Protein AF-G7Y863-F1 (afdb_monomer)

Structure (mmCIF, N/CA/C/O backbone):
data_AF-G7Y863-F1
#
_entry.id   AF-G7Y863-F1
#
loop_
_atom_site.group_PDB
_atom_site.id
_atom_site.type_symbol
_atom_site.label_atom_id
_atom_site.label_alt_id
_atom_site.label_comp_id
_atom_site.label_asym_id
_atom_site.label_entity_id
_atom_site.label_seq_id
_atom_site.pdbx_PDB_ins_code
_atom_site.Cartn_x
_atom_site.Cartn_y
_atom_site.Cartn_z
_atom_site.occupancy
_atom_site.B_iso_or_equiv
_atom_site.auth_seq_id
_atom_site.auth_comp_id
_atom_site.auth_asym_id
_atom_site.auth_atom_id
_atom_site.pdbx_PDB_model_num
ATOM 1 N N . MET A 1 1 ? 31.765 15.746 7.570 1.00 30.58 1 MET A N 1
ATOM 2 C CA . MET A 1 1 ? 32.982 16.592 7.480 1.00 30.58 1 MET A CA 1
ATOM 3 C C . MET A 1 1 ? 33.260 16.890 6.015 1.00 30.58 1 MET A C 1
ATOM 5 O O . MET A 1 1 ? 33.291 15.947 5.243 1.00 30.58 1 MET A O 1
ATOM 9 N N . VAL A 1 2 ? 33.463 18.153 5.624 1.00 25.23 2 VAL A N 1
ATOM 10 C CA . VAL A 1 2 ? 33.886 18.502 4.251 1.00 25.23 2 VAL A CA 1
ATOM 11 C C . VAL A 1 2 ? 35.408 18.629 4.226 1.00 25.23 2 VAL A C 1
ATOM 13 O O . VAL A 1 2 ? 35.957 19.505 4.894 1.00 25.23 2 VAL A O 1
ATOM 16 N N . VAL A 1 3 ? 36.093 17.778 3.460 1.00 27.11 3 VAL A N 1
ATOM 17 C CA . VAL A 1 3 ? 37.545 17.877 3.254 1.00 27.11 3 VAL A CA 1
ATOM 18 C C . VAL A 1 3 ? 37.808 18.657 1.969 1.00 27.11 3 VAL A C 1
ATOM 20 O O . VAL A 1 3 ? 37.433 18.232 0.881 1.00 27.11 3 VAL A O 1
ATOM 23 N N . ARG A 1 4 ? 38.455 19.820 2.091 1.00 28.12 4 ARG A N 1
ATOM 24 C CA . ARG A 1 4 ? 38.928 20.596 0.936 1.00 28.12 4 ARG A CA 1
ATOM 25 C C . ARG A 1 4 ? 40.146 19.909 0.319 1.00 28.12 4 ARG A C 1
ATOM 27 O O . ARG A 1 4 ? 41.161 19.777 1.001 1.00 28.12 4 ARG A O 1
ATOM 34 N N . GLN A 1 5 ? 40.096 19.593 -0.974 1.00 31.28 5 GLN A N 1
ATOM 35 C CA . GLN A 1 5 ? 41.318 19.353 -1.742 1.00 31.28 5 GLN A CA 1
ATOM 36 C C . GLN A 1 5 ? 42.187 20.620 -1.726 1.00 31.28 5 GLN A C 1
ATOM 38 O O . GLN A 1 5 ? 41.728 21.714 -2.058 1.00 31.28 5 GLN A O 1
ATOM 43 N N . ARG A 1 6 ? 43.457 20.469 -1.343 1.00 28.22 6 ARG A N 1
ATOM 44 C CA . ARG A 1 6 ? 44.521 21.412 -1.697 1.00 28.22 6 ARG A CA 1
ATOM 45 C C . ARG A 1 6 ? 45.302 20.798 -2.845 1.00 28.22 6 ARG A C 1
ATOM 47 O O . ARG A 1 6 ? 45.945 19.772 -2.659 1.00 28.22 6 ARG A O 1
ATOM 54 N N . SER A 1 7 ? 45.258 21.442 -4.002 1.00 32.91 7 SER A N 1
ATOM 55 C CA . SER A 1 7 ? 46.165 21.155 -5.104 1.00 32.91 7 SER A CA 1
ATOM 56 C C . SER A 1 7 ? 47.599 21.497 -4.687 1.00 32.91 7 SER A C 1
ATOM 58 O O . SER A 1 7 ? 47.900 22.634 -4.324 1.00 32.91 7 SER A O 1
ATOM 60 N N . ILE A 1 8 ? 48.479 20.498 -4.730 1.00 31.84 8 ILE A N 1
ATOM 61 C CA . ILE A 1 8 ? 49.930 20.679 -4.673 1.00 31.84 8 ILE A CA 1
ATOM 62 C C . ILE A 1 8 ? 50.421 20.480 -6.103 1.00 31.84 8 ILE A C 1
ATOM 64 O O . ILE A 1 8 ? 50.226 19.413 -6.676 1.00 31.84 8 ILE A O 1
ATOM 68 N N . GLY A 1 9 ? 51.003 21.522 -6.694 1.00 39.78 9 GLY A N 1
ATOM 69 C CA . GLY A 1 9 ? 51.645 21.409 -7.999 1.00 39.78 9 GLY A CA 1
ATOM 70 C C . GLY A 1 9 ? 52.989 20.697 -7.868 1.00 39.78 9 GLY A C 1
ATOM 71 O O . GLY A 1 9 ? 53.770 21.029 -6.977 1.00 39.78 9 GLY A O 1
ATOM 72 N N . VAL A 1 10 ? 53.257 19.754 -8.769 1.00 32.62 10 VAL A N 1
ATOM 73 C CA . VAL A 1 10 ? 54.581 19.162 -8.991 1.00 32.62 10 VAL A CA 1
ATOM 74 C C . VAL A 1 10 ? 54.848 19.188 -10.496 1.00 32.62 10 VAL A C 1
ATOM 76 O O . VAL A 1 10 ? 53.942 18.968 -11.300 1.00 32.62 10 VAL A O 1
ATOM 79 N N . GLU A 1 11 ? 56.073 19.551 -10.866 1.00 35.28 11 GLU A N 1
ATOM 80 C CA . GLU A 1 11 ? 56.500 19.748 -12.253 1.00 35.28 11 GLU A CA 1
ATOM 81 C C . GLU A 1 11 ? 56.660 18.425 -13.021 1.00 35.28 11 GLU A C 1
ATOM 83 O O . GLU A 1 11 ? 56.678 17.338 -12.447 1.00 35.28 11 GLU A O 1
ATOM 88 N N . HIS A 1 12 ? 56.766 18.521 -14.349 1.00 43.31 12 HIS A N 1
ATOM 89 C CA . HIS A 1 12 ? 56.847 17.368 -15.244 1.00 43.31 12 HIS A CA 1
ATOM 90 C C . HIS A 1 12 ? 58.081 16.484 -14.994 1.00 43.31 12 HIS A C 1
ATOM 92 O O . HIS A 1 12 ? 59.217 16.913 -15.191 1.00 43.31 12 HIS A O 1
ATOM 98 N N . GLY A 1 13 ? 57.836 15.207 -14.695 1.00 32.22 13 GLY A N 1
ATOM 99 C CA . GLY A 1 13 ? 58.814 14.123 -14.774 1.00 32.22 13 GLY A CA 1
ATOM 100 C C . GLY A 1 13 ? 58.187 12.919 -15.473 1.00 32.22 13 GLY A C 1
ATOM 101 O O . GLY A 1 13 ? 57.156 12.417 -15.042 1.00 32.22 13 GLY A O 1
ATOM 102 N N . SER A 1 14 ? 58.773 12.475 -16.580 1.00 45.91 14 SER A N 1
ATOM 103 C CA . SER A 1 14 ? 58.254 11.370 -17.390 1.00 45.91 14 SER A CA 1
ATOM 104 C C . SER A 1 14 ? 58.336 10.017 -16.674 1.00 45.91 14 SER A C 1
ATOM 106 O O . SER A 1 14 ? 59.446 9.638 -16.322 1.00 45.91 14 SER A O 1
ATOM 108 N N . HIS A 1 15 ? 57.240 9.250 -16.600 1.00 37.88 15 HIS A N 1
ATOM 109 C CA . HIS A 1 15 ? 57.231 7.776 -16.717 1.00 37.88 15 HIS A CA 1
ATOM 110 C C . HIS A 1 15 ? 55.809 7.245 -17.004 1.00 37.88 15 HIS A C 1
ATOM 112 O O . HIS A 1 15 ? 54.888 7.461 -16.227 1.00 37.88 15 HIS A O 1
ATOM 118 N N . ALA A 1 16 ? 55.632 6.523 -18.116 1.00 46.50 16 ALA A N 1
ATOM 119 C CA . ALA A 1 16 ? 54.344 5.963 -18.547 1.00 46.50 16 ALA A CA 1
ATOM 120 C C . ALA A 1 16 ? 54.033 4.622 -17.846 1.00 46.50 16 ALA A C 1
ATOM 122 O O . ALA A 1 16 ? 54.062 3.570 -18.482 1.00 46.50 16 ALA A O 1
ATOM 123 N N . VAL A 1 17 ? 53.833 4.661 -16.521 1.00 44.44 17 VAL A N 1
ATOM 124 C CA . VAL A 1 17 ? 53.544 3.475 -15.679 1.00 44.44 17 VAL A CA 1
ATOM 125 C C . VAL A 1 17 ? 52.443 3.732 -14.619 1.00 44.44 17 VAL A C 1
ATOM 127 O O . VAL A 1 17 ? 51.983 2.787 -13.989 1.00 44.44 17 VAL A O 1
ATOM 130 N N . ASP A 1 18 ? 51.974 4.974 -14.428 1.00 42.50 18 ASP A N 1
ATOM 131 C CA . ASP A 1 18 ? 51.067 5.345 -13.314 1.00 42.50 18 ASP A CA 1
ATOM 132 C C . ASP A 1 18 ? 49.551 5.333 -13.637 1.00 42.50 18 ASP A C 1
ATOM 134 O O . ASP A 1 18 ? 48.720 5.400 -12.724 1.00 42.50 18 ASP A O 1
ATOM 138 N N . ASP A 1 19 ? 49.152 5.218 -14.909 1.00 45.03 19 ASP A N 1
ATOM 139 C CA . ASP A 1 19 ? 47.730 5.302 -15.289 1.00 45.03 19 ASP A CA 1
ATOM 140 C C . ASP A 1 19 ? 46.921 4.060 -14.848 1.00 45.03 19 ASP A C 1
ATOM 142 O O . ASP A 1 19 ? 45.819 4.205 -14.322 1.00 45.03 19 ASP A O 1
ATOM 146 N N . ASP A 1 20 ? 47.478 2.844 -14.935 1.00 48.16 20 ASP A N 1
ATOM 147 C CA . ASP A 1 20 ? 46.791 1.625 -14.457 1.00 48.16 20 ASP A CA 1
ATOM 148 C C . ASP A 1 20 ? 46.668 1.582 -12.921 1.00 48.16 20 ASP A C 1
ATOM 150 O O . ASP A 1 20 ? 45.655 1.140 -12.378 1.00 48.16 20 ASP A O 1
ATOM 154 N N . VAL A 1 21 ? 47.685 2.063 -12.195 1.00 43.50 21 VAL A N 1
ATOM 155 C CA . VAL A 1 21 ? 47.688 2.061 -10.720 1.00 43.50 21 VAL A CA 1
ATOM 156 C C . VAL A 1 21 ? 46.702 3.093 -10.172 1.00 43.50 21 VAL A C 1
ATOM 158 O O . VAL A 1 21 ? 46.019 2.829 -9.182 1.00 43.50 21 VAL A O 1
ATOM 161 N N . SER A 1 22 ? 46.590 4.255 -10.819 1.00 44.28 22 SER A N 1
ATOM 162 C CA . SER A 1 22 ? 45.657 5.306 -10.404 1.00 44.28 22 SER A CA 1
ATOM 163 C C . SER A 1 22 ? 44.189 4.935 -10.648 1.00 44.28 22 SER A C 1
ATOM 165 O O . SER A 1 22 ? 43.363 5.212 -9.777 1.00 44.28 22 SER A O 1
ATOM 167 N N . VAL A 1 23 ? 43.865 4.234 -11.744 1.00 50.53 23 VAL A N 1
ATOM 168 C CA . VAL A 1 23 ? 42.522 3.664 -11.971 1.00 50.53 23 VAL A CA 1
ATOM 169 C C . VAL A 1 23 ? 42.206 2.586 -10.932 1.00 50.53 23 VAL A C 1
ATOM 171 O O . VAL A 1 23 ? 41.185 2.679 -10.252 1.00 50.53 23 VAL A O 1
ATOM 174 N N . TYR A 1 24 ? 43.116 1.631 -10.709 1.00 42.41 24 TYR A N 1
ATOM 175 C CA . TYR A 1 24 ? 42.899 0.546 -9.743 1.00 42.41 24 TYR A CA 1
ATOM 176 C C . TYR A 1 24 ? 42.711 1.063 -8.306 1.00 42.41 24 TYR A C 1
ATOM 178 O O . TYR A 1 24 ? 41.896 0.536 -7.552 1.00 42.41 24 TYR A O 1
ATOM 186 N N . LEU A 1 25 ? 43.430 2.124 -7.915 1.00 39.34 25 LEU A N 1
ATOM 187 C CA . LEU A 1 25 ? 43.249 2.789 -6.620 1.00 39.34 25 LEU A CA 1
ATOM 188 C C . LEU A 1 25 ? 41.931 3.572 -6.527 1.00 39.34 25 LEU A C 1
ATOM 190 O O . LEU A 1 25 ? 41.375 3.667 -5.433 1.00 39.34 25 LEU A O 1
ATOM 194 N N . LEU A 1 26 ? 41.426 4.126 -7.633 1.00 46.72 26 LEU A N 1
ATOM 195 C CA . LEU A 1 26 ? 40.150 4.845 -7.663 1.00 46.72 26 LEU A CA 1
ATOM 196 C C . LEU A 1 26 ? 38.958 3.883 -7.542 1.00 46.72 26 LEU A C 1
ATOM 198 O O . LEU A 1 26 ? 38.016 4.177 -6.802 1.00 46.72 26 LEU A O 1
ATOM 202 N N . ASP A 1 27 ? 39.036 2.716 -8.181 1.00 46.94 27 ASP A N 1
ATOM 203 C CA . ASP A 1 27 ? 38.051 1.641 -8.030 1.00 46.94 27 ASP A CA 1
ATOM 204 C C . ASP A 1 27 ? 38.063 1.089 -6.597 1.00 46.94 27 ASP A C 1
ATOM 206 O O . ASP A 1 27 ? 37.017 1.054 -5.947 1.00 46.94 27 ASP A O 1
ATOM 210 N N . LEU A 1 28 ? 39.245 0.798 -6.033 1.00 43.78 28 LEU A N 1
ATOM 211 C CA . LEU A 1 28 ? 39.374 0.356 -4.635 1.00 43.78 28 LEU A CA 1
ATOM 212 C C . LEU A 1 28 ? 38.845 1.399 -3.638 1.00 43.78 28 LEU A C 1
ATOM 214 O O . LEU A 1 28 ? 38.256 1.048 -2.617 1.00 43.78 28 LEU A O 1
ATOM 218 N N . PHE A 1 29 ? 39.038 2.692 -3.918 1.00 41.50 29 PHE A N 1
ATOM 219 C CA . PHE A 1 29 ? 38.494 3.775 -3.098 1.00 41.50 29 PHE A CA 1
ATOM 220 C C . PHE A 1 29 ? 36.969 3.890 -3.242 1.00 41.50 29 PHE A C 1
ATOM 222 O O . PHE A 1 29 ? 36.283 4.202 -2.270 1.00 41.50 29 PHE A O 1
ATOM 229 N N . THR A 1 30 ? 36.425 3.593 -4.423 1.00 49.59 30 THR A N 1
ATOM 230 C CA . THR A 1 30 ? 34.979 3.579 -4.683 1.00 49.59 30 THR A CA 1
ATOM 231 C C . THR A 1 30 ? 34.304 2.391 -3.993 1.00 49.59 30 THR A C 1
ATOM 233 O O . THR A 1 30 ? 33.290 2.586 -3.323 1.00 49.59 30 THR A O 1
ATOM 236 N N . GLU A 1 31 ? 34.901 1.196 -4.043 1.00 48.22 31 GLU A N 1
ATOM 237 C CA . GLU A 1 31 ? 34.465 0.032 -3.258 1.00 48.22 31 GLU A CA 1
ATOM 238 C C . GLU A 1 31 ? 34.570 0.290 -1.750 1.00 48.22 31 GLU A C 1
ATOM 240 O O . GLU A 1 31 ? 33.638 -0.015 -1.007 1.00 48.22 31 GLU A O 1
ATOM 245 N N . LEU A 1 32 ? 35.656 0.918 -1.282 1.00 39.44 32 LEU A N 1
ATOM 246 C CA . LEU A 1 32 ? 35.816 1.286 0.126 1.00 39.44 32 LEU A CA 1
ATOM 247 C C . LEU A 1 32 ? 34.750 2.300 0.570 1.00 39.44 32 LEU A C 1
ATOM 249 O O . LEU A 1 32 ? 34.202 2.167 1.660 1.00 39.44 32 LEU A O 1
ATOM 253 N N . VAL A 1 33 ? 34.411 3.291 -0.261 1.00 44.62 33 VAL A N 1
ATOM 254 C CA . VAL A 1 33 ? 33.325 4.248 0.020 1.00 44.62 33 VAL A CA 1
ATOM 255 C C . VAL A 1 33 ? 31.950 3.574 -0.036 1.00 44.62 33 VAL A C 1
ATOM 257 O O . VAL A 1 33 ? 31.087 3.920 0.770 1.00 44.62 33 VAL A O 1
ATOM 260 N N . ALA A 1 34 ? 31.734 2.599 -0.921 1.00 47.19 34 ALA A N 1
ATOM 261 C CA . ALA A 1 34 ? 30.505 1.807 -0.953 1.00 47.19 34 ALA A CA 1
ATOM 262 C C . ALA A 1 34 ? 30.355 0.947 0.314 1.00 47.19 34 ALA A C 1
ATOM 264 O O . ALA A 1 34 ? 29.307 0.997 0.956 1.00 47.19 34 ALA A O 1
ATOM 265 N N . LEU A 1 35 ? 31.420 0.256 0.735 1.00 41.50 35 LEU A N 1
ATOM 266 C CA . LEU A 1 35 ? 31.487 -0.493 1.994 1.00 41.50 35 LEU A CA 1
ATOM 267 C C . LEU A 1 35 ? 31.284 0.414 3.212 1.00 41.50 35 LEU A C 1
ATOM 269 O O . LEU A 1 35 ? 30.515 0.068 4.101 1.00 41.50 35 LEU A O 1
ATOM 273 N N . LEU A 1 36 ? 31.903 1.598 3.242 1.00 40.56 36 LEU A N 1
ATOM 274 C CA . LEU A 1 36 ? 31.715 2.571 4.324 1.00 40.56 36 LEU A CA 1
ATOM 275 C C . LEU A 1 36 ? 30.284 3.134 4.361 1.00 40.56 36 LEU A C 1
ATOM 277 O O . LEU A 1 36 ? 29.755 3.331 5.447 1.00 40.56 36 LEU A O 1
ATOM 281 N N . ARG A 1 37 ? 29.616 3.320 3.212 1.00 43.94 37 ARG A N 1
ATOM 282 C CA . ARG A 1 37 ? 28.185 3.687 3.155 1.00 43.94 37 ARG A CA 1
ATOM 283 C C . ARG A 1 37 ? 27.260 2.544 3.587 1.00 43.94 37 ARG A C 1
ATOM 285 O O . ARG A 1 37 ? 26.259 2.794 4.251 1.00 43.94 37 ARG A O 1
ATOM 292 N N . GLN A 1 38 ? 27.595 1.298 3.246 1.00 43.50 38 GLN A N 1
ATOM 293 C CA . GLN A 1 38 ? 26.898 0.111 3.755 1.00 43.50 38 GLN A CA 1
ATOM 294 C C . GLN A 1 38 ? 27.042 0.008 5.279 1.00 43.50 38 GLN A C 1
ATOM 296 O O . GLN A 1 38 ? 26.053 -0.194 5.982 1.00 43.50 38 GLN A O 1
ATOM 301 N N . MET A 1 39 ? 28.258 0.237 5.786 1.00 39.75 39 MET A N 1
ATOM 302 C CA . MET A 1 39 ? 28.538 0.318 7.215 1.00 39.75 39 MET A CA 1
ATOM 303 C C . MET A 1 39 ? 27.799 1.478 7.883 1.00 39.75 39 MET A C 1
ATOM 305 O O . MET A 1 39 ? 27.283 1.264 8.967 1.00 39.75 39 MET A O 1
ATOM 309 N N . ASP A 1 40 ? 27.688 2.664 7.275 1.00 49.69 40 ASP A N 1
ATOM 310 C CA . ASP A 1 40 ? 26.919 3.777 7.854 1.00 49.69 40 ASP A CA 1
ATOM 311 C C . ASP A 1 40 ? 25.431 3.421 8.008 1.00 49.69 40 ASP A C 1
ATOM 313 O O . ASP A 1 40 ? 24.851 3.708 9.053 1.00 49.69 40 ASP A O 1
ATOM 317 N N . ASN A 1 41 ? 24.812 2.735 7.040 1.00 48.09 41 ASN A N 1
ATOM 318 C CA . ASN A 1 41 ? 23.412 2.308 7.161 1.00 48.09 41 ASN A CA 1
ATOM 319 C C . ASN A 1 41 ? 23.219 1.262 8.274 1.00 48.09 41 ASN A C 1
ATOM 321 O O . ASN A 1 41 ? 22.362 1.443 9.142 1.00 48.09 41 ASN A O 1
ATOM 325 N N . GLU A 1 42 ? 24.043 0.207 8.313 1.00 46.47 42 GLU A N 1
ATOM 326 C CA . GLU A 1 42 ? 23.975 -0.775 9.404 1.00 46.47 42 GLU A CA 1
ATOM 327 C C . GLU A 1 42 ? 24.333 -0.153 10.761 1.00 46.47 42 GLU A C 1
ATOM 329 O O . GLU A 1 42 ? 23.693 -0.466 11.761 1.00 46.47 42 GLU A O 1
ATOM 334 N N . PHE A 1 43 ? 25.298 0.769 10.821 1.00 46.53 43 PHE A N 1
ATOM 335 C CA . PHE A 1 43 ? 25.730 1.430 12.054 1.00 46.53 43 PHE A CA 1
ATOM 336 C C . PHE A 1 43 ? 24.722 2.475 12.542 1.00 46.53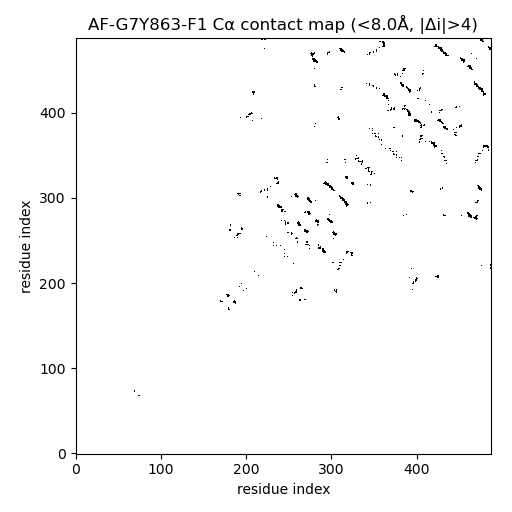 43 PHE A C 1
ATOM 338 O O . PHE A 1 43 ? 24.568 2.624 13.750 1.00 46.53 43 PHE A O 1
ATOM 345 N N . ILE A 1 44 ? 23.979 3.151 11.659 1.00 48.69 44 ILE A N 1
ATOM 346 C CA . ILE A 1 44 ? 22.838 4.001 12.035 1.00 48.69 44 ILE A CA 1
ATOM 347 C C . ILE A 1 44 ? 21.715 3.136 12.614 1.00 48.69 44 ILE A C 1
ATOM 349 O O . ILE A 1 44 ? 21.199 3.461 13.685 1.00 48.69 44 ILE A O 1
ATOM 353 N N . CYS A 1 45 ? 21.385 2.001 11.988 1.00 44.09 45 CYS A N 1
ATOM 354 C CA . CYS A 1 45 ? 20.428 1.045 12.547 1.00 44.09 45 CYS A CA 1
ATOM 355 C C . CYS A 1 45 ? 20.902 0.485 13.899 1.00 44.09 45 CYS A C 1
ATOM 357 O O . CYS A 1 45 ? 20.125 0.461 14.854 1.00 44.09 45 CYS A O 1
ATOM 359 N N . LEU A 1 46 ? 22.178 0.107 14.029 1.00 43.94 46 LEU A N 1
ATOM 360 C CA . LEU A 1 46 ? 22.749 -0.416 15.271 1.00 43.94 46 LEU A CA 1
ATOM 361 C C . LEU A 1 46 ? 22.834 0.660 16.365 1.00 43.94 46 LEU A C 1
ATOM 363 O O . LEU A 1 46 ? 22.583 0.368 17.531 1.00 43.94 46 LEU A O 1
ATOM 367 N N . ALA A 1 47 ? 23.142 1.911 16.013 1.00 42.59 47 ALA A N 1
ATOM 368 C CA . ALA A 1 47 ? 23.168 3.042 16.936 1.00 42.59 47 ALA A CA 1
ATOM 369 C C . ALA A 1 47 ? 21.757 3.434 17.392 1.00 42.59 47 ALA A C 1
ATOM 371 O O . ALA A 1 47 ? 21.566 3.716 18.574 1.00 42.59 47 ALA A O 1
ATOM 372 N N . ALA A 1 48 ? 20.760 3.386 16.502 1.00 45.69 48 ALA A N 1
ATOM 373 C CA . ALA A 1 48 ? 19.354 3.555 16.856 1.00 45.69 48 ALA A CA 1
ATOM 374 C C . ALA A 1 48 ? 18.880 2.426 17.787 1.00 45.69 48 ALA A C 1
ATOM 376 O O . ALA A 1 48 ? 18.315 2.700 18.842 1.00 45.69 48 ALA A O 1
ATOM 377 N N . GLN A 1 49 ? 19.192 1.164 17.472 1.00 45.00 49 GLN A N 1
ATOM 378 C CA . GLN A 1 49 ? 18.899 0.013 18.336 1.00 45.00 49 GLN A CA 1
ATOM 379 C C . GLN A 1 49 ? 19.599 0.119 19.700 1.00 45.00 49 GLN A C 1
ATOM 381 O O . GLN A 1 49 ? 18.976 -0.141 20.732 1.00 45.00 49 GLN A O 1
ATOM 386 N N . LEU A 1 50 ? 20.865 0.547 19.740 1.00 43.31 50 LEU A N 1
ATOM 387 C CA . LEU A 1 50 ? 21.628 0.745 20.974 1.00 43.31 50 LEU A CA 1
ATOM 388 C C . LEU A 1 50 ? 21.073 1.913 21.804 1.00 43.31 50 LEU A C 1
ATOM 390 O O . LEU A 1 50 ? 20.985 1.799 23.026 1.00 43.31 50 LEU A O 1
ATOM 394 N N . HIS A 1 51 ? 20.653 3.006 21.161 1.00 50.34 51 HIS A N 1
ATOM 395 C CA . HIS A 1 51 ? 20.017 4.148 21.818 1.00 50.34 51 HIS A CA 1
ATOM 396 C C . HIS A 1 51 ? 18.648 3.769 22.402 1.00 50.34 51 HIS A C 1
ATOM 398 O O . HIS A 1 51 ? 18.405 3.997 23.586 1.00 50.34 51 HIS A O 1
ATOM 404 N N . THR A 1 52 ? 17.802 3.083 21.629 1.00 50.84 52 THR A N 1
ATOM 405 C CA . THR A 1 52 ? 16.523 2.528 22.098 1.00 50.84 52 THR A CA 1
ATOM 406 C C . THR A 1 52 ? 16.729 1.556 23.260 1.00 50.84 52 THR A C 1
ATOM 408 O O . THR A 1 52 ? 16.072 1.683 24.293 1.00 50.84 52 THR A O 1
ATOM 411 N N . THR A 1 53 ? 17.705 0.646 23.164 1.00 45.41 53 THR A N 1
ATOM 412 C CA . THR A 1 53 ? 18.066 -0.277 24.256 1.00 45.41 53 THR A CA 1
ATOM 413 C C . THR A 1 53 ? 18.526 0.484 25.505 1.00 45.41 53 THR A C 1
ATOM 415 O O . THR A 1 53 ? 18.152 0.140 26.626 1.00 45.41 53 THR A O 1
ATOM 418 N N . TYR A 1 54 ? 19.310 1.551 25.341 1.00 49.81 54 TYR A N 1
ATOM 419 C CA . TYR A 1 54 ? 19.793 2.389 26.438 1.00 49.81 54 TYR A CA 1
ATOM 420 C C . TYR A 1 54 ? 18.657 3.151 27.148 1.00 49.81 54 TYR A C 1
ATOM 422 O O . TYR A 1 54 ? 18.610 3.165 28.384 1.00 49.81 54 TYR A O 1
ATOM 430 N N . GLU A 1 55 ? 17.700 3.720 26.408 1.00 61.56 55 GLU A N 1
ATOM 431 C CA . GLU A 1 55 ? 16.516 4.360 26.998 1.00 61.56 55 GLU A CA 1
ATOM 432 C C . GLU A 1 55 ? 15.567 3.333 27.652 1.00 61.56 55 GLU A C 1
ATOM 434 O O . GLU A 1 55 ? 15.081 3.566 28.762 1.00 61.56 55 GLU A O 1
ATOM 439 N N . GLN A 1 56 ? 15.390 2.141 27.070 1.00 51.47 56 GLN A N 1
ATOM 440 C CA . GLN A 1 56 ? 14.663 1.035 27.714 1.00 51.47 56 GLN A CA 1
ATOM 441 C C . GLN A 1 56 ? 15.320 0.615 29.042 1.00 51.47 56 GLN A C 1
ATOM 443 O O . GLN A 1 56 ? 14.637 0.471 30.062 1.00 51.47 56 GLN A O 1
ATOM 448 N N . VAL A 1 57 ? 16.652 0.490 29.084 1.00 53.22 57 VAL A N 1
ATOM 449 C CA . VAL A 1 57 ? 17.409 0.188 30.313 1.00 53.22 57 VAL A CA 1
ATOM 450 C C . VAL A 1 57 ? 17.272 1.308 31.351 1.00 53.22 57 VAL A C 1
ATOM 452 O O . VAL A 1 57 ? 17.115 1.013 32.540 1.00 53.22 57 VAL A O 1
ATOM 455 N N . LYS A 1 58 ? 17.255 2.586 30.947 1.00 56.25 58 LYS A N 1
ATOM 456 C CA . LYS A 1 58 ? 16.946 3.713 31.849 1.00 56.25 58 LYS A CA 1
ATOM 457 C C . LYS A 1 58 ? 15.542 3.602 32.448 1.00 56.25 58 LYS A C 1
ATOM 459 O O . LYS A 1 58 ? 15.400 3.759 33.662 1.00 56.25 58 LYS A O 1
ATOM 464 N N . VAL A 1 59 ? 14.520 3.309 31.640 1.00 61.28 59 VAL A N 1
ATOM 465 C CA . VAL A 1 59 ? 13.128 3.156 32.105 1.00 61.28 59 VAL A CA 1
ATOM 466 C C . VAL A 1 59 ? 12.999 1.972 33.068 1.00 61.28 59 VAL A C 1
ATOM 468 O O . VAL A 1 59 ? 12.415 2.116 34.147 1.00 61.28 59 VAL A O 1
ATOM 471 N N . LEU A 1 60 ? 13.609 0.827 32.748 1.00 52.44 60 LEU A N 1
ATOM 472 C CA . LEU A 1 60 ? 13.646 -0.344 33.628 1.00 52.44 60 LEU A CA 1
ATOM 473 C C . LEU A 1 60 ? 14.383 -0.049 34.942 1.00 52.44 60 LEU A C 1
ATOM 475 O O . LEU A 1 60 ? 13.869 -0.378 36.013 1.00 52.44 60 LEU A O 1
ATOM 479 N N . LYS A 1 61 ? 15.527 0.646 34.895 1.00 52.94 61 LYS A N 1
ATOM 480 C CA . LYS A 1 61 ? 16.261 1.096 36.089 1.00 52.94 61 LYS A CA 1
ATOM 481 C C . LYS A 1 61 ? 15.422 2.051 36.940 1.00 52.94 61 LYS A C 1
ATOM 483 O O . LYS A 1 61 ? 15.370 1.885 38.156 1.00 52.94 61 LYS A O 1
ATOM 488 N N . ALA A 1 62 ? 14.718 3.006 36.331 1.00 56.22 62 ALA A N 1
ATOM 489 C CA . ALA A 1 62 ? 13.821 3.915 37.042 1.00 56.22 62 ALA A CA 1
ATOM 490 C C . ALA A 1 62 ? 12.650 3.166 37.707 1.00 56.22 62 ALA A C 1
ATOM 492 O O . ALA A 1 62 ? 12.310 3.454 38.855 1.00 56.22 62 ALA A O 1
ATOM 493 N N . ARG A 1 63 ? 12.067 2.167 37.030 1.00 59.00 63 ARG A N 1
ATOM 494 C CA . ARG A 1 63 ? 10.997 1.312 37.575 1.00 59.00 63 ARG A CA 1
ATOM 495 C C . ARG A 1 63 ? 11.497 0.438 38.730 1.00 59.00 63 ARG A C 1
ATOM 497 O O . ARG A 1 63 ? 10.843 0.375 39.766 1.00 59.00 63 ARG A O 1
ATOM 504 N N . TYR A 1 64 ? 12.681 -0.158 38.597 1.00 53.31 64 TYR A N 1
ATOM 505 C CA . TYR A 1 64 ? 13.340 -0.934 39.652 1.00 53.31 64 TYR A CA 1
ATOM 506 C C . TYR A 1 64 ? 13.655 -0.078 40.889 1.00 53.31 64 TYR A C 1
ATOM 508 O O . TYR A 1 64 ? 13.325 -0.464 42.010 1.00 53.31 64 TYR A O 1
ATOM 516 N N . VAL A 1 65 ? 14.204 1.128 40.695 1.00 57.44 65 VAL A N 1
ATOM 517 C CA . VAL A 1 65 ? 14.485 2.075 41.788 1.00 57.44 65 VAL A CA 1
ATOM 518 C C . VAL A 1 65 ? 13.199 2.552 42.471 1.00 57.44 65 VAL A C 1
ATOM 520 O O . VAL A 1 65 ? 13.179 2.625 43.697 1.00 57.44 65 VAL A O 1
ATOM 523 N N . ARG A 1 66 ? 12.106 2.814 41.733 1.00 60.66 66 ARG A N 1
ATOM 524 C CA . ARG A 1 66 ? 10.793 3.101 42.347 1.00 60.66 66 ARG A CA 1
ATOM 525 C C . ARG A 1 66 ? 10.292 1.929 43.187 1.00 60.66 66 ARG A C 1
ATOM 527 O O . ARG A 1 66 ? 9.869 2.154 44.313 1.00 60.66 66 ARG A O 1
ATOM 534 N N . ASN A 1 67 ? 10.371 0.700 42.675 1.00 59.88 67 ASN A N 1
ATOM 535 C CA . ASN A 1 67 ? 9.900 -0.484 43.396 1.00 59.88 67 ASN A CA 1
ATOM 536 C C . ASN A 1 67 ? 10.703 -0.726 44.687 1.00 59.88 67 ASN A C 1
ATOM 538 O O . ASN A 1 67 ? 10.109 -0.991 45.727 1.00 59.88 67 ASN A O 1
ATOM 542 N N . ILE A 1 68 ? 12.031 -0.558 44.660 1.00 58.34 68 ILE A N 1
ATOM 543 C CA . ILE A 1 68 ? 12.859 -0.640 45.875 1.00 58.34 68 ILE A CA 1
ATOM 544 C C . ILE A 1 68 ? 12.556 0.507 46.848 1.00 58.34 68 ILE A C 1
ATOM 546 O O . ILE A 1 68 ? 12.434 0.258 48.043 1.00 58.34 68 ILE A O 1
ATOM 550 N N . ARG A 1 69 ? 12.376 1.748 46.372 1.00 56.41 69 ARG A N 1
ATOM 551 C CA . ARG A 1 69 ? 12.054 2.887 47.254 1.00 56.41 69 ARG A CA 1
ATOM 552 C C . ARG A 1 69 ? 10.652 2.803 47.861 1.00 56.41 69 ARG A C 1
ATOM 554 O O . ARG A 1 69 ? 10.476 3.200 49.008 1.00 56.41 69 ARG A O 1
ATOM 561 N N . ALA A 1 70 ? 9.685 2.222 47.150 1.00 56.03 70 ALA A N 1
ATOM 562 C CA . ALA A 1 70 ? 8.362 1.905 47.689 1.00 56.03 70 ALA A CA 1
ATOM 563 C C . ALA A 1 70 ? 8.427 0.852 48.811 1.00 56.03 70 ALA A C 1
ATOM 565 O O . ALA A 1 70 ? 7.663 0.932 49.768 1.00 56.03 70 ALA A O 1
ATOM 566 N N . LEU A 1 71 ? 9.377 -0.089 48.733 1.00 57.84 71 LEU A N 1
ATOM 567 C CA . LEU A 1 71 ? 9.669 -1.054 49.800 1.00 57.84 71 LEU A CA 1
ATOM 568 C C . LEU A 1 71 ? 10.495 -0.455 50.958 1.00 57.84 71 LEU A C 1
ATOM 570 O O . LEU A 1 71 ? 10.518 -1.041 52.037 1.00 57.84 71 LEU A O 1
ATOM 574 N N . SER A 1 72 ? 11.164 0.690 50.761 1.00 57.94 72 SER A N 1
ATOM 575 C CA . SER A 1 72 ? 12.054 1.317 51.757 1.00 57.94 72 SER A CA 1
ATOM 576 C C . SER A 1 72 ? 11.560 2.651 52.339 1.00 57.94 72 SER A C 1
ATOM 578 O O . SER A 1 72 ? 12.268 3.246 53.149 1.00 57.94 72 SER A O 1
ATOM 580 N N . GLY A 1 73 ? 10.397 3.157 51.917 1.00 53.78 73 GLY A N 1
ATOM 581 C CA . GLY A 1 73 ? 9.776 4.376 52.457 1.00 53.78 73 GLY A CA 1
ATOM 582 C C . GLY A 1 73 ? 10.463 5.712 52.116 1.00 53.78 73 GLY A C 1
ATOM 583 O O . GLY A 1 73 ? 10.206 6.703 52.794 1.00 53.78 73 GLY A O 1
ATOM 584 N N . ASP A 1 74 ? 11.330 5.772 51.098 1.00 58.34 74 ASP A N 1
ATOM 585 C CA . ASP A 1 74 ? 12.054 7.007 50.728 1.00 58.34 74 ASP A CA 1
ATOM 586 C C . ASP A 1 74 ? 11.216 7.897 49.790 1.00 58.34 74 ASP A C 1
ATOM 588 O O . ASP A 1 74 ? 10.868 7.495 48.678 1.00 58.34 74 ASP A O 1
ATOM 592 N N . THR A 1 75 ? 10.905 9.118 50.233 1.00 55.88 75 THR A N 1
ATOM 593 C CA . THR A 1 75 ? 9.958 10.047 49.586 1.00 55.88 75 THR A CA 1
ATOM 594 C C . THR A 1 75 ? 10.606 11.099 48.676 1.00 55.88 75 THR A C 1
ATOM 596 O O . THR A 1 75 ? 9.917 11.983 48.164 1.00 55.88 75 THR A O 1
ATOM 599 N N . ARG A 1 76 ? 11.926 11.045 48.448 1.00 60.84 76 ARG A N 1
ATOM 600 C CA . ARG A 1 76 ? 12.649 12.054 47.648 1.00 60.84 76 ARG A CA 1
ATOM 601 C C . ARG A 1 76 ? 12.367 11.949 46.142 1.00 60.84 76 ARG A C 1
ATOM 603 O O . ARG A 1 76 ? 12.318 10.854 45.580 1.00 60.84 76 ARG A O 1
ATOM 610 N N . SER A 1 77 ? 12.256 13.108 45.478 1.00 52.06 77 SER A N 1
ATOM 611 C CA . SER A 1 77 ? 11.995 13.212 44.030 1.00 52.06 77 SER A CA 1
ATOM 612 C C . SER A 1 77 ? 13.003 12.396 43.201 1.00 52.06 77 SER A C 1
ATOM 614 O O . SER A 1 77 ? 14.213 12.548 43.396 1.00 52.06 77 SER A O 1
ATOM 616 N N . PRO A 1 78 ? 12.549 11.566 42.240 1.00 50.25 78 PRO A N 1
ATOM 617 C CA . PRO A 1 78 ? 13.433 10.730 41.428 1.00 50.25 78 PRO A CA 1
ATOM 618 C C . PRO A 1 78 ? 14.293 11.515 40.422 1.00 50.25 78 PRO A C 1
ATOM 620 O O . PRO A 1 78 ? 15.178 10.918 39.816 1.00 50.25 78 PRO A O 1
ATOM 623 N N . PHE A 1 79 ? 14.058 12.821 40.246 1.00 49.69 79 PHE A N 1
ATOM 624 C CA . PHE A 1 79 ? 14.776 13.660 39.278 1.00 49.69 79 PHE A CA 1
ATOM 625 C C . PHE A 1 79 ? 15.768 14.655 39.896 1.00 49.69 79 PHE A C 1
ATOM 627 O O . PHE A 1 79 ? 16.538 15.246 39.148 1.00 49.69 79 PHE A O 1
ATOM 634 N N . ALA A 1 80 ? 15.842 14.790 41.226 1.00 52.66 80 ALA A N 1
ATOM 635 C CA . ALA A 1 80 ? 16.668 15.819 41.875 1.00 52.66 80 ALA A CA 1
ATOM 636 C C . ALA A 1 80 ? 18.169 15.762 41.492 1.00 52.66 80 ALA A C 1
ATOM 638 O O . ALA A 1 80 ? 18.815 16.793 41.315 1.00 52.66 80 ALA A O 1
ATOM 639 N N . GLU A 1 81 ? 18.730 14.562 41.301 1.00 48.62 81 GLU A N 1
ATOM 640 C CA . GLU A 1 81 ? 20.122 14.371 40.848 1.00 48.62 81 GLU A CA 1
ATOM 641 C C . GLU A 1 81 ? 20.305 14.666 39.345 1.00 48.62 81 GLU A C 1
ATOM 643 O O . GLU A 1 81 ? 21.365 15.134 38.916 1.00 48.62 81 GLU A O 1
ATOM 648 N N . VAL A 1 82 ? 19.262 14.439 38.539 1.00 47.06 82 VAL A N 1
ATOM 649 C CA . VAL A 1 82 ? 19.248 14.717 37.093 1.00 47.06 82 VAL A CA 1
ATOM 650 C C . VAL A 1 82 ? 19.096 16.218 36.843 1.00 47.06 82 VAL A C 1
ATOM 652 O O . VAL A 1 82 ? 19.802 16.770 36.003 1.00 47.06 82 VAL A O 1
ATOM 655 N N . GLU A 1 83 ? 18.255 16.904 37.618 1.00 48.91 83 GLU A N 1
ATOM 656 C CA . GLU A 1 83 ? 18.121 18.364 37.605 1.00 48.91 83 GLU A CA 1
ATOM 657 C C . GLU A 1 83 ? 19.428 19.041 38.038 1.00 48.91 83 GLU A C 1
ATOM 659 O O . GLU A 1 83 ? 19.905 19.936 37.342 1.00 48.91 83 GLU A O 1
ATOM 664 N N . ALA A 1 84 ? 20.081 18.555 39.101 1.00 48.62 84 ALA A N 1
ATOM 665 C CA . ALA A 1 84 ? 21.397 19.044 39.521 1.00 48.62 84 ALA A CA 1
ATOM 666 C C . ALA A 1 84 ? 22.495 18.827 38.456 1.00 48.62 84 ALA A C 1
ATOM 668 O O . ALA A 1 84 ? 23.366 19.682 38.273 1.00 48.62 84 ALA A O 1
ATOM 669 N N . SER A 1 85 ? 22.447 17.712 37.719 1.00 41.59 85 SER A N 1
ATOM 670 C CA . SER A 1 85 ? 23.380 17.432 36.615 1.00 41.59 85 SER A CA 1
ATOM 671 C C . SER A 1 85 ? 23.099 18.298 35.380 1.00 41.59 85 SER A C 1
ATOM 673 O O . SER A 1 85 ? 24.029 18.824 34.770 1.00 41.59 85 SER A O 1
ATOM 675 N N . SER A 1 86 ? 21.824 18.516 35.048 1.00 41.94 86 SER A N 1
ATOM 676 C CA . SER A 1 86 ? 21.390 19.406 33.961 1.00 41.94 86 SER A CA 1
ATOM 677 C C . SER A 1 86 ? 21.754 20.870 34.241 1.00 41.94 86 SER A C 1
ATOM 679 O O . SER A 1 86 ? 22.190 21.588 33.342 1.00 41.94 86 SER A O 1
ATOM 681 N N . LEU A 1 87 ? 21.681 21.303 35.506 1.00 44.81 87 LEU A N 1
ATOM 682 C CA . LEU A 1 87 ? 22.122 22.636 35.923 1.00 44.81 87 LEU A CA 1
ATOM 683 C C . LEU A 1 87 ? 23.635 22.832 35.710 1.00 44.81 87 LEU A C 1
ATOM 685 O O . LEU A 1 87 ? 24.050 23.876 35.211 1.00 44.81 87 LEU A O 1
ATOM 689 N N . LYS A 1 88 ? 24.452 21.815 36.024 1.00 44.97 88 LYS A N 1
ATOM 690 C CA . LYS A 1 88 ? 25.904 21.824 35.763 1.00 44.97 88 LYS A CA 1
ATOM 691 C C . LYS A 1 88 ? 26.247 21.844 34.271 1.00 44.97 88 LYS A C 1
ATOM 693 O O . LYS A 1 88 ? 27.190 22.528 33.892 1.00 44.97 88 LYS A O 1
ATOM 698 N N . LEU A 1 89 ? 25.484 21.145 33.430 1.00 40.50 89 LEU A N 1
ATOM 699 C CA . LEU A 1 89 ? 25.657 21.188 31.972 1.00 40.50 89 LEU A CA 1
ATOM 700 C C . LEU A 1 89 ? 25.336 22.575 31.397 1.00 40.50 89 LEU A C 1
ATOM 702 O O . LEU A 1 89 ? 26.151 23.128 30.667 1.00 40.50 89 LEU A O 1
ATOM 706 N N . ARG A 1 90 ? 24.235 23.210 31.821 1.00 41.59 90 ARG A N 1
ATOM 707 C CA . ARG A 1 90 ? 23.910 24.592 31.408 1.00 41.59 90 ARG A CA 1
ATOM 708 C C . ARG A 1 90 ? 24.942 25.624 31.882 1.00 41.59 90 ARG A C 1
ATOM 710 O O . ARG A 1 90 ? 25.156 26.630 31.213 1.00 41.59 90 ARG A O 1
ATOM 717 N N . GLN A 1 91 ? 25.597 25.379 33.019 1.00 43.06 91 GLN A N 1
ATOM 718 C CA . GLN A 1 91 ? 26.725 26.196 33.484 1.00 43.06 91 GLN A CA 1
ATOM 719 C C . GLN A 1 91 ? 28.002 25.987 32.651 1.00 43.06 91 GLN A C 1
ATOM 721 O O . GLN A 1 91 ? 28.803 26.912 32.565 1.00 43.06 91 GLN A O 1
ATOM 726 N N . LEU A 1 92 ? 28.188 24.822 32.020 1.00 41.34 92 LEU A N 1
ATOM 727 C CA . LEU A 1 92 ? 29.300 24.561 31.099 1.00 41.34 92 LEU A CA 1
ATOM 728 C C . LEU A 1 92 ? 29.067 25.194 29.716 1.00 41.34 92 LEU A C 1
ATOM 730 O O . LEU A 1 92 ? 29.983 25.828 29.197 1.00 41.34 92 LEU A O 1
ATOM 734 N N . ASP A 1 93 ? 27.847 25.132 29.170 1.00 38.78 93 ASP A N 1
ATOM 735 C CA . ASP A 1 93 ? 27.503 25.826 27.914 1.00 38.78 93 ASP A CA 1
ATOM 736 C C . ASP A 1 93 ? 27.694 27.351 28.036 1.00 38.78 93 ASP A C 1
ATOM 738 O O . ASP A 1 93 ? 28.313 27.982 27.179 1.00 38.78 93 ASP A O 1
ATOM 742 N N . GLY A 1 94 ? 27.276 27.950 29.160 1.00 38.34 94 GLY A N 1
ATOM 743 C CA . GLY A 1 94 ? 27.477 29.383 29.428 1.00 38.34 94 GLY A CA 1
ATOM 744 C C . GLY A 1 94 ? 28.947 29.826 29.558 1.00 38.34 94 GLY A C 1
ATOM 745 O O . GLY A 1 94 ? 29.236 31.024 29.478 1.00 38.34 94 GLY A O 1
ATOM 746 N N . ILE A 1 95 ? 29.879 28.882 29.736 1.00 41.38 95 ILE A N 1
ATOM 747 C CA . ILE A 1 95 ? 31.332 29.122 29.714 1.00 41.38 95 ILE A CA 1
ATOM 748 C C . ILE A 1 95 ? 31.884 29.040 28.279 1.00 41.38 95 ILE A C 1
ATOM 750 O O . ILE A 1 95 ? 32.881 29.693 27.982 1.00 41.38 95 ILE A O 1
ATOM 754 N N . MET A 1 96 ? 31.235 28.305 27.369 1.00 38.06 96 MET A N 1
ATOM 755 C CA . MET A 1 96 ? 31.640 28.228 25.960 1.00 38.06 96 MET A CA 1
ATOM 756 C C . MET A 1 96 ? 31.228 29.459 25.136 1.00 38.06 96 MET A C 1
ATOM 758 O O . MET A 1 96 ? 31.997 29.875 24.270 1.00 38.06 96 MET A O 1
ATOM 762 N N . ASP A 1 97 ? 30.082 30.082 25.431 1.00 37.91 97 ASP A N 1
ATOM 763 C CA . ASP A 1 97 ? 29.647 31.318 24.750 1.00 37.91 97 ASP A CA 1
ATOM 764 C C . ASP A 1 97 ? 30.467 32.561 25.159 1.00 37.91 97 ASP A C 1
ATOM 766 O O . ASP A 1 97 ? 30.654 33.491 24.370 1.00 37.91 97 ASP A O 1
ATOM 770 N N . ASN A 1 98 ? 31.016 32.581 26.379 1.00 36.25 98 ASN A N 1
ATOM 771 C CA . ASN A 1 98 ? 31.890 33.656 26.858 1.00 36.25 98 ASN A CA 1
ATOM 772 C C . ASN A 1 98 ? 33.355 33.351 26.513 1.00 36.25 98 ASN A C 1
ATOM 774 O O . ASN A 1 98 ? 34.145 32.933 27.358 1.00 36.25 98 ASN A O 1
ATOM 778 N N . GLY A 1 99 ? 33.693 33.550 25.236 1.00 35.25 99 GLY A N 1
ATOM 779 C CA . GLY A 1 99 ? 34.949 33.105 24.631 1.00 35.25 99 GLY A CA 1
ATOM 780 C C . GLY A 1 99 ? 36.239 33.466 25.386 1.00 35.25 99 GLY A C 1
ATOM 781 O O . GLY A 1 99 ? 36.406 34.563 25.922 1.00 35.25 99 GLY A O 1
ATOM 782 N N . VAL A 1 100 ? 37.195 32.531 25.342 1.00 35.28 100 VAL A N 1
ATOM 783 C CA . VAL A 1 100 ? 38.542 32.667 25.922 1.00 35.28 100 VAL A CA 1
ATOM 784 C C . VAL A 1 100 ? 39.236 33.940 25.399 1.00 35.28 100 VAL A C 1
ATOM 786 O O . VAL A 1 100 ? 39.286 34.145 24.180 1.00 35.28 100 VAL A O 1
ATOM 789 N N . PRO A 1 101 ? 39.816 34.797 26.265 1.00 32.81 101 PRO A N 1
ATOM 790 C CA . PRO A 1 101 ? 40.436 36.037 25.812 1.00 32.81 101 PRO A CA 1
ATOM 791 C C . PRO A 1 101 ? 41.718 35.779 25.011 1.00 32.81 101 PRO A C 1
ATOM 793 O O . PRO A 1 101 ? 42.693 35.256 25.544 1.00 32.81 101 PRO A O 1
ATOM 796 N N . GLY A 1 102 ? 41.752 36.245 23.758 1.00 40.88 102 GLY A N 1
ATOM 797 C CA . GLY A 1 102 ? 43.009 36.477 23.038 1.00 40.88 102 GLY A CA 1
ATOM 798 C C . GLY A 1 102 ? 43.269 35.635 21.789 1.00 40.88 102 GLY A C 1
ATOM 799 O O . GLY A 1 102 ? 44.279 34.947 21.725 1.00 40.88 102 GLY A O 1
ATOM 800 N N . LEU A 1 103 ? 42.460 35.802 20.737 1.00 28.55 103 LEU A N 1
ATOM 801 C CA . LEU A 1 103 ? 42.897 35.621 19.342 1.00 28.55 103 LEU A CA 1
ATOM 802 C C . LEU A 1 103 ? 42.120 36.578 18.419 1.00 28.55 103 LEU A C 1
ATOM 804 O O . LEU A 1 103 ? 40.936 36.843 18.621 1.00 28.55 103 LEU A O 1
ATOM 808 N N . ARG A 1 104 ? 42.818 37.193 17.453 1.00 30.41 104 ARG A N 1
ATOM 809 C CA . ARG A 1 104 ? 42.311 38.340 16.670 1.00 30.41 104 ARG A CA 1
ATOM 810 C C . ARG A 1 104 ? 41.379 37.905 15.529 1.00 30.41 104 ARG A C 1
ATOM 812 O O . ARG A 1 104 ? 41.676 36.946 14.824 1.00 30.41 104 ARG A O 1
ATOM 819 N N . LYS A 1 105 ? 40.321 38.686 15.270 1.00 31.84 105 LYS A N 1
ATOM 820 C CA . LYS A 1 105 ? 39.492 38.581 14.051 1.00 31.84 105 LYS A CA 1
ATOM 821 C C . LYS A 1 105 ? 40.235 39.119 12.814 1.00 31.84 105 LYS A C 1
ATOM 823 O O . LYS A 1 105 ? 40.786 40.218 12.900 1.00 31.84 105 LYS A O 1
ATOM 828 N N . PRO A 1 106 ? 40.152 38.454 11.649 1.00 28.14 106 PRO A N 1
ATOM 829 C CA . PRO A 1 106 ? 40.262 39.088 10.336 1.00 28.14 106 PRO A CA 1
ATOM 830 C C . PRO A 1 106 ? 38.894 39.610 9.859 1.00 28.14 106 PRO A C 1
ATOM 832 O O . PRO A 1 106 ? 37.842 39.156 10.307 1.00 28.14 106 PRO A O 1
ATOM 835 N N . THR A 1 107 ? 38.917 40.596 8.966 1.00 30.12 107 THR A N 1
ATOM 836 C CA . THR A 1 107 ? 37.767 41.420 8.565 1.00 30.12 107 THR A CA 1
ATOM 837 C C . THR A 1 107 ? 37.087 40.963 7.271 1.00 30.12 107 THR A C 1
ATOM 839 O O . THR A 1 107 ? 37.670 40.275 6.437 1.00 30.12 107 THR A O 1
ATOM 842 N N . SER A 1 108 ? 35.842 41.401 7.082 1.00 32.81 108 SER A N 1
ATOM 843 C CA . SER A 1 108 ? 35.064 41.222 5.856 1.00 32.81 108 SER A CA 1
ATOM 844 C C . SER A 1 108 ? 35.494 42.179 4.735 1.00 32.81 108 SER A C 1
ATOM 846 O O . SER A 1 108 ? 35.490 43.395 4.922 1.00 32.81 108 SER A O 1
ATOM 848 N N . LYS A 1 109 ? 35.756 41.637 3.536 1.00 27.48 109 LYS A N 1
ATOM 849 C CA . LYS A 1 109 ? 35.542 42.299 2.234 1.00 27.48 109 LYS A CA 1
ATOM 850 C C . LYS A 1 109 ? 35.153 41.251 1.183 1.00 27.48 109 LYS A C 1
ATOM 852 O O . LYS A 1 109 ? 35.762 40.188 1.121 1.00 27.48 109 LYS A O 1
ATOM 857 N N . THR A 1 110 ? 34.127 41.555 0.392 1.00 37.25 110 THR A N 1
ATOM 858 C CA . THR A 1 110 ? 33.677 40.776 -0.777 1.00 37.25 110 THR A CA 1
ATOM 859 C C . THR A 1 110 ? 34.579 41.051 -1.993 1.00 37.25 110 THR A C 1
ATOM 861 O O . THR A 1 110 ? 35.382 41.989 -1.952 1.00 37.25 110 THR A O 1
ATOM 864 N N . PRO A 1 111 ? 34.485 40.246 -3.070 1.00 24.91 111 PRO A N 1
ATOM 865 C CA . PRO A 1 111 ? 33.644 40.703 -4.187 1.00 24.91 111 PRO A CA 1
ATOM 866 C C . PRO A 1 111 ? 32.907 39.584 -4.954 1.00 24.91 111 PRO A C 1
ATOM 868 O O . PRO A 1 111 ? 33.466 38.523 -5.197 1.00 24.91 111 PRO A O 1
ATOM 871 N N . TYR A 1 112 ? 31.661 39.861 -5.350 1.00 26.20 112 TYR A N 1
ATOM 872 C CA . TYR A 1 112 ? 31.064 39.728 -6.698 1.00 26.20 112 TYR A CA 1
ATOM 873 C C . TYR A 1 112 ? 29.527 39.759 -6.580 1.00 26.20 112 TYR A C 1
ATOM 875 O O . TYR A 1 112 ? 28.960 39.293 -5.594 1.00 26.20 112 TYR A O 1
ATOM 883 N N . GLY A 1 113 ? 28.881 40.454 -7.522 1.00 27.97 113 GLY A N 1
ATOM 884 C CA . GLY A 1 113 ? 27.495 40.932 -7.419 1.00 27.97 113 GLY A CA 1
ATOM 885 C C . GLY A 1 113 ? 26.423 40.028 -8.057 1.00 27.97 113 GLY A C 1
ATOM 886 O O . GLY A 1 113 ? 26.700 38.873 -8.369 1.00 27.97 113 GLY A O 1
ATOM 887 N N . PRO A 1 114 ? 25.188 40.545 -8.218 1.00 32.81 114 PRO A N 1
ATOM 888 C CA . PRO A 1 114 ? 23.995 39.742 -8.494 1.00 32.81 114 PRO A CA 1
ATOM 889 C C . PRO A 1 114 ? 23.713 39.448 -9.983 1.00 32.81 114 PRO A C 1
ATOM 891 O O . PRO A 1 114 ? 24.295 40.038 -10.888 1.00 32.81 114 PRO A O 1
ATOM 894 N N . SER A 1 115 ? 22.753 38.534 -10.176 1.00 34.44 115 SER A N 1
ATOM 895 C CA . SER A 1 115 ? 22.144 38.045 -11.428 1.00 34.44 115 SER A CA 1
ATOM 896 C C . SER A 1 115 ? 21.778 39.105 -12.482 1.00 34.44 115 SER A C 1
ATOM 898 O O . SER A 1 115 ? 21.331 40.202 -12.139 1.00 34.44 115 SER A O 1
ATOM 900 N N . PRO A 1 116 ? 21.813 38.701 -13.767 1.00 29.69 116 PRO A N 1
ATOM 901 C CA . PRO A 1 116 ? 20.755 39.060 -14.712 1.00 29.69 116 PRO A CA 1
ATOM 902 C C . PRO A 1 116 ? 20.234 37.860 -15.536 1.00 29.69 116 PRO A C 1
ATOM 904 O O . PRO A 1 116 ? 21.023 37.121 -16.116 1.00 29.69 116 PRO A O 1
ATOM 907 N N . PHE A 1 117 ? 18.907 37.702 -15.651 1.00 26.31 117 PHE A N 1
ATOM 908 C CA . PHE A 1 117 ? 18.132 37.833 -16.908 1.00 26.31 117 PHE A CA 1
ATOM 909 C C . PHE A 1 117 ? 16.663 37.387 -16.747 1.00 26.31 117 PHE A C 1
ATOM 911 O O . PHE A 1 117 ? 16.303 36.658 -15.825 1.00 26.31 117 PHE A O 1
ATOM 918 N N . THR A 1 118 ? 15.800 37.883 -17.638 1.00 24.69 118 THR A N 1
ATOM 919 C CA . THR A 1 118 ? 14.333 37.860 -17.527 1.00 24.69 118 THR A CA 1
ATOM 920 C C . THR A 1 118 ? 13.633 37.312 -18.780 1.00 24.69 118 THR A C 1
ATOM 922 O O . THR A 1 118 ? 14.014 37.662 -19.891 1.00 24.69 118 THR A O 1
ATOM 925 N N . SER A 1 119 ? 12.511 36.611 -18.556 1.00 23.55 119 SER A N 1
ATOM 926 C CA . SER A 1 119 ? 11.243 36.646 -19.330 1.00 23.55 119 SER A CA 1
ATOM 927 C C . SER A 1 119 ? 11.111 36.111 -20.785 1.00 23.55 119 SER A C 1
ATOM 929 O O . SER A 1 119 ? 11.734 36.637 -21.698 1.00 23.55 119 SER A O 1
ATOM 931 N N . LEU A 1 120 ? 10.066 35.268 -20.965 1.00 24.03 120 LEU A N 1
ATOM 932 C CA . LEU A 1 120 ? 9.022 35.240 -22.036 1.00 24.03 120 LEU A CA 1
ATOM 933 C C . LEU A 1 120 ? 9.088 34.316 -23.299 1.00 24.03 120 LEU A C 1
ATOM 935 O O . LEU A 1 120 ? 9.937 34.468 -24.164 1.00 24.03 120 LEU A O 1
ATOM 939 N N . SER A 1 121 ? 7.985 33.545 -23.469 1.00 21.50 121 SER A N 1
ATOM 940 C CA . SER A 1 121 ? 7.131 33.388 -24.690 1.00 21.50 121 SER A CA 1
ATOM 941 C C . SER A 1 121 ? 7.244 32.195 -25.693 1.00 21.50 121 SER A C 1
ATOM 943 O O . SER A 1 121 ? 7.920 32.292 -26.707 1.00 21.50 121 SER A O 1
ATOM 945 N N . ILE A 1 122 ? 6.396 31.165 -25.486 1.00 23.20 122 ILE A N 1
ATOM 946 C CA . ILE A 1 122 ? 5.318 30.620 -26.381 1.00 23.20 122 ILE A CA 1
ATOM 947 C C . ILE A 1 122 ? 5.592 30.244 -27.882 1.00 23.20 122 ILE A C 1
ATOM 949 O O . ILE A 1 122 ? 5.631 31.127 -28.729 1.00 23.20 122 ILE A O 1
ATOM 953 N N . SER A 1 123 ? 5.541 28.917 -28.173 1.00 22.59 123 SER A N 1
ATOM 954 C CA . SER A 1 123 ? 4.902 28.160 -29.315 1.00 22.59 123 SER A CA 1
ATOM 955 C C . SER A 1 123 ? 5.222 28.448 -30.815 1.00 22.59 123 SER A C 1
ATOM 957 O O . SER A 1 123 ? 5.734 29.512 -31.134 1.00 22.59 123 SER A O 1
ATOM 959 N N . PRO A 1 124 ? 4.756 27.619 -31.798 1.00 34.59 124 PRO A N 1
ATOM 960 C CA . PRO A 1 124 ? 4.656 26.135 -31.925 1.00 34.59 124 PRO A CA 1
ATOM 961 C C . PRO A 1 124 ? 5.191 25.582 -33.294 1.00 34.59 124 PRO A C 1
ATOM 963 O O . PRO A 1 124 ? 5.472 26.378 -34.180 1.00 34.59 124 PRO A O 1
ATOM 966 N N . MET A 1 125 ? 5.238 24.246 -33.525 1.00 24.77 125 MET A N 1
ATOM 967 C CA . MET A 1 125 ? 4.750 23.532 -34.755 1.00 24.77 125 MET A CA 1
ATOM 968 C C . MET A 1 125 ? 5.192 22.045 -34.891 1.00 24.77 125 MET A C 1
ATOM 970 O O . MET A 1 125 ? 6.253 21.644 -34.428 1.00 24.77 125 MET A O 1
ATOM 974 N N . PHE A 1 126 ? 4.352 21.260 -35.586 1.00 24.16 126 PHE A N 1
ATOM 975 C CA . PHE A 1 126 ? 4.532 19.886 -36.127 1.00 24.16 126 PHE A CA 1
ATOM 976 C C . PHE A 1 126 ? 4.923 19.963 -37.636 1.00 24.16 126 PHE A C 1
ATOM 978 O O . PHE A 1 126 ? 4.672 21.028 -38.209 1.00 24.16 126 PHE A O 1
ATOM 985 N N . PRO A 1 127 ? 5.477 18.921 -38.330 1.00 31.77 127 PRO A N 1
ATOM 986 C CA . PRO A 1 127 ? 4.642 17.819 -38.871 1.00 31.77 127 PRO A CA 1
ATOM 987 C C . PRO A 1 127 ? 5.295 16.427 -39.155 1.00 31.77 127 PRO A C 1
ATOM 989 O O . PRO A 1 127 ? 6.478 16.186 -38.948 1.00 31.77 127 PRO A O 1
ATOM 992 N N . LEU A 1 128 ? 4.425 15.528 -39.646 1.00 23.73 128 LEU A N 1
ATOM 993 C CA . LEU A 1 128 ? 4.522 14.106 -40.045 1.00 23.73 128 LEU A CA 1
ATOM 994 C C . LEU A 1 128 ? 5.680 13.653 -40.968 1.00 23.73 128 LEU A C 1
ATOM 996 O O . LEU A 1 128 ? 5.997 14.346 -41.930 1.00 23.73 128 LEU A O 1
ATOM 1000 N N . ALA A 1 129 ? 6.086 12.377 -40.812 1.00 25.14 129 ALA A N 1
ATOM 1001 C CA . ALA A 1 129 ? 6.069 11.274 -41.817 1.00 25.14 129 ALA A CA 1
ATOM 1002 C C . ALA A 1 129 ? 6.785 10.017 -41.237 1.00 25.14 129 ALA A C 1
ATOM 1004 O O . ALA A 1 129 ? 7.640 10.189 -40.379 1.00 25.14 129 ALA A O 1
ATOM 1005 N N . ALA A 1 130 ? 6.654 8.747 -41.653 1.00 23.44 130 ALA A N 1
ATOM 1006 C CA . ALA A 1 130 ? 5.655 7.876 -42.301 1.00 23.44 130 ALA A CA 1
ATOM 1007 C C . ALA A 1 130 ? 6.428 6.711 -42.991 1.00 23.44 130 ALA A C 1
ATOM 1009 O O . ALA A 1 130 ? 7.369 6.992 -43.724 1.00 23.44 130 ALA A O 1
ATOM 1010 N N . LEU A 1 131 ? 5.974 5.450 -42.837 1.00 24.19 131 LEU A N 1
ATOM 1011 C CA . LEU A 1 131 ? 6.470 4.203 -43.493 1.00 24.19 131 LEU A CA 1
ATOM 1012 C C . LEU A 1 131 ? 7.900 3.719 -43.100 1.00 24.19 131 LEU A C 1
ATOM 1014 O O . LEU A 1 131 ? 8.792 4.524 -42.886 1.00 24.19 131 LEU A O 1
ATOM 1018 N N . GLY A 1 132 ? 8.202 2.412 -43.011 1.00 23.16 132 GLY A N 1
ATOM 1019 C CA . GLY A 1 132 ? 7.350 1.218 -43.148 1.00 23.16 132 GLY A CA 1
ATOM 1020 C C . GLY A 1 132 ? 8.125 -0.124 -43.101 1.00 23.16 132 GLY A C 1
ATOM 1021 O O . GLY A 1 132 ? 9.307 -0.160 -42.781 1.00 23.16 132 GLY A O 1
ATOM 1022 N N . THR A 1 133 ? 7.432 -1.208 -43.484 1.00 25.31 133 THR A N 1
ATOM 1023 C CA . THR A 1 133 ? 7.922 -2.558 -43.884 1.00 25.31 133 THR A CA 1
ATOM 1024 C C . THR A 1 133 ? 8.597 -3.508 -42.868 1.00 25.31 133 THR A C 1
ATOM 1026 O O . THR A 1 133 ? 9.752 -3.358 -42.491 1.00 25.31 133 THR A O 1
ATOM 1029 N N . GLN A 1 134 ? 7.871 -4.599 -42.581 1.00 26.55 134 GLN A N 1
ATOM 1030 C CA . GLN A 1 134 ? 8.357 -5.954 -42.240 1.00 26.55 134 GLN A CA 1
ATOM 1031 C C . GLN A 1 134 ? 9.220 -6.552 -43.384 1.00 26.55 134 GLN A C 1
ATOM 1033 O O . GLN A 1 134 ? 9.017 -6.151 -44.535 1.00 26.55 134 GLN A O 1
ATOM 1038 N N . PRO A 1 135 ? 10.127 -7.524 -43.121 1.00 30.56 135 PRO A N 1
ATOM 1039 C CA . PRO A 1 135 ? 9.715 -8.938 -43.207 1.00 30.56 135 PRO A CA 1
ATOM 1040 C C . PRO A 1 135 ? 10.379 -9.927 -42.216 1.00 30.56 135 PRO A C 1
ATOM 1042 O O . PRO A 1 135 ? 11.569 -9.864 -41.919 1.00 30.56 135 PRO A O 1
ATOM 1045 N N . ASN A 1 136 ? 9.597 -10.937 -41.822 1.00 26.17 136 ASN A N 1
ATOM 1046 C CA . ASN A 1 136 ? 10.050 -12.246 -41.319 1.00 26.17 136 ASN A CA 1
ATOM 1047 C C . ASN A 1 136 ? 10.766 -13.041 -42.444 1.00 26.17 136 ASN A C 1
ATOM 1049 O O . ASN A 1 136 ? 10.412 -12.835 -43.611 1.00 26.17 136 ASN A O 1
ATOM 1053 N N . PRO A 1 137 ? 11.694 -13.987 -42.154 1.00 33.44 137 PRO A N 1
ATOM 1054 C CA . PRO A 1 137 ? 11.232 -15.386 -42.049 1.00 33.44 137 PRO A CA 1
ATOM 1055 C C . PRO A 1 137 ? 12.040 -16.381 -41.164 1.00 33.44 137 PRO A C 1
ATOM 1057 O O . PRO A 1 137 ? 13.261 -16.341 -41.074 1.00 33.44 137 PRO A O 1
ATOM 1060 N N . SER A 1 138 ? 11.310 -17.400 -40.687 1.00 24.95 138 SER A N 1
ATOM 1061 C CA . SER A 1 138 ? 11.700 -18.828 -40.571 1.00 24.95 138 SER A CA 1
ATOM 1062 C C . SER A 1 138 ? 12.825 -19.311 -39.629 1.00 24.95 138 SER A C 1
ATOM 1064 O O . SER A 1 138 ? 13.985 -19.438 -40.004 1.00 24.95 138 SER A O 1
ATOM 1066 N N . ALA A 1 139 ? 12.389 -19.795 -38.461 1.00 24.73 139 ALA A N 1
ATOM 1067 C CA . ALA A 1 139 ? 12.547 -21.174 -37.955 1.00 24.73 139 ALA A CA 1
ATOM 1068 C C . ALA A 1 139 ? 13.759 -22.054 -38.367 1.00 24.73 139 ALA A C 1
ATOM 1070 O O . ALA A 1 139 ? 13.826 -22.520 -39.502 1.00 24.73 139 ALA A O 1
ATOM 1071 N N . VAL A 1 140 ? 14.533 -22.506 -37.361 1.00 27.47 140 VAL A N 1
ATOM 1072 C CA . VAL A 1 140 ? 15.113 -23.870 -37.268 1.00 27.47 140 VAL A CA 1
ATOM 1073 C C . VAL A 1 140 ? 15.130 -24.327 -35.796 1.00 27.47 140 VAL A C 1
ATOM 1075 O O . VAL A 1 140 ? 15.576 -23.592 -34.922 1.00 27.47 140 VAL A O 1
ATOM 1078 N N . MET A 1 141 ? 14.682 -25.559 -35.534 1.00 27.25 141 MET A 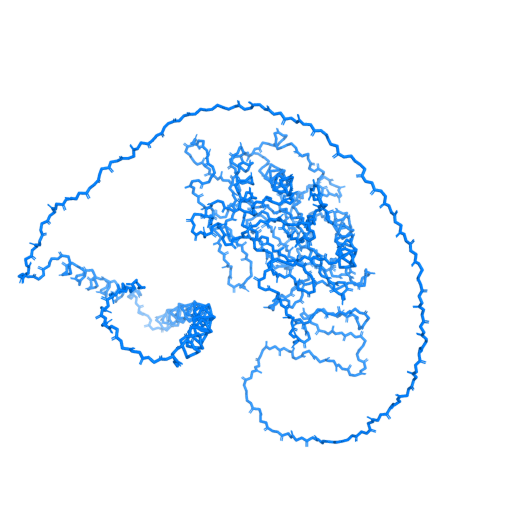N 1
ATOM 1079 C CA . MET A 1 141 ? 14.916 -26.318 -34.291 1.00 27.25 141 MET A CA 1
ATOM 1080 C C . MET A 1 141 ? 16.023 -27.358 -34.519 1.00 27.25 141 MET A C 1
ATOM 1082 O O . MET A 1 141 ? 16.124 -27.893 -35.626 1.00 27.25 141 MET A O 1
ATOM 1086 N N . PRO A 1 142 ? 16.763 -27.749 -33.470 1.00 31.69 142 PRO A N 1
ATOM 1087 C CA . PRO A 1 142 ? 17.007 -29.178 -33.276 1.00 31.69 142 PRO A CA 1
ATOM 1088 C C . PRO A 1 142 ? 16.767 -29.662 -31.837 1.00 31.69 142 PRO A C 1
ATOM 1090 O O . PRO A 1 142 ? 16.709 -28.895 -30.880 1.00 31.69 142 PRO A O 1
ATOM 1093 N N . GLN A 1 143 ? 16.589 -30.977 -31.719 1.00 25.38 143 GLN A N 1
ATOM 1094 C CA . GLN A 1 143 ? 16.128 -31.668 -30.517 1.00 25.38 143 GLN A CA 1
ATOM 1095 C C . GLN A 1 143 ? 17.253 -32.065 -29.547 1.00 25.38 143 GLN A C 1
ATOM 1097 O O . GLN A 1 143 ? 18.389 -32.307 -29.939 1.00 25.38 143 GLN A O 1
ATOM 1102 N N . ALA A 1 144 ? 16.835 -32.207 -28.288 1.00 24.09 144 ALA A N 1
ATOM 1103 C CA . ALA A 1 144 ? 17.325 -33.081 -27.219 1.00 24.09 144 ALA A CA 1
ATOM 1104 C C . ALA A 1 144 ? 18.534 -34.018 -27.458 1.00 24.09 144 ALA A C 1
ATOM 1106 O O . ALA A 1 144 ? 18.520 -34.887 -28.329 1.00 24.09 144 ALA A O 1
ATOM 1107 N N . THR A 1 145 ? 19.429 -34.029 -26.466 1.00 26.39 145 THR A N 1
ATOM 1108 C CA . THR A 1 145 ? 20.123 -35.238 -25.993 1.00 26.39 145 THR A CA 1
ATOM 1109 C C . THR A 1 145 ? 19.986 -35.361 -24.475 1.00 26.39 145 THR A C 1
ATOM 1111 O O . THR A 1 145 ? 20.110 -34.386 -23.737 1.00 26.39 145 THR A O 1
ATOM 1114 N N . SER A 1 146 ? 19.682 -36.571 -24.010 1.00 23.72 146 SER A N 1
ATOM 1115 C CA . SER A 1 146 ? 19.591 -36.942 -22.595 1.00 23.72 146 SER A CA 1
ATOM 1116 C C . SER A 1 146 ? 20.886 -37.596 -22.100 1.00 23.72 146 SER A C 1
ATOM 1118 O O . SER A 1 146 ? 21.727 -37.960 -22.920 1.00 23.72 146 SER A O 1
ATOM 1120 N N . LEU A 1 147 ? 20.961 -37.786 -20.770 1.00 24.80 147 LEU A N 1
ATOM 1121 C CA . LEU A 1 147 ? 21.835 -38.651 -19.941 1.00 24.80 147 LEU A CA 1
ATOM 1122 C C . LEU A 1 147 ? 22.531 -37.810 -18.853 1.00 24.80 147 LEU A C 1
ATOM 1124 O O . LEU A 1 147 ? 23.111 -36.781 -19.161 1.00 24.80 147 LEU A O 1
ATOM 1128 N N . SER A 1 148 ? 22.613 -38.167 -17.572 1.00 23.73 148 SER A N 1
ATOM 1129 C CA . SER A 1 148 ? 21.967 -39.166 -16.703 1.00 23.73 148 SER A CA 1
ATOM 1130 C C . SER A 1 148 ? 22.704 -39.099 -15.353 1.00 23.73 148 SER A C 1
ATOM 1132 O O . SER A 1 148 ? 23.926 -39.011 -15.355 1.00 23.73 148 SER A O 1
ATOM 1134 N N . PHE A 1 149 ? 21.971 -39.179 -14.239 1.00 23.05 149 PHE A N 1
ATOM 1135 C CA . PHE A 1 149 ? 22.398 -39.576 -12.881 1.00 23.05 149 PHE A CA 1
ATOM 1136 C C . PHE A 1 149 ? 23.896 -39.784 -12.567 1.00 23.05 149 PHE A C 1
ATOM 1138 O O . PHE A 1 149 ? 24.491 -40.729 -13.075 1.00 23.05 149 PHE A O 1
ATOM 1145 N N . LEU A 1 150 ? 24.403 -39.084 -11.539 1.00 24.73 150 LEU A N 1
ATOM 1146 C CA . LEU A 1 150 ? 25.361 -39.642 -10.565 1.00 24.73 150 LEU A CA 1
ATOM 1147 C C . LEU A 1 150 ? 25.266 -38.936 -9.189 1.00 24.73 150 LEU A C 1
ATOM 1149 O O . LEU A 1 150 ? 25.576 -37.758 -9.046 1.00 24.73 150 LEU A O 1
ATOM 1153 N N . THR A 1 151 ? 24.879 -39.704 -8.171 1.00 25.69 151 THR A N 1
ATOM 1154 C CA . THR A 1 151 ? 25.106 -39.536 -6.712 1.00 25.69 151 THR A CA 1
ATOM 1155 C C . THR A 1 151 ? 25.569 -40.932 -6.202 1.00 25.69 151 THR A C 1
ATOM 1157 O O . THR A 1 151 ? 25.437 -41.874 -6.994 1.00 25.69 151 THR A O 1
ATOM 1160 N N . PRO A 1 152 ? 26.097 -41.168 -4.966 1.00 36.69 152 PRO A N 1
ATOM 1161 C CA . PRO A 1 152 ? 25.935 -40.385 -3.726 1.00 36.69 152 PRO A CA 1
ATOM 1162 C C . PRO A 1 152 ? 27.160 -40.345 -2.757 1.00 36.69 152 PRO A C 1
ATOM 1164 O O . PRO A 1 152 ? 28.247 -40.807 -3.090 1.00 36.69 152 PRO A O 1
ATOM 1167 N N . SER A 1 153 ? 26.912 -39.891 -1.509 1.00 24.69 153 SER A N 1
ATOM 1168 C CA . SER A 1 153 ? 27.764 -40.001 -0.292 1.00 24.69 153 SER A CA 1
ATOM 1169 C C . SER A 1 153 ? 29.039 -39.131 -0.267 1.00 24.69 153 SER A C 1
ATOM 1171 O O . SER A 1 153 ? 29.673 -38.933 -1.288 1.00 24.69 153 SER A O 1
ATOM 1173 N N . SER A 1 154 ? 29.536 -38.578 0.851 1.00 25.28 154 SER A N 1
ATOM 1174 C CA . SER A 1 154 ? 29.137 -38.519 2.285 1.00 25.28 154 SER A CA 1
ATOM 1175 C C . SER A 1 154 ? 29.875 -37.303 2.936 1.00 25.28 154 SER A C 1
ATOM 1177 O O . SER A 1 154 ? 30.599 -36.619 2.222 1.00 25.28 154 SER A O 1
ATOM 1179 N N . THR A 1 155 ? 29.778 -36.883 4.211 1.00 26.05 155 THR A N 1
ATOM 1180 C CA . THR A 1 155 ? 29.386 -37.516 5.497 1.00 26.05 155 THR A CA 1
ATOM 1181 C C . THR A 1 155 ? 28.917 -36.436 6.509 1.00 26.05 155 THR A C 1
ATOM 1183 O O . THR A 1 155 ? 29.006 -35.244 6.229 1.00 26.05 155 THR A O 1
ATOM 1186 N N . ILE A 1 156 ? 28.460 -36.828 7.707 1.00 26.28 156 ILE A N 1
ATOM 1187 C CA . ILE A 1 156 ? 28.118 -35.937 8.840 1.00 26.28 156 ILE A CA 1
ATOM 1188 C C . ILE A 1 156 ? 29.379 -35.506 9.614 1.00 26.28 156 ILE A C 1
ATOM 1190 O O . ILE A 1 156 ? 30.244 -36.338 9.880 1.00 26.28 156 ILE A O 1
ATOM 1194 N N . SER A 1 157 ? 29.425 -34.257 10.097 1.00 26.52 157 SER A N 1
ATOM 1195 C CA . SER A 1 157 ? 30.220 -33.892 11.281 1.00 26.52 157 SER A CA 1
ATOM 1196 C C . SER A 1 157 ? 29.490 -32.853 12.133 1.00 26.52 157 SER A C 1
ATOM 1198 O O . SER A 1 157 ? 29.102 -31.791 11.649 1.00 26.52 157 SER A O 1
ATOM 1200 N N . SER A 1 158 ? 29.295 -33.173 13.411 1.00 27.86 158 SER A N 1
ATOM 1201 C CA . SER A 1 158 ? 28.524 -32.373 14.365 1.00 27.86 158 SER A CA 1
ATOM 1202 C C . SER A 1 158 ? 29.446 -31.771 15.421 1.00 27.86 158 SER A C 1
ATOM 1204 O O . SER A 1 158 ? 30.068 -32.530 16.160 1.00 27.86 158 SER A O 1
ATOM 1206 N N . SER A 1 159 ? 29.491 -30.439 15.561 1.00 28.78 159 SER A N 1
ATOM 1207 C CA . SER A 1 159 ? 29.498 -29.733 16.866 1.00 28.78 159 SER A CA 1
ATOM 1208 C C . SER A 1 159 ? 29.886 -28.250 16.763 1.00 28.78 159 SER A C 1
ATOM 1210 O O . SER A 1 159 ? 31.033 -27.911 16.486 1.00 28.78 159 SER A O 1
ATOM 1212 N N . LYS A 1 160 ? 28.945 -27.366 17.127 1.00 28.44 160 LYS A N 1
ATOM 1213 C CA . LYS A 1 160 ? 29.072 -26.417 18.257 1.00 28.44 160 LYS A CA 1
ATOM 1214 C C . LYS A 1 160 ? 27.799 -25.573 18.386 1.00 28.44 160 LYS A C 1
ATOM 1216 O O . LYS A 1 160 ? 27.561 -24.659 17.607 1.00 28.44 160 LYS A O 1
ATOM 1221 N N . LEU A 1 161 ? 26.989 -25.881 19.400 1.00 27.08 161 LEU A N 1
ATOM 1222 C CA . LEU A 1 161 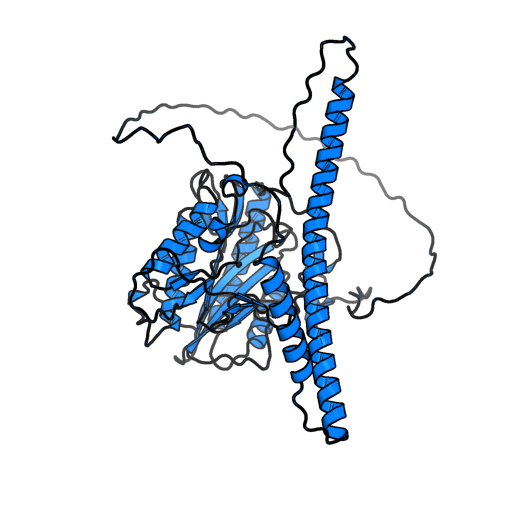? 25.973 -24.957 19.910 1.00 27.08 161 LEU A CA 1
ATOM 1223 C C . LEU A 1 161 ? 26.666 -23.756 20.568 1.00 27.08 161 LEU A C 1
ATOM 1225 O O . LEU A 1 161 ? 27.555 -23.975 21.389 1.00 27.08 161 LEU A O 1
ATOM 1229 N N . CYS A 1 162 ? 26.158 -22.539 20.344 1.00 26.80 162 CYS A N 1
ATOM 1230 C CA . CYS A 1 162 ? 25.709 -21.694 21.459 1.00 26.80 162 CYS A CA 1
ATOM 1231 C C . CYS A 1 162 ? 24.820 -20.510 21.018 1.00 26.80 162 CYS A C 1
ATOM 1233 O O . CYS A 1 162 ? 25.134 -19.818 20.061 1.00 26.80 162 CYS A O 1
ATOM 1235 N N . LEU A 1 163 ? 23.755 -20.270 21.793 1.00 29.56 163 LEU A N 1
ATOM 1236 C CA . LEU A 1 163 ? 22.988 -19.016 21.927 1.00 29.56 163 LEU A CA 1
ATOM 1237 C C . LEU A 1 163 ? 22.435 -18.299 20.666 1.00 29.56 163 LEU A C 1
ATOM 1239 O O . LEU A 1 163 ? 22.794 -17.165 20.375 1.00 29.56 163 LEU A O 1
ATOM 1243 N N . LEU A 1 164 ? 21.377 -18.857 20.070 1.00 28.08 164 LEU A N 1
ATOM 1244 C CA . LEU A 1 164 ? 20.234 -18.062 19.581 1.00 28.08 164 LEU A CA 1
ATOM 1245 C C . LEU A 1 164 ? 18.941 -18.825 19.893 1.00 28.08 164 LEU A C 1
ATOM 1247 O O . LEU A 1 164 ? 18.761 -19.953 19.441 1.00 28.08 164 LEU A O 1
ATOM 1251 N N . HIS A 1 165 ? 18.051 -18.245 20.706 1.00 30.53 165 HIS A N 1
ATOM 1252 C CA . HIS A 1 165 ? 16.820 -18.926 21.121 1.00 30.53 165 HIS A CA 1
ATOM 1253 C C . HIS A 1 165 ? 15.645 -17.959 21.317 1.00 30.53 165 HIS A C 1
ATOM 1255 O O . HIS A 1 165 ? 15.270 -17.662 22.452 1.00 30.53 165 HIS A O 1
ATOM 1261 N N . ARG A 1 166 ? 15.049 -17.494 20.204 1.00 33.09 166 ARG A N 1
ATOM 1262 C CA . ARG A 1 166 ? 13.622 -17.096 20.129 1.00 33.09 166 ARG A CA 1
ATOM 1263 C C . ARG A 1 166 ? 13.061 -16.884 18.710 1.00 33.09 166 ARG A C 1
ATOM 1265 O O . ARG A 1 166 ? 12.133 -16.110 18.530 1.00 33.09 166 ARG A O 1
ATOM 1272 N N . LEU A 1 167 ? 13.528 -17.660 17.734 1.00 35.84 167 LEU A N 1
ATOM 1273 C CA . LEU A 1 167 ? 12.693 -18.033 16.590 1.00 35.84 167 LEU A CA 1
ATOM 1274 C C . LEU A 1 167 ? 12.505 -19.548 16.650 1.00 35.84 167 LEU A C 1
ATOM 1276 O O . LEU A 1 167 ? 13.480 -20.297 16.745 1.00 35.84 167 LEU A O 1
ATOM 1280 N N . THR A 1 168 ? 11.254 -20.010 16.664 1.00 38.72 168 THR A N 1
ATOM 1281 C CA . THR A 1 168 ? 10.958 -21.433 16.484 1.00 38.72 168 THR A CA 1
ATOM 1282 C C . THR A 1 168 ? 11.390 -21.811 15.079 1.00 38.72 168 THR A C 1
ATOM 1284 O O . THR A 1 168 ? 10.823 -21.309 14.114 1.00 38.72 168 THR A O 1
ATOM 1287 N N . SER A 1 169 ? 12.402 -22.670 14.974 1.00 43.56 169 SER A N 1
ATOM 1288 C CA . SER A 1 169 ? 12.953 -23.123 13.697 1.00 43.56 169 SER A CA 1
ATOM 1289 C C . SER A 1 169 ? 11.827 -23.620 12.789 1.00 43.56 169 SER A C 1
ATOM 1291 O O . SER A 1 169 ? 11.038 -24.461 13.229 1.00 43.56 169 SER A O 1
ATOM 1293 N N . CYS A 1 170 ? 11.778 -23.154 11.538 1.00 46.34 170 CYS A N 1
ATOM 1294 C CA . CYS A 1 170 ? 10.894 -23.698 10.507 1.00 46.34 170 CYS A CA 1
ATOM 1295 C C . CYS A 1 170 ? 11.221 -25.186 10.307 1.00 46.34 170 CYS A C 1
ATOM 1297 O O . CYS A 1 170 ? 12.149 -25.553 9.587 1.00 46.34 170 CYS A O 1
ATOM 1299 N N . ARG A 1 171 ? 10.496 -26.066 11.004 1.00 46.00 171 ARG A N 1
ATOM 1300 C CA . ARG A 1 171 ? 10.678 -27.513 10.897 1.00 46.00 171 ARG A CA 1
ATOM 1301 C C . ARG A 1 171 ? 9.841 -28.027 9.738 1.00 46.00 171 ARG A C 1
ATOM 1303 O O . ARG A 1 171 ? 8.677 -28.375 9.927 1.00 46.00 171 ARG A O 1
ATOM 1310 N N . PHE A 1 172 ? 10.468 -28.165 8.574 1.00 44.41 172 PHE A N 1
ATOM 1311 C CA . PHE A 1 172 ? 10.003 -29.112 7.565 1.00 44.41 172 PHE A CA 1
ATOM 1312 C C . PHE A 1 172 ? 10.064 -30.523 8.165 1.00 44.41 172 PHE A C 1
ATOM 1314 O O . PHE A 1 172 ? 11.100 -31.187 8.163 1.00 44.41 172 PHE A O 1
ATOM 1321 N N . HIS A 1 173 ? 8.955 -30.978 8.747 1.00 44.81 173 HIS A N 1
ATOM 1322 C CA . HIS A 1 173 ? 8.808 -32.380 9.114 1.00 44.81 173 HIS A CA 1
ATOM 1323 C C . HIS A 1 173 ? 8.715 -33.177 7.802 1.00 44.81 173 HIS A C 1
ATOM 1325 O O . HIS A 1 173 ? 7.860 -32.845 6.985 1.00 44.81 173 HIS A O 1
ATOM 1331 N N . PRO A 1 174 ? 9.500 -34.250 7.587 1.00 46.44 174 PRO A N 1
ATOM 1332 C CA . PRO A 1 174 ? 9.531 -34.974 6.305 1.00 46.44 174 PRO A CA 1
ATOM 1333 C C . PRO A 1 174 ? 8.220 -35.696 5.921 1.00 46.44 174 PRO A C 1
ATOM 1335 O O . PRO A 1 174 ? 8.151 -36.321 4.870 1.00 46.44 174 PRO A O 1
ATOM 1338 N N . PHE A 1 175 ? 7.178 -35.601 6.756 1.00 51.03 175 PHE A N 1
ATOM 1339 C CA . PHE A 1 175 ? 5.812 -36.064 6.481 1.00 51.03 175 PHE A CA 1
ATOM 1340 C C . PHE A 1 175 ? 4.742 -34.975 6.709 1.00 51.03 175 PHE A C 1
ATOM 1342 O O . PHE A 1 175 ? 3.547 -35.258 6.615 1.00 51.03 175 PHE A O 1
ATOM 1349 N N . ALA A 1 176 ? 5.132 -33.738 7.039 1.00 54.19 176 ALA A N 1
ATOM 1350 C CA . ALA A 1 176 ? 4.182 -32.650 7.234 1.00 54.19 176 ALA A CA 1
ATOM 1351 C C . ALA A 1 176 ? 3.712 -32.116 5.878 1.00 54.19 176 ALA A C 1
ATOM 1353 O O . ALA A 1 176 ? 4.498 -31.604 5.088 1.00 54.19 176 ALA A O 1
ATOM 1354 N N . ARG A 1 177 ? 2.399 -32.188 5.644 1.00 75.44 177 ARG A N 1
ATOM 1355 C CA . ARG A 1 177 ? 1.727 -31.575 4.484 1.00 75.44 177 ARG A CA 1
ATOM 1356 C C . ARG A 1 177 ? 1.624 -30.046 4.587 1.00 75.44 177 ARG A C 1
ATOM 1358 O O . ARG A 1 177 ? 1.008 -29.424 3.727 1.00 75.44 177 ARG A O 1
ATOM 1365 N N . THR A 1 178 ? 2.153 -29.454 5.658 1.00 86.69 178 THR A N 1
ATOM 1366 C CA . THR A 1 178 ? 2.062 -28.024 5.959 1.00 86.69 178 THR A CA 1
ATOM 1367 C C . THR A 1 178 ? 3.362 -27.483 6.562 1.00 86.69 178 THR A C 1
ATOM 1369 O O . THR A 1 178 ? 3.999 -28.130 7.396 1.00 86.69 178 THR A O 1
ATOM 1372 N N . LEU A 1 179 ? 3.725 -26.265 6.162 1.00 90.06 179 LEU A N 1
ATOM 1373 C CA . LEU A 1 179 ? 4.690 -25.400 6.833 1.00 90.06 179 LEU A CA 1
ATOM 1374 C C . LEU A 1 179 ? 3.972 -24.671 7.979 1.00 90.06 179 LEU A C 1
ATOM 1376 O O . LEU A 1 179 ? 2.903 -24.102 7.773 1.00 90.06 179 LEU A O 1
ATOM 1380 N N . LYS A 1 180 ? 4.555 -24.676 9.184 1.00 93.00 180 LYS A N 1
ATOM 1381 C CA . LYS A 1 180 ? 4.020 -23.939 10.340 1.00 93.00 180 LYS A CA 1
ATOM 1382 C C . LYS A 1 180 ? 4.790 -22.639 10.550 1.00 93.00 180 LYS A C 1
ATOM 1384 O O . LYS A 1 180 ? 5.994 -22.695 10.796 1.00 93.00 180 LYS A O 1
ATOM 1389 N N . LEU A 1 181 ? 4.101 -21.499 10.513 1.00 93.50 181 LEU A N 1
ATOM 1390 C CA . LEU A 1 181 ? 4.697 -20.169 10.680 1.00 93.50 181 LEU A CA 1
ATOM 1391 C C . LEU A 1 181 ? 3.724 -19.229 11.403 1.00 93.50 181 LEU A C 1
ATOM 1393 O O . LEU A 1 181 ? 2.554 -19.175 11.049 1.00 93.50 181 LEU A O 1
ATOM 1397 N N . CYS A 1 182 ? 4.184 -18.516 12.435 1.00 92.44 182 CYS A N 1
ATOM 1398 C CA . CYS A 1 182 ? 3.389 -17.542 13.209 1.00 92.44 182 CYS A CA 1
ATOM 1399 C C . CYS A 1 182 ? 1.992 -18.029 13.677 1.00 92.44 182 CYS A C 1
ATOM 1401 O O . CYS A 1 182 ? 1.068 -17.242 13.848 1.00 92.44 182 CYS A O 1
ATOM 1403 N N . GLY A 1 183 ? 1.831 -19.339 13.909 1.00 92.00 183 GLY A N 1
ATOM 1404 C CA . GLY A 1 183 ? 0.553 -19.957 14.300 1.00 92.00 183 GLY A CA 1
ATOM 1405 C C . GLY A 1 183 ? -0.374 -20.337 13.135 1.00 92.00 183 GLY A C 1
ATOM 1406 O O . GLY A 1 183 ? -1.441 -20.896 13.376 1.00 92.00 183 GLY A O 1
ATOM 1407 N N . ARG A 1 184 ? 0.035 -20.087 11.887 1.00 95.56 184 ARG A N 1
ATOM 1408 C CA . ARG A 1 184 ? -0.624 -20.532 10.652 1.00 95.56 184 ARG A CA 1
ATOM 1409 C C . ARG A 1 184 ? -0.053 -21.867 10.161 1.00 95.56 184 ARG A C 1
ATOM 1411 O O . ARG A 1 184 ? 1.144 -22.124 10.299 1.00 95.56 184 ARG A O 1
ATOM 1418 N N . ASP A 1 185 ? -0.913 -22.668 9.531 1.00 95.19 185 ASP A N 1
ATOM 1419 C CA . ASP A 1 185 ? -0.559 -23.896 8.810 1.00 95.19 185 ASP A CA 1
ATOM 1420 C C . ASP A 1 185 ? -0.720 -23.655 7.298 1.00 95.19 185 ASP A C 1
ATOM 1422 O O . ASP A 1 185 ? -1.836 -23.591 6.789 1.00 95.19 185 ASP A O 1
ATOM 1426 N N . ILE A 1 186 ? 0.394 -23.510 6.580 1.00 96.06 186 ILE A N 1
ATOM 1427 C CA . ILE A 1 186 ? 0.447 -23.233 5.134 1.00 96.06 186 ILE A CA 1
ATOM 1428 C C . ILE A 1 186 ? 0.623 -24.564 4.383 1.00 96.06 186 ILE A C 1
ATOM 1430 O O . ILE A 1 186 ? 1.604 -25.257 4.655 1.00 96.06 186 ILE A O 1
ATOM 1434 N N . PRO A 1 187 ? -0.264 -24.975 3.456 1.00 94.94 187 PRO A N 1
ATOM 1435 C CA . PRO A 1 187 ? -0.104 -26.214 2.690 1.00 94.94 187 PRO A CA 1
ATOM 1436 C C . PRO A 1 187 ? 1.190 -26.263 1.874 1.00 94.94 187 PRO A C 1
ATOM 1438 O O . PRO A 1 187 ? 1.565 -25.287 1.236 1.00 94.94 187 PRO A O 1
ATOM 1441 N N . SER A 1 188 ? 1.830 -27.434 1.812 1.00 91.56 188 SER A N 1
ATOM 1442 C CA . SER A 1 188 ? 3.085 -27.649 1.070 1.00 91.56 188 SER A CA 1
ATOM 1443 C C . SER A 1 188 ? 2.959 -27.525 -0.457 1.00 91.56 188 SER A C 1
ATOM 1445 O O . SER A 1 188 ? 3.950 -27.683 -1.161 1.00 91.56 188 SER A O 1
ATOM 1447 N N . SER A 1 189 ? 1.748 -27.315 -0.977 1.00 92.81 189 SER A N 1
ATOM 1448 C CA . SER A 1 189 ? 1.481 -26.991 -2.382 1.00 92.81 189 SER A CA 1
ATOM 1449 C C . SER A 1 189 ? 1.640 -25.502 -2.700 1.00 92.81 189 SER A C 1
ATOM 1451 O O . SER A 1 189 ? 1.644 -25.146 -3.871 1.00 92.81 189 SER A O 1
ATOM 1453 N N . ILE A 1 190 ? 1.727 -24.641 -1.682 1.00 96.75 190 ILE A N 1
ATOM 1454 C CA . ILE A 1 190 ? 1.952 -23.202 -1.835 1.00 96.75 190 ILE A CA 1
ATOM 1455 C C . ILE A 1 190 ? 3.438 -22.942 -1.619 1.00 96.75 190 ILE A C 1
ATOM 1457 O O . ILE A 1 190 ? 3.998 -23.323 -0.590 1.00 96.75 190 ILE A O 1
ATOM 1461 N N . ILE A 1 191 ? 4.072 -22.309 -2.604 1.00 95.44 191 ILE A N 1
ATOM 1462 C CA . ILE A 1 191 ? 5.492 -21.961 -2.565 1.00 95.44 191 ILE A CA 1
ATOM 1463 C C . ILE A 1 191 ? 5.640 -20.700 -1.700 1.00 95.44 191 ILE A C 1
ATOM 1465 O O . ILE A 1 191 ? 5.095 -19.657 -2.070 1.00 95.44 191 ILE A O 1
ATOM 1469 N N . PRO A 1 192 ? 6.327 -20.761 -0.546 1.00 96.31 192 PRO A N 1
ATOM 1470 C CA . PRO A 1 192 ? 6.579 -19.576 0.258 1.00 96.31 192 PRO A CA 1
ATOM 1471 C C . PRO A 1 192 ? 7.706 -18.732 -0.368 1.00 96.31 192 PRO A C 1
ATOM 1473 O O . PRO A 1 192 ? 8.589 -19.281 -1.030 1.00 96.31 192 PRO A O 1
ATOM 1476 N N . PRO A 1 193 ? 7.716 -17.412 -0.137 1.00 96.00 193 PRO A N 1
ATOM 1477 C CA . PRO A 1 193 ? 8.756 -16.526 -0.645 1.00 96.00 193 PRO A CA 1
ATOM 1478 C C . PRO A 1 193 ? 10.112 -16.748 0.058 1.00 96.00 193 PRO A C 1
ATOM 1480 O O . PRO A 1 193 ? 10.152 -17.225 1.201 1.00 96.00 193 PRO A O 1
ATOM 1483 N N . PRO A 1 194 ? 11.242 -16.367 -0.571 1.00 93.44 194 PRO A N 1
ATOM 1484 C CA . PRO A 1 194 ? 12.585 -16.753 -0.119 1.00 93.44 194 PRO A CA 1
ATOM 1485 C C . PRO A 1 194 ? 12.947 -16.339 1.319 1.00 93.44 194 PRO A C 1
ATOM 1487 O O . PRO A 1 194 ? 13.635 -17.086 2.019 1.00 93.44 194 PRO A O 1
ATOM 1490 N N . TYR A 1 195 ? 12.423 -15.213 1.824 1.00 92.38 195 TYR A N 1
ATOM 1491 C CA . TYR A 1 195 ? 12.660 -14.773 3.210 1.00 92.38 195 TYR A CA 1
ATOM 1492 C C . TYR A 1 195 ? 12.091 -15.731 4.272 1.00 92.38 195 TYR A C 1
ATOM 1494 O O . TYR A 1 195 ? 12.613 -15.785 5.383 1.00 92.38 195 TYR A O 1
ATOM 1502 N N . VAL A 1 196 ? 11.084 -16.544 3.938 1.00 93.19 196 VAL A N 1
ATOM 1503 C CA . VAL A 1 196 ? 10.556 -17.602 4.821 1.00 93.19 196 VAL A CA 1
ATOM 1504 C C . VAL A 1 196 ? 11.486 -18.822 4.850 1.00 93.19 196 VAL A C 1
ATOM 1506 O O . VAL A 1 196 ? 11.592 -19.518 5.864 1.00 93.19 196 VAL A O 1
ATOM 1509 N N . LEU A 1 197 ? 12.178 -19.075 3.736 1.00 88.56 197 LEU A N 1
ATOM 1510 C CA . LEU A 1 197 ? 13.121 -20.180 3.560 1.00 88.56 197 LEU A CA 1
ATOM 1511 C C . LEU A 1 197 ? 14.540 -19.840 4.055 1.00 88.56 197 LEU A C 1
ATOM 1513 O O . LEU A 1 197 ? 15.360 -20.741 4.223 1.00 88.56 197 LEU A O 1
ATOM 1517 N N . ASN A 1 198 ? 14.807 -18.571 4.392 1.00 84.38 198 ASN A N 1
ATOM 1518 C CA . ASN A 1 198 ? 16.146 -17.998 4.617 1.00 84.38 198 ASN A CA 1
ATOM 1519 C C . ASN A 1 198 ? 17.035 -18.048 3.359 1.00 84.38 198 ASN A C 1
ATOM 1521 O O . ASN A 1 198 ? 18.264 -18.104 3.443 1.00 84.38 198 ASN A O 1
ATOM 1525 N N . GLU A 1 199 ? 16.403 -18.020 2.189 1.00 87.12 199 GLU A N 1
ATOM 1526 C CA . GLU A 1 199 ? 17.055 -17.899 0.893 1.00 87.12 199 GLU A CA 1
ATOM 1527 C C . GLU A 1 199 ? 17.276 -16.416 0.558 1.00 87.12 199 GLU A C 1
ATOM 1529 O O . GLU A 1 199 ? 16.493 -15.544 0.940 1.00 87.12 199 GLU A O 1
ATOM 1534 N N . LYS A 1 200 ? 18.377 -16.105 -0.136 1.00 79.38 200 LYS A N 1
ATOM 1535 C CA . LYS A 1 200 ? 18.710 -14.725 -0.512 1.00 79.38 200 LYS A CA 1
ATOM 1536 C C . LYS A 1 200 ? 17.999 -14.340 -1.806 1.00 79.38 200 LYS A C 1
ATOM 1538 O O . LYS A 1 200 ? 18.284 -14.936 -2.841 1.00 79.38 200 LYS A O 1
ATOM 1543 N N . VAL A 1 201 ? 17.174 -13.295 -1.760 1.00 81.25 201 VAL A N 1
ATOM 1544 C CA . VAL A 1 201 ? 16.726 -12.580 -2.967 1.00 81.25 201 VAL A CA 1
ATOM 1545 C C . VAL A 1 201 ? 17.779 -11.547 -3.351 1.00 81.25 201 VAL A C 1
ATOM 1547 O O . VAL A 1 201 ? 18.307 -10.847 -2.484 1.00 81.25 201 VAL A O 1
ATOM 1550 N N . THR A 1 202 ? 18.077 -11.431 -4.643 1.00 87.00 202 THR A N 1
ATOM 1551 C CA . THR A 1 202 ? 18.938 -10.364 -5.166 1.00 87.00 202 THR A CA 1
ATOM 1552 C C . THR A 1 202 ? 18.060 -9.199 -5.605 1.00 87.00 202 THR A C 1
ATOM 1554 O O . THR A 1 202 ? 17.653 -9.125 -6.760 1.00 87.00 202 THR A O 1
ATOM 1557 N N . VAL A 1 203 ? 17.764 -8.285 -4.679 1.00 91.31 203 VAL A N 1
ATOM 1558 C CA . VAL A 1 203 ? 17.081 -7.027 -5.015 1.00 91.31 203 VAL A CA 1
ATOM 1559 C C . VAL A 1 203 ? 18.042 -6.157 -5.845 1.00 91.31 203 VAL A C 1
ATOM 1561 O O . VAL A 1 203 ? 19.194 -5.982 -5.435 1.00 91.31 203 VAL A O 1
ATOM 1564 N N . PRO A 1 204 ? 17.635 -5.629 -7.014 1.00 92.00 204 PRO A N 1
ATOM 1565 C CA . PRO A 1 204 ? 18.484 -4.754 -7.814 1.00 92.00 204 PRO A CA 1
ATOM 1566 C C . PRO A 1 204 ? 18.670 -3.395 -7.126 1.00 92.00 204 PRO A C 1
ATOM 1568 O O . PRO A 1 204 ? 17.784 -2.914 -6.431 1.00 92.00 204 PRO A O 1
ATOM 1571 N N . ASN A 1 205 ? 19.798 -2.726 -7.380 1.00 91.94 205 ASN A N 1
ATOM 1572 C CA . ASN A 1 205 ? 20.067 -1.371 -6.864 1.00 91.94 205 ASN A CA 1
ATOM 1573 C C . ASN A 1 205 ? 19.399 -0.250 -7.691 1.00 91.94 205 ASN A C 1
ATOM 1575 O O . ASN A 1 205 ? 19.598 0.929 -7.410 1.00 91.94 205 ASN A O 1
ATOM 1579 N N . VAL A 1 206 ? 18.660 -0.601 -8.747 1.00 94.31 206 VAL A N 1
ATOM 1580 C CA . VAL A 1 206 ? 17.992 0.321 -9.679 1.00 94.31 206 VAL A CA 1
ATOM 1581 C C . VAL A 1 206 ? 16.617 -0.239 -10.064 1.00 94.31 206 VAL A C 1
ATOM 1583 O O . VAL A 1 206 ? 16.443 -1.457 -9.992 1.00 94.31 206 VAL A O 1
ATOM 1586 N N . PRO A 1 207 ? 15.658 0.606 -10.492 1.00 96.75 207 PRO A N 1
ATOM 1587 C CA . PRO A 1 207 ? 14.356 0.154 -10.980 1.00 96.75 207 PRO A CA 1
ATOM 1588 C C . PRO A 1 207 ? 14.476 -0.936 -12.047 1.00 96.75 207 PRO A C 1
ATOM 1590 O O . PRO A 1 207 ? 15.222 -0.785 -13.020 1.00 96.75 207 PRO A O 1
ATOM 1593 N N . LEU A 1 208 ? 13.739 -2.031 -11.862 1.00 96.56 208 LEU A N 1
ATOM 1594 C CA . LEU A 1 208 ? 13.717 -3.141 -12.807 1.00 96.56 208 LEU A CA 1
ATOM 1595 C C . LEU A 1 208 ? 12.876 -2.772 -14.039 1.00 96.56 208 LEU A C 1
ATOM 1597 O O . LEU A 1 208 ? 11.753 -2.288 -13.921 1.00 96.56 208 LEU A O 1
ATOM 1601 N N . VAL A 1 209 ? 13.415 -3.029 -15.232 1.00 98.00 209 VAL A N 1
ATOM 1602 C CA . VAL A 1 209 ? 12.638 -3.051 -16.480 1.00 98.00 209 VAL A CA 1
ATOM 1603 C C . VAL A 1 209 ? 12.190 -4.492 -16.696 1.00 98.00 209 VAL A C 1
ATOM 1605 O O . VAL A 1 209 ? 13.003 -5.356 -17.027 1.00 98.00 209 VAL A O 1
ATOM 1608 N N . HIS A 1 210 ? 10.912 -4.761 -16.460 1.00 98.06 210 HIS A N 1
ATOM 1609 C CA . HIS A 1 210 ? 10.352 -6.104 -16.512 1.00 98.06 210 HIS A CA 1
ATOM 1610 C C . HIS A 1 210 ? 10.213 -6.608 -17.954 1.00 98.06 210 HIS A C 1
ATOM 1612 O O . HIS A 1 210 ? 9.867 -5.865 -18.874 1.00 98.06 210 HIS A O 1
ATOM 1618 N N . SER A 1 211 ? 10.457 -7.906 -18.151 1.00 98.00 211 SER A N 1
ATOM 1619 C CA . SER A 1 211 ? 10.136 -8.592 -19.404 1.00 98.00 211 SER A CA 1
ATOM 1620 C C . SER A 1 211 ? 8.620 -8.754 -19.561 1.00 98.00 211 SER A C 1
ATOM 1622 O O . SER A 1 211 ? 7.884 -8.746 -18.574 1.00 98.00 211 SER A O 1
ATOM 1624 N N . SER A 1 212 ? 8.143 -8.985 -20.787 1.00 97.88 212 SER A N 1
ATOM 1625 C CA . SER A 1 212 ? 6.719 -9.259 -21.036 1.00 97.88 212 SER A CA 1
ATOM 1626 C C . SER A 1 212 ? 6.192 -10.450 -20.223 1.00 97.88 212 SER A C 1
ATOM 1628 O O . SER A 1 212 ? 5.069 -10.405 -19.743 1.00 97.88 212 SER A O 1
ATOM 1630 N N . GLU A 1 213 ? 7.010 -11.485 -20.007 1.00 97.81 213 GLU A N 1
ATOM 1631 C CA . GLU A 1 213 ? 6.650 -12.629 -19.158 1.00 97.81 213 GLU A CA 1
ATOM 1632 C C . GLU A 1 213 ? 6.489 -12.227 -17.683 1.00 9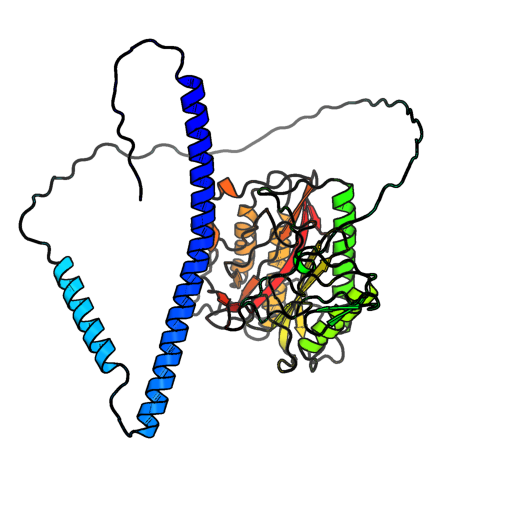7.81 213 GLU A C 1
ATOM 1634 O O . GLU A 1 213 ? 5.501 -12.590 -17.050 1.00 97.81 213 GLU A O 1
ATOM 1639 N N . SER A 1 214 ? 7.420 -11.431 -17.144 1.00 97.56 214 SER A N 1
ATOM 1640 C CA . SER A 1 214 ? 7.327 -10.925 -15.769 1.00 97.56 214 SER A CA 1
ATOM 1641 C C . SER A 1 214 ? 6.116 -10.001 -15.587 1.00 97.56 214 SER A C 1
ATOM 1643 O O . SER A 1 214 ? 5.433 -10.083 -14.569 1.00 97.56 214 SER A O 1
ATOM 1645 N N . ILE A 1 215 ? 5.788 -9.190 -16.599 1.00 98.69 215 ILE A N 1
ATOM 1646 C CA . ILE A 1 215 ? 4.589 -8.342 -16.618 1.00 98.69 215 ILE A CA 1
ATOM 1647 C C . ILE A 1 215 ? 3.302 -9.177 -16.563 1.00 98.69 215 ILE A C 1
ATOM 1649 O O . ILE A 1 215 ? 2.405 -8.840 -15.793 1.00 98.69 215 ILE A O 1
ATOM 1653 N N . GLU A 1 216 ? 3.198 -10.278 -17.313 1.00 98.69 216 GLU A N 1
ATOM 1654 C CA . GLU A 1 216 ? 2.021 -11.160 -17.240 1.00 98.69 216 GLU A CA 1
ATOM 1655 C C . GLU A 1 216 ? 1.894 -11.851 -15.871 1.00 98.69 216 GLU A C 1
ATOM 1657 O O . GLU A 1 216 ? 0.788 -11.978 -15.343 1.00 98.69 216 GLU A O 1
ATOM 1662 N N . GLN A 1 217 ? 3.013 -12.234 -15.244 1.00 98.69 217 GLN A N 1
ATOM 1663 C CA . GLN A 1 217 ? 3.000 -12.769 -13.876 1.00 98.69 217 GLN A CA 1
ATOM 1664 C C . GLN A 1 217 ? 2.527 -11.720 -12.853 1.00 98.69 217 GLN A C 1
ATOM 1666 O O . GLN A 1 217 ? 1.724 -12.040 -11.977 1.00 98.69 217 GLN A O 1
ATOM 1671 N N . LEU A 1 218 ? 2.961 -10.462 -12.989 1.00 98.75 218 LEU A N 1
ATOM 1672 C CA . LEU A 1 218 ? 2.541 -9.352 -12.122 1.00 98.75 218 LEU A CA 1
ATOM 1673 C C . LEU A 1 218 ? 1.071 -8.963 -12.344 1.00 98.75 218 LEU A C 1
ATOM 1675 O O . LEU A 1 218 ? 0.346 -8.740 -11.378 1.00 98.75 218 LEU A O 1
ATOM 1679 N N . ARG A 1 219 ? 0.590 -8.974 -13.596 1.00 98.81 219 ARG A N 1
ATOM 1680 C CA . ARG A 1 219 ? -0.841 -8.841 -13.934 1.00 98.81 219 ARG A CA 1
ATOM 1681 C C . ARG A 1 219 ? -1.678 -9.944 -13.287 1.00 98.81 219 ARG A C 1
ATOM 1683 O O . ARG A 1 219 ? -2.756 -9.671 -12.762 1.00 98.81 219 ARG A O 1
ATOM 1690 N N . HIS A 1 220 ? -1.185 -11.183 -13.282 1.00 98.75 220 HIS A N 1
ATOM 1691 C CA . HIS A 1 220 ? -1.863 -12.290 -12.611 1.00 98.75 220 HIS A CA 1
ATOM 1692 C C . HIS A 1 220 ? -1.899 -12.111 -11.084 1.00 98.75 220 HIS A C 1
ATOM 1694 O O . HIS A 1 220 ? -2.963 -12.276 -10.485 1.00 98.75 220 HIS A O 1
ATOM 1700 N N . ALA A 1 221 ? -0.779 -11.719 -10.466 1.00 98.81 221 ALA A N 1
ATOM 1701 C CA . ALA A 1 221 ? -0.709 -11.441 -9.032 1.00 98.81 221 ALA A CA 1
ATOM 1702 C C . ALA A 1 221 ? -1.664 -10.306 -8.622 1.00 98.81 221 ALA A C 1
ATOM 1704 O O . ALA A 1 221 ? -2.471 -10.479 -7.709 1.00 98.81 221 ALA A O 1
ATOM 1705 N N . GLY A 1 222 ? -1.649 -9.185 -9.348 1.00 98.81 222 GLY A N 1
ATOM 1706 C CA . GLY A 1 222 ? -2.545 -8.059 -9.094 1.00 98.81 222 GLY A CA 1
ATOM 1707 C C . GLY A 1 222 ? -4.027 -8.408 -9.285 1.00 98.81 222 GLY A C 1
ATOM 1708 O O . GLY A 1 222 ? -4.855 -8.058 -8.446 1.00 98.81 222 GLY A O 1
ATOM 1709 N N . SER A 1 223 ? -4.368 -9.228 -10.286 1.00 98.81 223 SER A N 1
ATOM 1710 C CA . SER A 1 223 ? -5.730 -9.757 -10.459 1.00 98.81 223 SER A CA 1
ATOM 1711 C C . SER A 1 223 ? -6.195 -10.645 -9.292 1.00 98.81 223 SER A C 1
ATOM 1713 O O . SER A 1 223 ? -7.392 -10.695 -8.996 1.00 98.81 223 SER A O 1
ATOM 1715 N N . ILE A 1 224 ? -5.281 -11.336 -8.603 1.00 98.88 224 ILE A N 1
ATOM 1716 C CA . ILE A 1 224 ? -5.594 -12.094 -7.382 1.00 98.88 224 ILE A CA 1
ATOM 1717 C C . ILE A 1 224 ? -5.832 -11.142 -6.203 1.00 98.88 224 ILE A C 1
ATOM 1719 O O . ILE A 1 224 ? -6.822 -11.317 -5.493 1.00 98.88 224 ILE A O 1
ATOM 1723 N N . VAL A 1 225 ? -4.991 -10.116 -6.029 1.00 98.88 225 VAL A N 1
ATOM 1724 C CA . VAL A 1 225 ? -5.182 -9.062 -5.011 1.00 98.88 225 VAL A CA 1
ATOM 1725 C C . VAL A 1 225 ? -6.531 -8.355 -5.198 1.00 98.88 225 VAL A C 1
ATOM 1727 O O . VAL A 1 225 ? -7.290 -8.217 -4.241 1.00 98.88 225 VAL A O 1
ATOM 1730 N N . HIS A 1 226 ? -6.896 -8.020 -6.438 1.00 98.50 226 HIS A N 1
ATOM 1731 C CA . HIS A 1 226 ? -8.200 -7.448 -6.782 1.00 98.50 226 HIS A CA 1
ATOM 1732 C C . HIS A 1 226 ? -9.373 -8.311 -6.288 1.00 98.50 226 HIS A C 1
ATOM 1734 O O . HIS A 1 226 ? -10.286 -7.827 -5.618 1.00 98.50 226 HIS A O 1
ATOM 1740 N N . GLN A 1 227 ? -9.334 -9.619 -6.570 1.00 98.69 227 GLN A N 1
ATOM 1741 C CA . GLN A 1 227 ? -10.369 -10.555 -6.120 1.00 98.69 227 GLN A CA 1
ATOM 1742 C C . GLN A 1 227 ? -10.441 -10.655 -4.593 1.00 98.69 227 GLN A C 1
ATOM 1744 O O . GLN A 1 227 ? -11.535 -10.772 -4.049 1.00 98.69 227 GLN A O 1
ATOM 1749 N N . LEU A 1 228 ? -9.297 -10.609 -3.899 1.00 98.69 228 LEU A N 1
ATOM 1750 C CA . LEU A 1 228 ? -9.260 -10.617 -2.435 1.00 98.69 228 LEU A CA 1
ATOM 1751 C C . LEU A 1 228 ? -9.935 -9.372 -1.849 1.00 98.69 228 LEU A C 1
ATOM 1753 O O . LEU A 1 228 ? -10.649 -9.497 -0.857 1.00 98.69 228 LEU A O 1
ATOM 1757 N N . PHE A 1 229 ? -9.789 -8.201 -2.477 1.00 97.94 229 PHE A N 1
ATOM 1758 C CA . PHE A 1 229 ? -10.501 -6.988 -2.063 1.00 97.94 229 PHE A CA 1
ATOM 1759 C C . PHE A 1 229 ? -12.013 -7.046 -2.327 1.00 97.94 229 PHE A C 1
ATOM 1761 O O . PHE A 1 229 ? -12.790 -6.631 -1.465 1.00 97.94 229 PHE A O 1
ATOM 1768 N N . GLU A 1 230 ? -12.452 -7.603 -3.457 1.00 96.00 230 GLU A N 1
ATOM 1769 C CA . GLU A 1 230 ? -13.883 -7.789 -3.748 1.00 96.00 230 GLU A CA 1
ATOM 1770 C C . GLU A 1 230 ? -14.549 -8.810 -2.806 1.00 96.00 230 GLU A C 1
ATOM 1772 O O . GLU A 1 230 ? -15.682 -8.608 -2.361 1.00 96.00 230 GLU A O 1
ATOM 1777 N N . GLU A 1 231 ? -13.836 -9.878 -2.437 1.00 96.81 231 GLU A N 1
ATOM 1778 C CA . GLU A 1 231 ? -14.270 -10.849 -1.425 1.00 96.81 231 GLU A CA 1
ATOM 1779 C C . GLU A 1 231 ? -14.277 -10.228 -0.013 1.00 96.81 231 GLU A C 1
ATOM 1781 O O . GLU A 1 231 ? -15.256 -10.365 0.727 1.00 96.81 231 GLU A O 1
ATOM 1786 N N . LEU A 1 232 ? -13.230 -9.479 0.353 1.00 95.88 232 LEU A N 1
ATOM 1787 C CA . LEU A 1 232 ? -13.116 -8.781 1.639 1.00 95.88 232 LEU A CA 1
ATOM 1788 C C . LEU A 1 232 ? -14.231 -7.749 1.836 1.00 95.88 232 LEU A C 1
ATOM 1790 O O . LEU A 1 232 ? -14.796 -7.653 2.927 1.00 95.88 232 LEU A O 1
ATOM 1794 N N . ARG A 1 233 ? -14.588 -7.003 0.785 1.00 93.06 233 ARG A N 1
ATOM 1795 C CA . ARG A 1 233 ? -15.664 -6.004 0.815 1.00 93.06 233 ARG A CA 1
ATOM 1796 C C . ARG A 1 233 ? -17.006 -6.598 1.252 1.00 93.06 233 ARG A C 1
ATOM 1798 O O . ARG A 1 233 ? -17.768 -5.935 1.951 1.00 93.06 233 ARG A O 1
ATOM 1805 N N . GLN A 1 234 ? -17.292 -7.835 0.845 1.00 91.88 234 GLN A N 1
ATOM 1806 C CA . GLN A 1 234 ? -18.521 -8.549 1.208 1.00 91.88 234 GLN A CA 1
ATOM 1807 C C . GLN A 1 234 ? -18.474 -9.090 2.646 1.00 91.88 234 GLN A C 1
ATOM 1809 O O . GLN A 1 234 ? -19.517 -9.230 3.283 1.00 91.88 234 GLN A O 1
ATOM 1814 N N . PHE A 1 235 ? -17.274 -9.384 3.155 1.00 94.06 235 PHE A N 1
ATOM 1815 C CA . PHE A 1 235 ? -17.040 -9.893 4.507 1.00 94.06 235 PHE A CA 1
ATOM 1816 C C . PHE A 1 235 ? -17.059 -8.795 5.585 1.00 94.06 235 PHE A C 1
ATOM 1818 O O . PHE A 1 235 ? -17.584 -9.022 6.677 1.00 94.06 235 PHE A O 1
ATOM 1825 N N . LEU A 1 236 ? -16.486 -7.622 5.295 1.00 94.00 236 LEU A N 1
ATOM 1826 C CA . LEU A 1 236 ? -16.304 -6.532 6.257 1.00 94.00 236 LEU A CA 1
ATOM 1827 C C . LEU A 1 236 ? -17.629 -5.939 6.762 1.00 94.00 236 LEU A C 1
ATOM 1829 O O . LEU A 1 236 ? -18.466 -5.474 5.990 1.00 94.00 236 LEU A O 1
ATOM 1833 N N . LYS A 1 237 ? -17.766 -5.890 8.091 1.00 93.06 237 LYS A N 1
ATOM 1834 C CA . LYS A 1 237 ? -18.881 -5.271 8.820 1.00 93.06 237 LYS A CA 1
ATOM 1835 C C . LYS A 1 237 ? -18.503 -4.971 10.280 1.00 93.06 237 LYS A C 1
ATOM 1837 O O . LYS A 1 237 ? -17.566 -5.592 10.794 1.00 93.06 237 LYS A O 1
ATOM 1842 N N . PRO A 1 238 ? -19.227 -4.069 10.973 1.00 94.50 238 PRO A N 1
ATOM 1843 C CA . PRO A 1 238 ? -19.062 -3.855 12.410 1.00 94.50 238 PRO A CA 1
ATOM 1844 C C . PRO A 1 238 ? -19.196 -5.144 13.237 1.00 94.50 238 PRO A C 1
ATOM 1846 O O . PRO A 1 238 ? -19.934 -6.064 12.883 1.00 94.50 238 PRO A O 1
ATOM 1849 N N . GLY A 1 239 ? -18.494 -5.198 14.368 1.00 94.88 239 GLY A N 1
ATOM 1850 C CA . GLY A 1 239 ? -18.484 -6.320 15.310 1.00 94.88 239 GLY A CA 1
ATOM 1851 C C . GLY A 1 239 ? -17.397 -7.369 15.054 1.00 94.88 239 GLY A C 1
ATOM 1852 O O . GLY A 1 239 ? -17.035 -8.084 15.987 1.00 94.88 239 GLY A O 1
ATOM 1853 N N . LEU A 1 240 ? -16.830 -7.436 13.844 1.00 96.88 240 LEU A N 1
ATOM 1854 C CA . LEU A 1 240 ? -15.633 -8.240 13.560 1.00 96.88 240 LEU A CA 1
ATOM 1855 C C . LEU A 1 240 ? -14.410 -7.707 14.322 1.00 96.88 240 LEU A C 1
ATOM 1857 O O . LEU A 1 240 ? -14.344 -6.527 14.659 1.00 96.88 240 LEU A O 1
ATOM 1861 N N . THR A 1 241 ? -13.409 -8.549 14.564 1.00 98.69 241 THR A N 1
ATOM 1862 C CA . THR A 1 241 ? -12.074 -8.112 15.007 1.00 98.69 241 THR A CA 1
ATOM 1863 C C . THR A 1 241 ? -11.131 -7.949 13.817 1.00 98.69 241 THR A C 1
ATOM 1865 O O . THR A 1 241 ? -11.347 -8.544 12.759 1.00 98.69 241 THR A O 1
ATOM 1868 N N . THR A 1 242 ? -10.037 -7.196 13.965 1.00 98.75 242 THR A N 1
ATOM 1869 C CA . THR A 1 242 ? -8.994 -7.189 12.921 1.00 98.75 242 THR A CA 1
ATOM 1870 C C . THR A 1 242 ? -8.353 -8.568 12.744 1.00 98.75 242 THR A C 1
ATOM 1872 O O . THR A 1 242 ? -7.979 -8.934 11.630 1.00 98.75 242 THR A O 1
ATOM 1875 N N . GLN A 1 243 ? -8.313 -9.400 13.792 1.00 98.81 243 GLN A N 1
ATOM 1876 C CA . GLN A 1 243 ? -7.922 -10.805 13.659 1.00 98.81 243 GLN A CA 1
ATOM 1877 C C . GLN A 1 243 ? -8.890 -11.626 12.785 1.00 98.81 243 GLN A C 1
ATOM 1879 O O . GLN A 1 243 ? -8.437 -12.550 12.108 1.00 98.81 243 GLN A O 1
ATOM 1884 N N . ASP A 1 244 ? -10.186 -11.310 12.746 1.00 98.75 244 ASP A N 1
ATOM 1885 C CA . ASP A 1 244 ? -11.130 -11.983 11.842 1.00 98.75 244 ASP A CA 1
ATOM 1886 C C . ASP A 1 244 ? -10.853 -11.631 10.375 1.00 98.75 244 ASP A C 1
ATOM 1888 O O . ASP A 1 244 ? -10.920 -12.510 9.517 1.00 98.75 244 ASP A O 1
ATOM 1892 N N . VAL A 1 245 ? -10.439 -10.389 10.098 1.00 98.75 245 VAL A N 1
ATOM 1893 C CA . VAL A 1 245 ? -9.961 -9.959 8.771 1.00 98.75 245 VAL A CA 1
ATOM 1894 C C . VAL A 1 245 ? -8.705 -10.738 8.360 1.00 98.75 245 VAL A C 1
ATOM 1896 O O . VAL A 1 245 ? -8.662 -11.298 7.269 1.00 98.75 245 VAL A O 1
ATOM 1899 N N . ASP A 1 246 ? -7.718 -10.876 9.249 1.00 98.94 246 ASP A N 1
ATOM 1900 C CA . ASP A 1 246 ? -6.516 -11.691 8.997 1.00 98.94 246 ASP A CA 1
ATOM 1901 C C . ASP A 1 246 ? -6.824 -13.187 8.823 1.00 98.94 246 ASP A C 1
ATOM 1903 O O . ASP A 1 246 ? -6.214 -13.859 7.993 1.00 98.94 246 ASP A O 1
ATOM 1907 N N . ASN A 1 247 ? -7.801 -13.725 9.559 1.00 98.81 247 ASN A N 1
ATOM 1908 C CA . ASN A 1 247 ? -8.269 -15.100 9.364 1.00 98.81 247 ASN A CA 1
ATOM 1909 C C . ASN A 1 247 ? -8.915 -15.296 7.988 1.00 98.81 247 ASN A C 1
ATOM 1911 O O . ASN A 1 247 ? -8.654 -16.309 7.336 1.00 98.81 247 ASN A O 1
ATOM 1915 N N . PHE A 1 248 ? -9.731 -14.333 7.558 1.00 98.81 248 PHE A N 1
ATOM 1916 C CA . PHE A 1 248 ? -10.385 -14.335 6.257 1.00 98.81 248 PHE A CA 1
ATOM 1917 C C . PHE A 1 248 ? -9.366 -14.247 5.114 1.00 98.81 248 PHE A C 1
ATOM 1919 O O . PHE A 1 248 ? -9.335 -15.136 4.264 1.00 98.81 248 PHE A O 1
ATOM 1926 N N . ILE A 1 249 ? -8.478 -13.245 5.138 1.00 98.81 249 ILE A N 1
ATOM 1927 C CA . ILE A 1 249 ? -7.453 -13.051 4.101 1.00 98.81 249 ILE A CA 1
ATOM 1928 C C . ILE A 1 249 ? -6.495 -14.239 4.036 1.00 98.81 249 ILE A C 1
ATOM 1930 O O . ILE A 1 249 ? -6.229 -14.734 2.943 1.00 98.81 249 ILE A O 1
ATOM 1934 N N . PHE A 1 250 ? -6.052 -14.782 5.178 1.00 98.88 250 PHE A N 1
ATOM 1935 C CA . PHE A 1 250 ? -5.264 -16.014 5.180 1.00 98.88 250 PHE A CA 1
ATOM 1936 C C . PHE A 1 250 ? -5.996 -17.144 4.444 1.00 98.88 250 PHE A C 1
ATOM 1938 O O . PHE A 1 250 ? -5.447 -17.723 3.509 1.00 98.88 250 PHE A O 1
ATOM 1945 N N . ALA A 1 251 ? -7.242 -17.446 4.824 1.00 98.75 251 ALA A N 1
ATOM 1946 C CA . ALA A 1 251 ? -8.009 -18.532 4.215 1.00 98.75 251 ALA A CA 1
ATOM 1947 C C . ALA A 1 251 ? -8.239 -18.324 2.706 1.00 98.75 251 ALA A C 1
ATOM 1949 O O . ALA A 1 251 ? -8.106 -19.279 1.937 1.00 98.75 251 ALA A O 1
ATOM 1950 N N . ALA A 1 252 ? -8.525 -17.091 2.282 1.00 98.75 252 ALA A N 1
ATOM 1951 C CA . ALA A 1 252 ? -8.729 -16.735 0.882 1.00 98.75 252 ALA A CA 1
ATOM 1952 C C . ALA A 1 252 ? -7.438 -16.877 0.050 1.00 98.75 252 ALA A C 1
ATOM 1954 O O . ALA A 1 252 ? -7.470 -17.482 -1.023 1.00 98.75 252 ALA A O 1
ATOM 1955 N N . CYS A 1 253 ? -6.281 -16.445 0.569 1.00 98.81 253 CYS A N 1
ATOM 1956 C CA . CYS A 1 253 ? -4.977 -16.676 -0.066 1.00 98.81 253 CYS A CA 1
ATOM 1957 C C . CYS A 1 253 ? -4.688 -18.174 -0.256 1.00 98.81 253 CYS A C 1
ATOM 1959 O O . CYS A 1 253 ? -4.353 -18.603 -1.363 1.00 98.81 253 CYS A O 1
ATOM 1961 N N . ILE A 1 254 ? -4.905 -18.997 0.783 1.00 98.38 254 ILE A N 1
ATOM 1962 C CA . ILE A 1 254 ? -4.716 -20.454 0.683 1.00 98.38 254 ILE A CA 1
ATOM 1963 C C . ILE A 1 254 ? -5.661 -21.076 -0.362 1.00 98.38 254 ILE A C 1
ATOM 1965 O O . ILE A 1 254 ? -5.235 -21.938 -1.134 1.00 98.38 254 ILE A O 1
ATOM 1969 N N . ALA A 1 255 ? -6.921 -20.629 -0.423 1.00 98.31 255 ALA A N 1
ATOM 1970 C CA . ALA A 1 255 ? -7.903 -21.093 -1.406 1.00 98.31 255 ALA A CA 1
ATOM 1971 C C . ALA A 1 255 ? -7.551 -20.693 -2.851 1.00 98.31 255 ALA A C 1
ATOM 1973 O O . ALA A 1 255 ? -7.835 -21.451 -3.777 1.00 98.31 255 ALA A O 1
ATOM 1974 N N . LYS A 1 256 ? -6.888 -19.545 -3.044 1.00 98.50 256 LYS A N 1
ATOM 1975 C CA . LYS A 1 256 ? -6.346 -19.085 -4.336 1.00 98.50 256 LYS A CA 1
ATOM 1976 C C . LYS A 1 256 ? -4.938 -19.629 -4.639 1.00 98.50 256 LYS A C 1
ATOM 1978 O O . LYS A 1 256 ? -4.347 -19.246 -5.642 1.00 98.50 256 LYS A O 1
ATOM 1983 N N . HIS A 1 257 ? -4.413 -20.535 -3.807 1.00 98.06 257 HIS A N 1
ATOM 1984 C CA . HIS A 1 257 ? -3.079 -21.143 -3.922 1.00 98.06 257 HIS A CA 1
ATOM 1985 C C . HIS A 1 257 ? -1.896 -20.156 -3.888 1.00 98.06 257 HIS A C 1
ATOM 1987 O O . HIS A 1 257 ? -0.818 -20.470 -4.391 1.00 98.06 257 HIS A O 1
ATOM 1993 N N . VAL A 1 258 ? -2.066 -19.002 -3.239 1.00 98.69 258 VAL A N 1
ATOM 1994 C CA . VAL A 1 258 ? -1.016 -17.985 -3.071 1.00 98.69 258 VAL A CA 1
ATOM 1995 C C . VAL A 1 258 ? -0.600 -17.836 -1.611 1.00 98.69 258 VAL A C 1
ATOM 1997 O O . VAL A 1 258 ? -1.352 -18.142 -0.683 1.00 98.69 258 VAL A O 1
ATOM 2000 N N . TYR A 1 259 ? 0.624 -17.367 -1.400 1.00 98.81 259 TYR A N 1
ATOM 2001 C CA . TYR A 1 259 ? 1.160 -17.097 -0.073 1.00 98.81 259 TYR A CA 1
ATOM 2002 C C . TYR A 1 259 ? 0.837 -15.649 0.351 1.00 98.81 259 TYR A C 1
ATOM 2004 O O . TYR A 1 259 ? 1.053 -14.743 -0.449 1.00 98.81 259 TYR A O 1
ATOM 2012 N N . PRO A 1 260 ? 0.356 -15.383 1.579 1.00 98.75 260 PRO A N 1
ATOM 2013 C CA . PRO A 1 260 ? 0.153 -14.017 2.073 1.00 98.75 260 PRO A CA 1
ATOM 2014 C C . PRO A 1 260 ? 1.494 -13.384 2.483 1.00 98.75 260 PRO A C 1
ATOM 2016 O O . PRO A 1 260 ? 2.059 -13.755 3.513 1.00 98.75 260 PRO A O 1
ATOM 2019 N N . SER A 1 261 ? 2.021 -12.452 1.683 1.00 98.75 261 SER A N 1
ATOM 2020 C CA . SER A 1 261 ? 3.407 -11.963 1.799 1.00 98.75 261 SER A CA 1
ATOM 2021 C C . SER A 1 261 ? 3.776 -11.393 3.173 1.00 98.75 261 SER A C 1
ATOM 2023 O O . SER A 1 261 ? 4.855 -11.738 3.653 1.00 98.75 261 SER A O 1
ATOM 2025 N N . PRO A 1 262 ? 2.930 -10.602 3.870 1.00 98.69 262 PRO A N 1
ATOM 2026 C CA . PRO A 1 262 ? 3.296 -10.079 5.186 1.00 98.69 262 PRO A CA 1
ATOM 2027 C C . PRO A 1 262 ? 3.694 -11.173 6.191 1.00 98.69 262 PRO A C 1
ATOM 2029 O O . PRO A 1 262 ? 4.512 -10.935 7.077 1.00 98.69 262 PRO A O 1
ATOM 2032 N N . LEU A 1 263 ? 3.191 -12.406 6.045 1.00 98.56 263 LEU A N 1
ATOM 2033 C CA . LEU A 1 263 ? 3.418 -13.478 7.009 1.00 98.56 263 LEU A CA 1
ATOM 2034 C C . LEU A 1 263 ? 4.901 -13.873 7.095 1.00 98.56 263 LEU A C 1
ATOM 2036 O O . LEU A 1 263 ? 5.444 -14.552 6.225 1.00 98.56 263 LEU A O 1
ATOM 2040 N N . GLY A 1 264 ? 5.549 -13.483 8.193 1.00 96.44 264 GLY A N 1
ATOM 2041 C CA . GLY A 1 264 ? 6.969 -13.719 8.446 1.00 96.44 264 GLY A CA 1
ATOM 2042 C C . GLY A 1 264 ? 7.920 -12.731 7.763 1.00 96.44 264 GLY A C 1
ATOM 2043 O O . GLY A 1 264 ? 9.122 -12.806 8.027 1.00 96.44 264 GLY A O 1
ATOM 2044 N N . TYR A 1 265 ? 7.431 -11.791 6.947 1.00 96.81 265 TYR A N 1
ATOM 2045 C CA . TYR A 1 265 ? 8.272 -10.780 6.301 1.00 96.81 265 TYR A CA 1
ATOM 2046 C C . TYR A 1 265 ? 8.945 -9.895 7.357 1.00 96.81 265 TYR A C 1
ATOM 2048 O O . TYR A 1 265 ? 8.271 -9.282 8.181 1.00 96.81 265 TYR A O 1
ATOM 2056 N N . CYS A 1 266 ? 10.281 -9.915 7.414 1.00 93.75 266 CYS A N 1
ATOM 2057 C CA . CYS A 1 266 ? 11.089 -9.303 8.484 1.00 93.75 266 CYS A CA 1
ATOM 2058 C C . CYS A 1 266 ? 10.617 -9.623 9.927 1.00 93.75 266 CYS A C 1
ATOM 2060 O O . CYS A 1 266 ? 10.939 -8.900 10.868 1.00 93.75 266 CYS A O 1
ATOM 2062 N N . GLY A 1 267 ? 9.880 -10.725 10.124 1.00 95.00 267 GLY A N 1
ATOM 2063 C CA . GLY A 1 267 ? 9.290 -11.117 11.408 1.00 95.00 267 GLY A CA 1
ATOM 2064 C C . GLY A 1 267 ? 7.865 -10.612 11.687 1.00 95.00 267 GLY A C 1
ATOM 2065 O O . GLY A 1 267 ? 7.389 -10.818 12.804 1.00 95.00 267 GLY A O 1
ATOM 2066 N N . PHE A 1 268 ? 7.167 -9.998 10.723 1.00 98.19 268 PHE A N 1
ATOM 2067 C CA . PHE A 1 268 ? 5.765 -9.592 10.889 1.00 98.19 268 PHE A CA 1
ATOM 2068 C C . PHE A 1 268 ? 4.866 -10.814 11.191 1.00 98.19 268 PHE A C 1
ATOM 2070 O O . PHE A 1 268 ? 5.002 -11.867 10.553 1.00 98.19 268 PHE A O 1
ATOM 2077 N N . PRO A 1 269 ? 3.966 -10.743 12.192 1.00 98.19 269 PRO A N 1
ATOM 2078 C CA . PRO A 1 269 ? 3.342 -11.942 12.753 1.00 98.19 269 PRO A CA 1
ATOM 2079 C C . PRO A 1 269 ? 2.006 -12.352 12.109 1.00 98.19 269 PRO A C 1
ATOM 2081 O O . PRO A 1 269 ? 1.400 -13.318 12.578 1.00 98.19 269 PRO A O 1
ATOM 2084 N N . LYS A 1 270 ? 1.513 -11.624 11.098 1.00 98.81 270 LYS A N 1
ATOM 2085 C CA . LYS A 1 270 ? 0.170 -11.793 10.508 1.00 98.81 270 LYS A CA 1
ATOM 2086 C C . LYS A 1 270 ? 0.224 -11.832 8.983 1.00 98.81 270 LYS A C 1
ATOM 2088 O O . LYS A 1 270 ? 1.272 -11.632 8.392 1.00 98.81 270 LYS A O 1
ATOM 2093 N N . SER A 1 271 ? -0.902 -12.141 8.358 1.00 98.81 271 SER A N 1
ATOM 2094 C CA . SER A 1 271 ? -1.027 -12.412 6.918 1.00 98.81 271 SER A CA 1
ATOM 2095 C C . SER A 1 271 ? -1.490 -11.190 6.112 1.00 98.81 271 SER A C 1
ATOM 2097 O O . SER A 1 271 ? -1.565 -11.264 4.892 1.00 98.81 271 SER A O 1
ATOM 2099 N N . VAL A 1 272 ? -1.836 -10.100 6.798 1.00 98.88 272 VAL A N 1
ATOM 2100 C CA . VAL A 1 272 ? -2.396 -8.857 6.256 1.00 98.88 272 VAL A CA 1
ATOM 2101 C C . VAL A 1 272 ? -2.120 -7.722 7.251 1.00 98.88 272 VAL A C 1
ATOM 2103 O O . VAL A 1 272 ? -2.001 -7.986 8.455 1.00 98.88 272 VAL A O 1
ATOM 2106 N N . CYS A 1 273 ? -2.060 -6.480 6.780 1.00 98.94 273 CYS A N 1
ATOM 2107 C CA . CYS A 1 273 ? -2.028 -5.290 7.632 1.00 98.94 273 CYS A CA 1
ATOM 2108 C C . CYS A 1 273 ? -3.447 -4.722 7.811 1.00 98.94 273 CYS A C 1
ATOM 2110 O O . CYS A 1 273 ? -4.222 -4.637 6.859 1.00 98.94 273 CYS A O 1
ATOM 2112 N N . THR A 1 274 ? -3.800 -4.307 9.031 1.00 98.81 274 THR A N 1
ATOM 2113 C CA . THR A 1 274 ? -5.106 -3.701 9.354 1.00 98.81 274 THR A CA 1
ATOM 2114 C C . THR A 1 274 ? -4.919 -2.431 10.175 1.00 98.81 274 THR A C 1
ATOM 2116 O O . THR A 1 274 ? -4.708 -2.480 11.390 1.00 98.81 274 THR A O 1
ATOM 2119 N N . SER A 1 275 ? -5.025 -1.285 9.514 1.00 98.75 275 SER A N 1
ATOM 2120 C CA . SER A 1 275 ? -4.730 0.028 10.084 1.00 98.75 275 SER A CA 1
ATOM 2121 C C . SER A 1 275 ? -6.035 0.782 10.338 1.00 98.75 275 SER A C 1
ATOM 2123 O O . SER A 1 275 ? -6.675 1.262 9.404 1.00 98.75 275 SER A O 1
ATOM 2125 N N . VAL A 1 276 ? -6.468 0.830 11.601 1.00 98.50 276 VAL A N 1
ATOM 2126 C CA . VAL A 1 276 ? -7.734 1.459 12.015 1.00 98.50 276 VAL A CA 1
ATOM 2127 C C . VAL A 1 276 ? -7.496 2.870 12.548 1.00 98.50 276 VAL A C 1
ATOM 2129 O O . VAL A 1 276 ? -6.599 3.093 13.360 1.00 98.50 276 VAL A O 1
ATOM 2132 N N . ASN A 1 277 ? -8.362 3.793 12.142 1.00 97.88 277 ASN A N 1
ATOM 2133 C CA . ASN A 1 277 ? -8.480 5.171 12.603 1.00 97.88 277 ASN A CA 1
ATOM 2134 C C . ASN A 1 277 ? -7.177 5.981 12.532 1.00 97.88 277 ASN A C 1
ATOM 2136 O O . ASN A 1 277 ? -6.930 6.578 11.496 1.00 97.88 277 ASN A O 1
ATOM 2140 N N . GLU A 1 278 ? -6.380 6.086 13.599 1.00 97.00 278 GLU A N 1
ATOM 2141 C CA . GLU A 1 278 ? -5.122 6.858 13.608 1.00 97.00 278 GLU A CA 1
ATOM 2142 C C . GLU A 1 278 ? -3.858 6.062 13.236 1.00 97.00 278 GLU A C 1
ATOM 2144 O O . GLU A 1 278 ? -2.746 6.614 13.255 1.00 97.00 278 GLU A O 1
ATOM 2149 N N . VAL A 1 279 ? -4.013 4.762 12.968 1.00 98.50 279 VAL A N 1
ATOM 2150 C CA . VAL A 1 279 ? -2.943 3.909 12.443 1.00 98.50 279 VAL A CA 1
ATOM 2151 C C . VAL A 1 279 ? -2.762 4.231 10.960 1.00 98.50 279 VAL A C 1
ATOM 2153 O O . VAL A 1 279 ? -3.697 4.114 10.169 1.00 98.50 279 VAL A O 1
ATOM 2156 N N . ALA A 1 280 ? -1.555 4.654 10.600 1.00 97.56 280 ALA A N 1
ATOM 2157 C CA . ALA A 1 280 ? -1.178 5.078 9.260 1.00 97.56 280 ALA A CA 1
ATOM 2158 C C . ALA A 1 280 ? -0.895 3.877 8.341 1.00 97.56 280 ALA A C 1
ATOM 2160 O O . ALA A 1 280 ? -1.449 3.805 7.251 1.00 97.56 280 ALA A O 1
ATOM 2161 N N . CYS A 1 281 ? -0.079 2.923 8.801 1.00 98.25 281 CYS A N 1
ATOM 2162 C CA . CYS A 1 281 ? 0.199 1.660 8.112 1.00 98.25 281 CYS A CA 1
ATOM 2163 C C . CYS A 1 281 ? 0.670 0.572 9.102 1.00 98.25 281 CYS A C 1
ATOM 2165 O O . CYS A 1 281 ? 0.886 0.842 10.291 1.00 98.25 281 CYS A O 1
ATOM 2167 N N . HIS A 1 282 ? 0.820 -0.662 8.604 1.00 98.50 282 HIS A N 1
ATOM 2168 C CA . HIS A 1 282 ? 1.374 -1.824 9.320 1.00 98.50 282 HIS A CA 1
ATOM 2169 C C . HIS A 1 282 ? 0.691 -2.203 10.652 1.00 98.50 282 HIS A C 1
ATOM 2171 O O . HIS A 1 282 ? 1.299 -2.866 11.495 1.00 98.50 282 HIS A O 1
ATOM 2177 N N . GLY A 1 283 ? -0.569 -1.808 10.874 1.00 98.69 283 GLY A N 1
ATOM 2178 C CA . GLY A 1 283 ? -1.303 -2.199 12.079 1.00 98.69 283 GLY A CA 1
ATOM 2179 C C . GLY A 1 283 ? -1.456 -3.717 12.178 1.00 98.69 283 GLY A C 1
ATOM 2180 O O . GLY A 1 283 ? -2.003 -4.337 11.267 1.00 98.69 283 GLY A O 1
ATOM 2181 N N . ILE A 1 284 ? -0.984 -4.318 13.276 1.00 98.88 284 ILE A N 1
ATOM 2182 C CA . ILE A 1 284 ? -1.016 -5.776 13.474 1.00 98.88 284 ILE A CA 1
ATOM 2183 C C . ILE A 1 284 ? -2.442 -6.251 13.842 1.00 98.88 284 ILE A C 1
ATOM 2185 O O . ILE A 1 284 ? -2.970 -5.844 14.879 1.00 98.88 284 ILE A O 1
ATOM 2189 N N . PRO A 1 285 ? -3.048 -7.185 13.078 1.00 98.81 285 PRO A N 1
ATOM 2190 C CA . PRO A 1 285 ? -4.298 -7.856 13.447 1.00 98.81 285 PRO A CA 1
ATOM 2191 C C . PRO A 1 285 ? -4.331 -8.454 14.870 1.00 98.81 285 PRO A C 1
ATOM 2193 O O . PRO A 1 285 ? -3.447 -9.220 15.266 1.00 98.81 285 PRO A O 1
ATOM 2196 N N . SER A 1 286 ? -5.397 -8.156 15.620 1.00 98.31 286 SER A N 1
ATOM 2197 C CA . SER A 1 286 ? -5.577 -8.462 17.050 1.00 98.31 286 SER A CA 1
ATOM 2198 C C . SER A 1 286 ? -7.018 -8.911 17.348 1.00 98.31 286 SER A C 1
ATOM 2200 O O . SER A 1 286 ? -7.961 -8.484 16.680 1.00 98.31 286 SER A O 1
ATOM 2202 N N . VAL A 1 287 ? -7.202 -9.794 18.342 1.00 98.38 287 VAL A N 1
ATOM 2203 C CA . VAL A 1 287 ? -8.544 -10.227 18.805 1.00 98.38 287 VAL A CA 1
ATOM 2204 C C . VAL A 1 287 ? -9.186 -9.208 19.750 1.00 98.38 287 VAL A C 1
ATOM 2206 O O . VAL A 1 287 ? -10.392 -9.222 19.970 1.00 98.38 287 VAL A O 1
ATOM 2209 N N . GLU A 1 288 ? -8.379 -8.319 20.320 1.00 97.94 288 GLU A N 1
ATOM 2210 C CA . GLU A 1 288 ? -8.787 -7.251 21.225 1.00 97.94 288 GLU A CA 1
ATOM 2211 C C . GLU A 1 288 ? -9.344 -6.030 20.467 1.00 97.94 288 GLU A C 1
ATOM 2213 O O . GLU A 1 288 ? -10.130 -5.257 21.020 1.00 97.94 288 GLU A O 1
ATOM 2218 N N . GLN A 1 289 ? -8.970 -5.861 19.194 1.00 97.81 289 GLN A N 1
ATOM 2219 C CA . GLN A 1 289 ? -9.380 -4.741 18.348 1.00 97.81 289 GLN A CA 1
ATOM 2220 C C . GLN A 1 289 ? -10.644 -5.076 17.539 1.00 97.81 289 GLN A C 1
ATOM 2222 O O . GLN A 1 289 ? -10.583 -5.476 16.376 1.00 97.81 289 GLN A O 1
ATOM 2227 N N . SER A 1 290 ? -11.805 -4.905 18.178 1.00 97.81 290 SER A N 1
ATOM 2228 C CA . SER A 1 290 ? -13.120 -5.003 17.528 1.00 97.81 290 SER A CA 1
ATOM 2229 C C . SER A 1 290 ? -13.469 -3.727 16.753 1.00 97.81 290 SER A C 1
ATOM 2231 O O . SER A 1 290 ? -13.436 -2.626 17.309 1.00 97.81 290 SER A O 1
ATOM 2233 N N . LEU A 1 291 ? -13.818 -3.924 15.482 1.00 96.88 291 LEU A N 1
ATOM 2234 C CA . LEU A 1 291 ? -14.238 -2.938 14.495 1.00 96.88 291 LEU A CA 1
ATOM 2235 C C . LEU A 1 291 ? -15.670 -2.455 14.757 1.00 96.88 291 LEU A C 1
ATOM 2237 O O . LEU A 1 291 ? -16.571 -3.248 15.043 1.00 96.88 291 LEU A O 1
ATOM 2241 N N . ARG A 1 292 ? -15.902 -1.152 14.623 1.00 95.12 292 ARG A N 1
ATOM 2242 C CA . ARG A 1 292 ? -17.159 -0.471 14.965 1.00 95.12 292 ARG A CA 1
ATOM 2243 C C . ARG A 1 292 ? -17.700 0.294 13.766 1.00 95.12 292 ARG A C 1
ATOM 2245 O O . ARG A 1 292 ? -16.956 0.650 12.859 1.00 95.12 292 ARG A O 1
ATOM 2252 N N . ALA A 1 293 ? -18.995 0.593 13.771 1.00 93.31 293 ALA A N 1
ATOM 2253 C CA . ALA A 1 293 ? -19.531 1.560 12.824 1.00 93.31 293 ALA A CA 1
ATOM 2254 C C . ALA A 1 293 ? -18.901 2.944 13.061 1.00 93.31 293 ALA A C 1
ATOM 2256 O O . ALA A 1 293 ? -18.685 3.356 14.203 1.00 93.31 293 ALA A O 1
ATOM 2257 N N . GLY A 1 294 ? -18.581 3.633 11.969 1.00 92.06 294 GLY A N 1
ATOM 2258 C CA . GLY A 1 294 ? -17.803 4.868 11.950 1.00 92.06 294 GLY A CA 1
ATOM 2259 C C . GLY A 1 294 ? -16.283 4.673 11.913 1.00 92.06 294 GLY A C 1
ATOM 2260 O O . GLY A 1 294 ? -15.590 5.643 11.610 1.00 92.06 294 GLY A O 1
ATOM 2261 N N . ASP A 1 295 ? -15.753 3.468 12.169 1.00 95.94 295 ASP A N 1
ATOM 2262 C CA . ASP A 1 295 ? -14.312 3.222 12.032 1.00 95.94 295 ASP A CA 1
ATOM 2263 C C . ASP A 1 295 ? -13.883 3.313 10.562 1.00 95.94 295 ASP A C 1
ATOM 2265 O O . ASP A 1 295 ? -14.544 2.790 9.656 1.00 95.94 295 ASP A O 1
ATOM 2269 N N . LEU A 1 296 ? -12.728 3.944 10.354 1.00 96.25 296 LEU A N 1
ATOM 2270 C CA . LEU A 1 296 ? -12.001 3.971 9.094 1.00 96.25 296 LEU A CA 1
ATOM 2271 C C . LEU A 1 296 ? -10.893 2.916 9.161 1.00 96.25 296 LEU A C 1
ATOM 2273 O O . LEU A 1 296 ? -10.009 2.993 10.011 1.00 96.25 296 LEU A O 1
ATOM 2277 N N . LEU A 1 297 ? -10.957 1.912 8.293 1.00 98.19 297 LEU A N 1
ATOM 2278 C CA . LEU A 1 297 ? -10.042 0.772 8.256 1.00 98.19 297 LEU A CA 1
ATOM 2279 C C . LEU A 1 297 ? -9.318 0.744 6.908 1.00 98.19 297 LEU A C 1
ATOM 2281 O O . LEU A 1 297 ? -9.953 0.497 5.886 1.00 98.19 297 LEU A O 1
ATOM 2285 N N . SER A 1 298 ? -7.999 0.928 6.914 1.00 98.62 298 SER A N 1
ATOM 2286 C CA . SER A 1 298 ? -7.142 0.570 5.776 1.00 98.62 298 SER A CA 1
ATOM 2287 C C . SER A 1 298 ? -6.761 -0.906 5.892 1.00 98.62 298 SER A C 1
ATOM 2289 O O . SER A 1 298 ? -6.278 -1.334 6.946 1.00 98.62 298 SER A O 1
ATOM 2291 N N . VAL A 1 299 ? -6.984 -1.686 4.833 1.00 98.88 299 VAL A N 1
ATOM 2292 C CA . VAL A 1 299 ? -6.502 -3.069 4.715 1.00 98.88 299 VAL A CA 1
ATOM 2293 C C . VAL A 1 299 ? -5.532 -3.143 3.547 1.00 98.88 299 VAL A C 1
ATOM 2295 O O . VAL A 1 299 ? -5.877 -2.757 2.431 1.00 98.88 299 VAL A O 1
ATOM 2298 N N . ASP A 1 300 ? -4.338 -3.638 3.838 1.00 98.94 300 ASP A N 1
ATOM 2299 C CA . ASP A 1 300 ? -3.194 -3.744 2.933 1.00 98.94 300 ASP A CA 1
ATOM 2300 C C . ASP A 1 300 ? -2.894 -5.242 2.733 1.00 98.94 300 ASP A C 1
ATOM 2302 O O . ASP A 1 300 ? -2.726 -5.989 3.707 1.00 98.94 300 ASP A O 1
ATOM 2306 N N . ILE A 1 301 ? -2.978 -5.680 1.469 1.00 98.94 301 ILE A N 1
ATOM 2307 C CA . ILE A 1 301 ? -2.958 -7.076 1.025 1.00 98.94 301 ILE A CA 1
ATOM 2308 C C . ILE A 1 301 ? -1.872 -7.263 -0.037 1.00 98.94 301 ILE A C 1
ATOM 2310 O O . ILE A 1 301 ? -2.129 -7.119 -1.236 1.00 98.94 301 ILE A O 1
ATOM 2314 N N . SER A 1 302 ? -0.720 -7.772 0.391 1.00 98.88 302 SER A N 1
ATOM 2315 C CA . SER A 1 302 ? 0.271 -8.350 -0.517 1.00 98.88 302 SER A CA 1
ATOM 2316 C C . SER A 1 302 ? 0.231 -9.877 -0.553 1.00 98.88 302 SER A C 1
ATOM 2318 O O . SER A 1 302 ? 0.189 -10.566 0.471 1.00 98.88 302 SER A O 1
ATOM 2320 N N . ILE A 1 303 ? 0.357 -10.445 -1.752 1.00 98.88 303 ILE A N 1
ATOM 2321 C CA . ILE A 1 303 ? 0.424 -11.897 -1.994 1.00 98.88 303 ILE A CA 1
ATOM 2322 C C . ILE A 1 303 ? 1.650 -12.269 -2.820 1.00 98.88 303 ILE A C 1
ATOM 2324 O O . ILE A 1 303 ? 2.170 -11.439 -3.553 1.00 98.88 303 ILE A O 1
ATOM 2328 N N . PHE A 1 304 ? 2.103 -13.515 -2.708 1.00 98.81 304 PHE A N 1
ATOM 2329 C CA . PHE A 1 304 ? 3.172 -14.103 -3.508 1.00 98.81 304 PHE A CA 1
ATOM 2330 C C . PHE A 1 304 ? 2.640 -15.333 -4.246 1.00 98.81 304 PHE A C 1
ATOM 2332 O O . PHE A 1 304 ? 2.109 -16.264 -3.634 1.00 98.81 304 PHE A O 1
ATOM 2339 N N . THR A 1 305 ? 2.785 -15.343 -5.569 1.00 98.56 305 THR A N 1
ATOM 2340 C CA . THR A 1 305 ? 2.254 -16.392 -6.460 1.00 98.56 305 THR A CA 1
ATOM 2341 C C . THR A 1 305 ? 3.112 -17.658 -6.510 1.00 98.56 305 THR A C 1
ATOM 2343 O O . THR A 1 305 ? 2.736 -18.634 -7.155 1.00 98.56 305 THR A O 1
ATOM 2346 N N . GLY A 1 306 ? 4.282 -17.641 -5.868 1.00 97.25 306 GLY A N 1
ATOM 2347 C CA . GLY A 1 306 ? 5.355 -18.610 -6.085 1.00 97.25 306 GLY A CA 1
ATOM 2348 C C . GLY A 1 306 ? 6.443 -18.108 -7.039 1.00 97.25 306 GLY A C 1
ATOM 2349 O O . GLY A 1 306 ? 7.519 -18.701 -7.066 1.00 97.25 306 GLY A O 1
ATOM 2350 N N . THR A 1 307 ? 6.199 -17.016 -7.779 1.00 96.88 307 THR A N 1
ATOM 2351 C CA . THR A 1 307 ? 7.212 -16.355 -8.627 1.00 96.88 307 THR A CA 1
ATOM 2352 C C . THR A 1 307 ? 7.325 -14.853 -8.388 1.00 96.88 307 THR A C 1
ATOM 2354 O O . THR A 1 307 ? 8.439 -14.342 -8.366 1.00 96.88 307 THR A O 1
ATOM 2357 N N . VAL A 1 308 ? 6.208 -14.145 -8.188 1.00 98.50 308 VAL A N 1
ATOM 2358 C CA . VAL A 1 308 ? 6.189 -12.690 -7.969 1.00 98.50 308 VAL A CA 1
ATOM 2359 C C . VAL A 1 308 ? 5.202 -12.286 -6.881 1.00 98.50 308 VAL A C 1
ATOM 2361 O O . VAL A 1 308 ? 4.239 -13.001 -6.586 1.00 98.50 308 VAL A O 1
ATOM 2364 N N . HIS A 1 309 ? 5.448 -11.119 -6.300 1.00 98.81 309 HIS A N 1
ATOM 2365 C CA . HIS A 1 309 ? 4.535 -10.427 -5.410 1.00 98.81 309 HIS A CA 1
ATOM 2366 C C . HIS A 1 309 ? 3.511 -9.588 -6.192 1.00 98.81 309 HIS A C 1
ATOM 2368 O O . HIS A 1 309 ? 3.770 -9.146 -7.309 1.00 98.81 309 HIS A O 1
ATOM 2374 N N . GLY A 1 310 ? 2.350 -9.349 -5.592 1.00 98.75 310 GLY A N 1
ATOM 2375 C CA . GLY A 1 310 ? 1.420 -8.287 -5.976 1.00 98.75 310 GLY A CA 1
ATOM 2376 C C . GLY A 1 310 ? 0.923 -7.597 -4.712 1.00 98.75 310 GLY A C 1
ATOM 2377 O O . GLY A 1 310 ? 0.734 -8.292 -3.712 1.00 98.75 310 GLY A O 1
ATOM 2378 N N . ASP A 1 311 ? 0.744 -6.276 -4.761 1.00 98.94 311 ASP A N 1
ATOM 2379 C CA . ASP A 1 311 ? 0.502 -5.444 -3.574 1.00 98.94 311 ASP A CA 1
ATOM 2380 C C . ASP A 1 311 ? -0.528 -4.338 -3.828 1.00 98.94 311 ASP A C 1
ATOM 2382 O O . ASP A 1 311 ? -0.529 -3.721 -4.903 1.00 98.94 311 ASP A O 1
ATOM 2386 N N . ALA A 1 312 ? -1.426 -4.128 -2.864 1.00 98.88 312 ALA A N 1
ATOM 2387 C CA . ALA A 1 312 ? -2.347 -2.996 -2.831 1.00 98.88 312 ALA A CA 1
ATOM 2388 C C . ALA A 1 312 ? -3.036 -2.843 -1.465 1.00 98.88 312 ALA A C 1
ATOM 2390 O O . ALA A 1 312 ? -3.247 -3.798 -0.718 1.00 98.88 312 ALA A O 1
ATOM 2391 N N . CYS A 1 313 ? -3.532 -1.629 -1.227 1.00 98.75 313 CYS A N 1
ATOM 2392 C CA . CYS A 1 313 ? -4.231 -1.194 -0.025 1.00 98.75 313 CYS A CA 1
ATOM 2393 C C . CYS A 1 313 ? -5.537 -0.469 -0.388 1.00 98.75 313 CYS A C 1
ATOM 2395 O O . CYS A 1 313 ? -5.617 0.286 -1.371 1.00 98.75 313 CYS A O 1
ATOM 2397 N N . ARG A 1 314 ? -6.584 -0.692 0.411 1.00 98.25 314 ARG A N 1
ATOM 2398 C CA . ARG A 1 314 ? -7.893 -0.027 0.301 1.00 98.25 314 ARG A CA 1
ATOM 2399 C C . ARG A 1 314 ? -8.352 0.434 1.681 1.00 98.25 314 ARG A C 1
ATOM 2401 O O . ARG A 1 314 ? -8.303 -0.336 2.638 1.00 98.25 314 ARG A O 1
ATOM 2408 N N . SER A 1 315 ? -8.853 1.666 1.768 1.00 97.50 315 SER A N 1
ATOM 2409 C CA . SER A 1 315 ? -9.542 2.159 2.965 1.00 97.50 315 SER A CA 1
ATOM 2410 C C . SER A 1 315 ? -11.057 1.990 2.863 1.00 97.50 315 SER A C 1
ATOM 2412 O O . SER A 1 315 ? -11.653 2.154 1.798 1.00 97.50 315 SER A O 1
ATOM 2414 N N . TYR A 1 316 ? -11.678 1.695 4.001 1.00 96.00 316 TYR A N 1
ATOM 2415 C CA . TYR A 1 316 ? -13.093 1.381 4.144 1.00 96.00 316 TYR A CA 1
ATOM 2416 C C . TYR A 1 316 ? -13.691 2.113 5.344 1.00 96.00 316 TYR A C 1
ATOM 2418 O O . TYR A 1 316 ? -13.089 2.125 6.415 1.00 96.00 316 TYR A O 1
ATOM 2426 N N . VAL A 1 317 ? -14.901 2.660 5.198 1.00 95.00 317 VAL A N 1
ATOM 2427 C CA . VAL A 1 317 ? -15.687 3.173 6.331 1.00 95.00 317 VAL A CA 1
ATOM 2428 C C . VAL A 1 317 ? -16.784 2.175 6.658 1.00 95.00 317 VAL A C 1
ATOM 2430 O O . VAL A 1 317 ? -17.617 1.852 5.810 1.00 95.00 317 VAL A O 1
ATOM 2433 N N . LEU A 1 318 ? -16.777 1.674 7.889 1.00 92.19 318 LEU A N 1
ATOM 2434 C CA . LEU A 1 318 ? -17.766 0.706 8.350 1.00 92.19 318 LEU A CA 1
ATOM 2435 C C . LEU A 1 318 ? -19.052 1.428 8.760 1.00 92.19 318 LEU A C 1
ATOM 2437 O O . LEU A 1 318 ? -19.000 2.417 9.489 1.00 92.19 318 LEU A O 1
ATOM 2441 N N . SER A 1 319 ? -20.212 0.933 8.335 1.00 84.44 319 SER A N 1
ATOM 2442 C CA . SER A 1 319 ? -21.507 1.552 8.635 1.00 84.44 319 SER A CA 1
ATOM 2443 C C . SER A 1 319 ? -22.461 0.595 9.351 1.00 84.44 319 SER A C 1
ATOM 2445 O O . SER A 1 319 ? -22.379 -0.624 9.210 1.00 84.44 319 SER A O 1
ATOM 2447 N N . ASP A 1 320 ? -23.391 1.161 10.125 1.00 72.50 320 ASP A N 1
ATOM 2448 C CA . ASP A 1 320 ? -24.484 0.424 10.783 1.00 72.50 320 ASP A CA 1
ATOM 2449 C C . ASP A 1 320 ? -25.579 -0.039 9.798 1.00 72.50 320 ASP A C 1
ATOM 2451 O O . ASP A 1 320 ? -26.573 -0.639 10.210 1.00 72.50 320 ASP A O 1
ATOM 2455 N N . ALA A 1 321 ? -25.437 0.249 8.498 1.00 61.25 321 ALA A N 1
ATOM 2456 C CA . ALA A 1 321 ? -26.449 0.024 7.466 1.00 61.25 321 ALA A CA 1
ATOM 2457 C C . ALA A 1 321 ? -26.538 -1.450 7.017 1.00 61.25 321 ALA A C 1
ATOM 2459 O O . ALA A 1 321 ? -26.432 -1.764 5.837 1.00 61.25 321 ALA A O 1
ATOM 2460 N N . SER A 1 322 ? -26.739 -2.345 7.988 1.00 49.88 322 SER A N 1
ATOM 2461 C CA . SER A 1 322 ? -27.337 -3.681 7.863 1.00 49.88 322 SER A CA 1
ATOM 2462 C C . SER A 1 322 ? -26.965 -4.543 6.641 1.00 49.88 322 SER A C 1
ATOM 2464 O O . SER A 1 322 ? -27.858 -5.181 6.092 1.00 49.88 322 SER A O 1
ATOM 2466 N N . ASP A 1 323 ? -25.698 -4.549 6.204 1.00 52.25 323 ASP A N 1
ATOM 2467 C CA . ASP A 1 323 ? -24.910 -5.788 5.994 1.00 52.25 323 ASP A CA 1
ATOM 2468 C C . ASP A 1 323 ? -23.513 -5.570 5.363 1.00 52.25 323 ASP A C 1
ATOM 2470 O O . ASP A 1 323 ? -22.678 -6.469 5.479 1.00 52.25 323 ASP A O 1
ATOM 2474 N N . HIS A 1 324 ? -23.202 -4.412 4.754 1.00 55.19 324 HIS A N 1
ATOM 2475 C CA . HIS A 1 324 ? -21.933 -4.213 4.018 1.00 55.19 324 HIS A CA 1
ATOM 2476 C C . HIS A 1 324 ? -21.276 -2.833 4.193 1.00 55.19 324 HIS A C 1
ATOM 2478 O O . HIS A 1 324 ? -21.930 -1.853 4.537 1.00 55.19 324 HIS A O 1
ATOM 2484 N N . VAL A 1 325 ? -19.972 -2.763 3.889 1.00 67.50 325 VAL A N 1
ATOM 2485 C CA . VAL A 1 325 ? -19.179 -1.522 3.804 1.00 67.50 325 VAL A CA 1
ATOM 2486 C C . VAL A 1 325 ? -19.772 -0.539 2.795 1.00 67.50 325 VAL A C 1
ATOM 2488 O O . VAL A 1 325 ? -20.102 -0.919 1.667 1.00 67.50 325 VAL A O 1
ATOM 2491 N N . ASP A 1 326 ? -19.818 0.742 3.165 1.00 64.06 326 ASP A N 1
ATOM 2492 C CA . ASP A 1 326 ? -20.388 1.786 2.316 1.00 64.06 326 ASP A CA 1
ATOM 2493 C C . ASP A 1 326 ? -19.707 1.881 0.942 1.00 64.06 326 ASP A C 1
ATOM 2495 O O . ASP A 1 326 ? -18.481 1.852 0.793 1.00 64.06 326 ASP A O 1
ATOM 2499 N N . VAL A 1 327 ? -20.527 2.071 -0.093 1.00 64.31 327 VAL A N 1
ATOM 2500 C CA . VAL A 1 327 ? -20.047 2.541 -1.394 1.00 64.31 327 VAL A CA 1
ATOM 2501 C C . VAL A 1 327 ? -19.715 4.023 -1.260 1.00 64.31 327 VAL A C 1
ATOM 2503 O O . VAL A 1 327 ? -20.603 4.876 -1.287 1.00 64.31 327 VAL A O 1
ATOM 2506 N N . LEU A 1 328 ? -18.428 4.323 -1.090 1.00 74.88 328 LEU A N 1
ATOM 2507 C CA . LEU A 1 328 ? -17.929 5.693 -1.074 1.00 74.88 328 LEU A CA 1
ATOM 2508 C C . LEU A 1 328 ? -18.210 6.378 -2.413 1.00 74.88 328 LEU A C 1
ATOM 2510 O O . LEU A 1 328 ? -17.991 5.821 -3.489 1.00 74.88 328 LEU A O 1
ATOM 2514 N N . HIS A 1 329 ? -18.688 7.614 -2.336 1.00 76.31 329 HIS A N 1
ATOM 2515 C CA . HIS A 1 329 ? -18.790 8.498 -3.480 1.00 76.31 329 HIS A CA 1
ATOM 2516 C C . HIS A 1 329 ? -17.418 9.141 -3.701 1.00 76.31 329 HIS A C 1
ATOM 2518 O O . HIS A 1 329 ? -16.882 9.785 -2.804 1.00 76.31 329 HIS A O 1
ATOM 2524 N N . SER A 1 330 ? -16.876 9.048 -4.915 1.00 78.56 330 SER A N 1
ATOM 2525 C CA . SER A 1 330 ? -15.538 9.555 -5.274 1.00 78.56 330 SER A CA 1
ATOM 2526 C C . SER A 1 330 ? -15.386 11.089 -5.257 1.00 78.56 330 SER A C 1
ATOM 2528 O O . SER A 1 330 ? -14.370 11.622 -5.698 1.00 78.56 330 SER A O 1
ATOM 2530 N N . ASP A 1 331 ? -16.386 11.817 -4.754 1.00 88.25 331 ASP A N 1
ATOM 2531 C CA . ASP A 1 331 ? -16.412 13.277 -4.644 1.00 88.25 331 ASP A CA 1
ATOM 2532 C C . ASP A 1 331 ? -16.394 13.632 -3.151 1.00 88.25 331 ASP A C 1
ATOM 2534 O O . ASP A 1 331 ? -17.429 13.501 -2.490 1.00 88.25 331 ASP A O 1
ATOM 2538 N N . PRO A 1 332 ? -15.255 14.093 -2.598 1.00 88.38 332 PRO A N 1
ATOM 2539 C CA . PRO A 1 332 ? -15.159 14.424 -1.182 1.00 88.38 332 PRO A CA 1
ATOM 2540 C C . PRO A 1 332 ? -16.154 15.498 -0.733 1.00 88.38 332 PRO A C 1
ATOM 2542 O O . PRO A 1 332 ? -16.482 15.548 0.444 1.00 88.38 332 PRO A O 1
ATOM 2545 N N . SER A 1 333 ? -16.691 16.327 -1.643 1.00 89.06 333 SER A N 1
ATOM 2546 C CA . SER A 1 333 ? -17.683 17.355 -1.291 1.00 89.06 333 SER A CA 1
ATOM 2547 C C . SER A 1 333 ? -19.057 16.796 -0.890 1.00 89.06 333 SER A C 1
ATOM 2549 O O . SER A 1 333 ? -19.918 17.556 -0.448 1.00 89.06 333 SER A O 1
ATOM 2551 N N . LYS A 1 334 ? -19.278 15.478 -1.019 1.00 92.31 334 LYS A N 1
ATOM 2552 C CA . LYS A 1 334 ? -20.458 14.785 -0.469 1.00 92.31 334 LYS A CA 1
ATOM 2553 C C . LYS A 1 334 ? -20.375 14.538 1.034 1.00 92.31 334 LYS A C 1
ATOM 2555 O O . LYS A 1 334 ? -21.403 14.244 1.638 1.00 92.31 334 LYS A O 1
ATOM 2560 N N . TYR A 1 335 ? -19.185 14.656 1.613 1.00 91.56 335 TYR A N 1
ATOM 2561 C CA . TYR A 1 335 ? -18.920 14.393 3.018 1.00 91.56 335 TYR A CA 1
ATOM 2562 C C . TYR A 1 335 ? -18.447 15.679 3.684 1.00 91.56 335 TYR A C 1
ATOM 2564 O O . TYR A 1 335 ? -17.546 16.362 3.199 1.00 91.56 335 TYR A O 1
ATOM 2572 N N . ASP A 1 336 ? -19.082 16.031 4.791 1.00 89.69 336 ASP A N 1
ATOM 2573 C CA . ASP A 1 336 ? -18.686 17.187 5.581 1.00 89.69 336 ASP A CA 1
ATOM 2574 C C . ASP A 1 336 ? -17.510 16.780 6.497 1.00 89.69 336 ASP A C 1
ATOM 2576 O O . ASP A 1 336 ? -17.620 15.788 7.219 1.00 89.69 336 ASP A O 1
ATOM 2580 N N . PRO A 1 337 ? -16.368 17.491 6.475 1.00 89.12 337 PRO A N 1
ATOM 2581 C CA . PRO A 1 337 ? -15.156 17.062 7.173 1.00 89.12 337 PRO A CA 1
ATOM 2582 C C . PRO A 1 337 ? -15.231 17.178 8.704 1.00 89.12 337 PRO A C 1
ATOM 2584 O O . PRO A 1 337 ? -14.338 16.669 9.382 1.00 89.12 337 PRO A O 1
ATOM 2587 N N . GLU A 1 338 ? -16.247 17.846 9.262 1.00 88.88 338 GLU A N 1
ATOM 2588 C CA . GLU A 1 338 ? -16.451 17.956 10.712 1.00 88.88 338 GLU A CA 1
ATOM 2589 C C . GLU A 1 338 ? -17.411 16.876 11.235 1.00 88.88 338 GLU A C 1
ATOM 2591 O O . GLU A 1 338 ? -17.218 16.359 12.336 1.00 88.88 338 GLU A O 1
ATOM 2596 N N . THR A 1 339 ? -18.426 16.513 10.444 1.00 91.19 339 THR A N 1
ATOM 2597 C CA . THR A 1 339 ? -19.507 15.587 10.834 1.00 91.19 339 THR A CA 1
ATOM 2598 C C . THR A 1 339 ? -19.393 14.183 10.232 1.00 91.19 339 THR A C 1
ATOM 2600 O O . THR A 1 339 ? -19.884 13.233 10.838 1.00 91.19 339 THR A O 1
ATOM 2603 N N . ASP A 1 340 ? -18.697 14.024 9.103 1.00 91.94 340 ASP A N 1
ATOM 2604 C CA . ASP A 1 340 ? -18.340 12.739 8.483 1.00 91.94 340 ASP A CA 1
ATOM 2605 C C . ASP A 1 340 ? -16.852 12.703 8.048 1.00 91.94 340 ASP A C 1
ATOM 2607 O O . ASP A 1 340 ? -16.522 12.510 6.869 1.00 91.94 340 ASP A O 1
ATOM 2611 N N . PRO A 1 341 ? -15.910 12.897 8.998 1.00 93.75 341 PRO A N 1
ATOM 2612 C CA . PRO A 1 341 ? -14.477 12.956 8.705 1.00 93.75 341 PRO A CA 1
ATOM 2613 C C . PRO A 1 341 ? -13.928 11.661 8.091 1.00 93.75 341 PRO A C 1
ATOM 2615 O O . PRO A 1 341 ? -12.934 11.708 7.366 1.00 93.75 341 PRO A O 1
ATOM 2618 N N . ALA A 1 342 ? -14.554 10.514 8.376 1.00 94.62 342 ALA A N 1
ATOM 2619 C CA . ALA A 1 342 ? -14.108 9.210 7.902 1.00 94.62 342 ALA A CA 1
ATOM 2620 C C . ALA A 1 342 ? -14.350 9.042 6.399 1.00 94.62 342 ALA A C 1
ATOM 2622 O O . ALA A 1 342 ? -13.396 8.789 5.659 1.00 94.62 342 ALA A O 1
ATOM 2623 N N . ARG A 1 343 ? -15.588 9.244 5.917 1.00 94.69 343 ARG A N 1
ATOM 2624 C CA . ARG A 1 343 ? -15.877 9.133 4.476 1.00 94.69 343 ARG A CA 1
ATOM 2625 C C . ARG A 1 343 ? -15.208 10.251 3.684 1.00 94.69 343 ARG A C 1
ATOM 2627 O O . ARG A 1 343 ? -14.684 9.986 2.603 1.00 94.69 343 ARG A O 1
ATOM 2634 N N . PHE A 1 344 ? -15.133 11.457 4.256 1.00 95.44 344 PHE A N 1
ATOM 2635 C CA . PHE A 1 344 ? -14.375 12.571 3.685 1.00 95.44 344 PHE A CA 1
ATOM 2636 C C . PHE A 1 344 ? -12.904 12.201 3.449 1.00 95.44 344 PHE A C 1
ATOM 2638 O O . PHE A 1 344 ? -12.441 12.239 2.309 1.00 95.44 344 PHE A O 1
ATOM 2645 N N . LEU A 1 345 ? -12.172 11.800 4.498 1.00 96.25 345 LEU A N 1
ATOM 2646 C CA . LEU A 1 345 ? -10.747 11.481 4.380 1.00 96.25 345 LEU A CA 1
ATOM 2647 C C . LEU A 1 345 ? -10.509 10.297 3.437 1.00 96.25 345 LEU A C 1
ATOM 2649 O O . LEU A 1 345 ? -9.570 10.334 2.644 1.00 96.25 345 LEU A O 1
ATOM 2653 N N . CYS A 1 346 ? -11.372 9.280 3.486 1.00 96.75 346 CYS A N 1
ATOM 2654 C CA . CYS A 1 346 ? -11.276 8.111 2.620 1.00 96.75 346 CYS A CA 1
ATOM 2655 C C . CYS A 1 346 ? -11.391 8.492 1.132 1.00 96.75 346 CYS A C 1
ATOM 2657 O O . CYS A 1 346 ? -10.533 8.119 0.333 1.00 96.75 346 CYS A O 1
ATOM 2659 N N . ALA A 1 347 ? -12.381 9.317 0.767 1.00 96.38 347 ALA A N 1
ATOM 2660 C CA . ALA A 1 347 ? -12.544 9.815 -0.601 1.00 96.38 347 ALA A CA 1
ATOM 2661 C C . ALA A 1 347 ? -11.397 10.750 -1.041 1.00 96.38 347 ALA A C 1
ATOM 2663 O O . ALA A 1 347 ? -11.031 10.776 -2.218 1.00 96.38 347 ALA A O 1
ATOM 2664 N N . VAL A 1 348 ? -10.798 11.521 -0.122 1.00 96.56 348 VAL A N 1
ATOM 2665 C CA . VAL A 1 348 ? -9.597 12.325 -0.421 1.00 96.56 348 VAL A CA 1
ATOM 2666 C C . VAL A 1 348 ? -8.385 11.424 -0.675 1.00 96.56 348 VAL A C 1
ATOM 2668 O O . VAL A 1 348 ? -7.645 11.668 -1.624 1.00 96.56 348 VAL A O 1
ATOM 2671 N N . ALA A 1 349 ? -8.185 10.376 0.127 1.00 97.50 349 ALA A N 1
ATOM 2672 C CA . ALA A 1 349 ? -7.061 9.452 -0.013 1.00 97.50 349 ALA A CA 1
ATOM 2673 C C . ALA A 1 349 ? -7.098 8.668 -1.334 1.00 97.50 349 ALA A C 1
ATOM 2675 O O . ALA A 1 349 ? -6.086 8.616 -2.037 1.00 97.50 349 ALA A O 1
ATOM 2676 N N . GLU A 1 350 ? -8.271 8.164 -1.728 1.00 97.69 350 GLU A N 1
ATOM 2677 C CA . GLU A 1 350 ? -8.484 7.525 -3.032 1.00 97.69 350 GLU A CA 1
ATOM 2678 C C . GLU A 1 350 ? -8.136 8.483 -4.186 1.00 97.69 350 GLU A C 1
ATOM 2680 O O . GLU A 1 350 ? -7.357 8.148 -5.081 1.00 97.69 350 GLU A O 1
ATOM 2685 N N . ASN A 1 351 ? -8.642 9.722 -4.132 1.00 97.75 351 ASN A N 1
ATOM 2686 C CA . ASN A 1 351 ? -8.359 10.742 -5.142 1.00 97.75 351 ASN A CA 1
ATOM 2687 C C . ASN A 1 351 ? -6.879 11.149 -5.200 1.00 97.75 351 ASN A C 1
ATOM 2689 O O . ASN A 1 351 ? -6.371 11.437 -6.286 1.00 97.75 351 ASN A O 1
ATOM 2693 N N . CYS A 1 352 ? -6.186 11.158 -4.061 1.00 98.12 352 CYS A N 1
ATOM 2694 C CA . CYS A 1 352 ? -4.750 11.401 -3.969 1.00 98.12 352 CYS A CA 1
ATOM 2695 C C . CYS A 1 352 ? -3.943 10.279 -4.637 1.00 98.12 352 CYS A C 1
ATOM 2697 O O . CYS A 1 352 ? -3.147 10.577 -5.528 1.00 98.12 352 CYS A O 1
ATOM 2699 N N . CYS A 1 353 ? -4.185 9.010 -4.281 1.00 98.56 353 CYS A N 1
ATOM 2700 C CA . CYS A 1 353 ? -3.565 7.851 -4.937 1.00 98.56 353 CYS A CA 1
ATOM 2701 C C . CYS A 1 353 ? -3.805 7.898 -6.456 1.00 98.56 353 CYS A C 1
ATOM 2703 O O . CYS A 1 353 ? -2.854 7.949 -7.235 1.00 98.56 353 CYS A O 1
ATOM 2705 N N . ALA A 1 354 ? -5.065 8.054 -6.880 1.00 98.25 354 ALA A N 1
ATOM 2706 C CA . ALA A 1 354 ? -5.426 8.143 -8.291 1.00 98.25 354 ALA A CA 1
ATOM 2707 C C . ALA A 1 354 ? -4.778 9.338 -9.020 1.00 98.25 354 ALA A C 1
ATOM 2709 O O . ALA A 1 354 ? -4.486 9.249 -10.211 1.00 98.25 354 ALA A O 1
ATOM 2710 N N . ALA A 1 355 ? -4.539 10.471 -8.352 1.00 98.38 355 ALA A N 1
ATOM 2711 C CA . ALA A 1 355 ? -3.833 11.606 -8.949 1.00 98.38 355 ALA A CA 1
ATOM 2712 C C . ALA A 1 355 ? -2.332 11.338 -9.143 1.00 98.38 355 ALA A C 1
ATOM 2714 O O . ALA A 1 355 ? -1.794 11.719 -10.181 1.00 98.38 355 ALA A O 1
ATOM 2715 N N . GLY A 1 356 ? -1.682 10.655 -8.194 1.00 98.50 356 GLY A N 1
ATOM 2716 C CA . GLY A 1 356 ? -0.310 10.162 -8.353 1.00 98.50 356 GLY A CA 1
ATOM 2717 C C . GLY A 1 356 ? -0.192 9.152 -9.498 1.00 98.50 356 GLY A C 1
ATOM 2718 O O . GLY A 1 356 ? 0.680 9.288 -10.353 1.00 9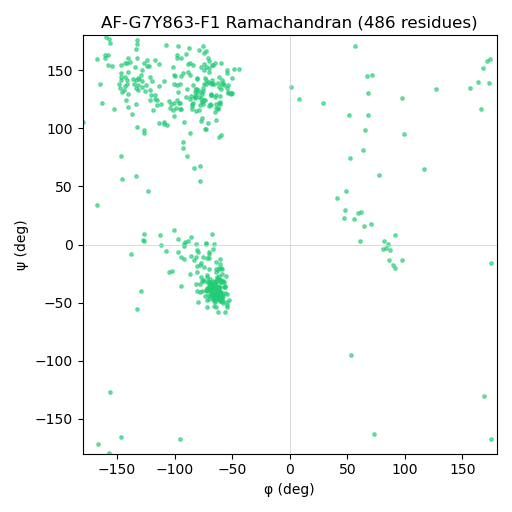8.50 356 GLY A O 1
ATOM 2719 N N . THR A 1 357 ? -1.130 8.206 -9.589 1.00 98.56 357 THR A N 1
ATOM 2720 C CA . THR A 1 357 ? -1.198 7.230 -10.688 1.00 98.56 357 THR A CA 1
ATOM 2721 C C . THR A 1 357 ? -1.373 7.905 -12.051 1.00 98.56 357 THR A C 1
ATOM 2723 O O . THR A 1 357 ? -0.608 7.630 -12.970 1.00 98.56 357 THR A O 1
ATOM 2726 N N . ARG A 1 358 ? -2.309 8.856 -12.194 1.00 98.38 358 ARG A N 1
ATOM 2727 C CA . ARG A 1 358 ? -2.626 9.498 -13.489 1.00 98.38 358 ARG A CA 1
ATOM 2728 C C . ARG A 1 358 ? -1.448 10.204 -14.171 1.00 98.38 358 ARG A C 1
ATOM 2730 O O . ARG A 1 358 ? -1.489 10.355 -15.389 1.00 98.38 358 ARG A O 1
ATOM 2737 N N . ILE A 1 359 ? -0.433 10.648 -13.426 1.00 98.38 359 ILE A N 1
ATOM 2738 C CA . ILE A 1 359 ? 0.759 11.307 -13.992 1.00 98.38 359 ILE A CA 1
ATOM 2739 C C . ILE A 1 359 ? 1.875 10.329 -14.394 1.00 98.38 359 ILE A C 1
ATOM 2741 O O . ILE A 1 359 ? 2.955 10.767 -14.790 1.00 98.38 359 ILE A O 1
ATOM 2745 N N . CYS A 1 360 ? 1.654 9.021 -14.267 1.00 98.56 360 CYS A N 1
ATOM 2746 C CA . CYS A 1 360 ? 2.663 8.016 -14.566 1.00 98.56 360 CYS A CA 1
ATOM 2747 C C . CYS A 1 360 ? 2.732 7.733 -16.075 1.00 98.56 360 CYS A C 1
ATOM 2749 O O . CYS A 1 360 ? 1.774 7.248 -16.677 1.00 98.56 360 CYS A O 1
ATOM 2751 N N . LEU A 1 361 ? 3.867 8.069 -16.691 1.00 98.12 361 LEU A N 1
ATOM 2752 C CA . LEU A 1 361 ? 4.212 7.759 -18.081 1.00 98.12 361 LEU A CA 1
ATOM 2753 C C . LEU A 1 361 ? 5.745 7.805 -18.259 1.00 98.12 361 LEU A C 1
ATOM 2755 O O . LEU A 1 361 ? 6.435 8.380 -17.409 1.00 98.12 361 LEU A O 1
ATOM 2759 N N . PRO A 1 362 ? 6.311 7.233 -19.340 1.00 98.62 362 PRO A N 1
ATOM 2760 C CA . PRO A 1 362 ? 7.749 7.277 -19.590 1.00 98.62 362 PRO A CA 1
ATOM 2761 C C . PRO A 1 362 ? 8.310 8.705 -19.599 1.00 98.62 362 PRO A C 1
ATOM 2763 O O . PRO A 1 362 ? 7.756 9.608 -20.223 1.00 98.62 362 PRO A O 1
ATOM 2766 N N . GLY A 1 363 ? 9.442 8.898 -18.924 1.00 98.00 363 GLY A N 1
ATOM 2767 C CA . GLY A 1 363 ? 10.125 10.186 -18.802 1.00 98.00 363 GLY A CA 1
ATOM 2768 C C . GLY A 1 363 ? 9.691 11.043 -17.609 1.00 98.00 363 GLY A C 1
ATOM 2769 O O . GLY A 1 363 ? 10.464 11.917 -17.214 1.00 98.00 363 GLY A O 1
ATOM 2770 N N . THR A 1 364 ? 8.536 10.783 -16.982 1.00 98.25 364 THR A N 1
ATOM 2771 C CA . THR A 1 364 ? 8.114 11.509 -15.770 1.00 98.25 364 THR A CA 1
ATOM 2772 C C . THR A 1 364 ? 9.088 11.241 -14.608 1.00 98.25 364 THR A C 1
ATOM 2774 O O . THR A 1 364 ? 9.352 10.073 -14.301 1.00 98.25 364 THR A O 1
ATOM 2777 N N . PRO A 1 365 ? 9.618 12.277 -13.926 1.00 97.94 365 PRO A N 1
ATOM 2778 C CA . PRO A 1 365 ? 10.407 12.108 -12.706 1.00 97.94 365 PRO A CA 1
ATOM 2779 C C . PRO A 1 365 ? 9.557 11.541 -11.567 1.00 97.94 365 PRO A C 1
ATOM 2781 O O . PRO A 1 365 ? 8.448 12.019 -11.327 1.00 97.94 365 PRO A O 1
ATOM 2784 N N . TYR A 1 366 ? 10.088 10.593 -10.794 1.00 98.19 366 TYR A N 1
ATOM 2785 C CA . TYR A 1 366 ? 9.348 10.018 -9.659 1.00 98.19 366 TYR A CA 1
ATOM 2786 C C . TYR A 1 366 ? 8.949 11.065 -8.602 1.00 98.19 366 TYR A C 1
ATOM 2788 O O . TYR A 1 366 ? 7.886 10.965 -7.994 1.00 98.19 366 TYR A O 1
ATOM 2796 N N . ALA A 1 367 ? 9.745 12.129 -8.441 1.00 96.44 367 ALA A N 1
ATOM 2797 C CA . ALA A 1 367 ? 9.463 13.243 -7.530 1.00 96.44 367 ALA A CA 1
ATOM 2798 C C . ALA A 1 367 ? 8.159 14.020 -7.844 1.00 96.44 367 ALA A C 1
ATOM 2800 O O . ALA A 1 367 ? 7.611 14.692 -6.963 1.00 96.44 367 ALA A O 1
ATOM 2801 N N . GLU A 1 368 ? 7.626 13.928 -9.069 1.00 97.19 368 GLU A N 1
ATOM 2802 C CA . GLU A 1 368 ? 6.346 14.560 -9.422 1.00 97.19 368 GLU A CA 1
ATOM 2803 C C . GLU A 1 368 ? 5.143 13.879 -8.749 1.00 97.19 368 GLU A C 1
ATOM 2805 O O . GLU A 1 368 ? 4.110 14.530 -8.559 1.00 97.19 368 GLU A O 1
ATOM 2810 N N . ILE A 1 369 ? 5.277 12.613 -8.318 1.00 98.25 369 ILE A N 1
ATOM 2811 C CA . ILE A 1 369 ? 4.240 11.879 -7.574 1.00 98.25 369 ILE A CA 1
ATOM 2812 C C . ILE A 1 369 ? 3.965 12.584 -6.242 1.00 98.25 369 ILE A C 1
ATOM 2814 O O . ILE A 1 369 ? 2.844 13.052 -6.027 1.00 98.25 369 ILE A O 1
ATOM 2818 N N . ALA A 1 370 ? 4.986 12.760 -5.393 1.00 96.75 370 ALA A N 1
ATOM 2819 C CA . ALA A 1 370 ? 4.866 13.495 -4.129 1.00 96.75 370 ALA A CA 1
ATOM 2820 C C . ALA A 1 370 ? 4.270 14.888 -4.324 1.00 96.75 370 ALA A C 1
ATOM 2822 O O . ALA A 1 370 ? 3.343 15.286 -3.617 1.00 96.75 370 ALA A O 1
ATOM 2823 N N . THR A 1 371 ? 4.784 15.627 -5.309 1.00 95.44 371 THR A N 1
ATOM 2824 C CA . THR A 1 371 ? 4.293 16.970 -5.612 1.00 95.44 371 THR A CA 1
ATOM 2825 C C . THR A 1 371 ? 2.802 16.940 -5.937 1.00 95.44 371 THR A C 1
ATOM 2827 O O . THR A 1 371 ? 2.042 17.692 -5.331 1.00 95.44 371 THR A O 1
ATOM 2830 N N . THR A 1 372 ? 2.368 16.064 -6.846 1.00 97.62 372 THR A N 1
ATOM 2831 C CA . THR A 1 372 ? 0.979 15.952 -7.322 1.00 97.62 372 THR A CA 1
ATOM 2832 C C . THR A 1 372 ? 0.012 15.493 -6.235 1.00 97.62 372 THR A C 1
ATOM 2834 O O . THR A 1 372 ? -1.015 16.143 -6.031 1.00 97.62 372 THR A O 1
ATOM 2837 N N . ILE A 1 373 ? 0.361 14.444 -5.487 1.00 97.31 373 ILE A N 1
ATOM 2838 C CA . ILE A 1 373 ? -0.426 13.925 -4.358 1.00 97.31 373 ILE A CA 1
ATOM 2839 C C . ILE A 1 373 ? -0.602 15.011 -3.296 1.00 97.31 373 ILE A C 1
ATOM 2841 O O . ILE A 1 373 ? -1.727 15.297 -2.879 1.00 97.31 373 ILE A O 1
ATOM 2845 N N . CYS A 1 374 ? 0.488 15.684 -2.909 1.00 95.00 374 CYS A N 1
ATOM 2846 C CA . CYS A 1 374 ? 0.406 16.804 -1.981 1.00 95.00 374 CYS A CA 1
ATOM 2847 C C . CYS A 1 374 ? -0.462 17.949 -2.519 1.00 95.00 374 CYS A C 1
ATOM 2849 O O . CYS A 1 374 ? -1.103 18.595 -1.698 1.00 95.00 374 CYS A O 1
ATOM 2851 N N . LYS A 1 375 ? -0.554 18.200 -3.839 1.00 94.06 375 LYS A N 1
ATOM 2852 C CA . LYS A 1 375 ? -1.491 19.220 -4.358 1.00 94.06 375 LYS A CA 1
ATOM 2853 C C . LYS A 1 375 ? -2.946 18.851 -4.098 1.00 94.06 375 LYS A C 1
ATOM 2855 O O . LYS A 1 375 ? -3.718 19.716 -3.700 1.00 94.06 375 LYS A O 1
ATOM 2860 N N . VAL A 1 376 ? -3.319 17.590 -4.313 1.00 95.06 376 VAL A N 1
ATOM 2861 C CA . VAL A 1 376 ? -4.704 17.136 -4.124 1.00 95.06 376 VAL A CA 1
ATOM 2862 C C . VAL A 1 376 ? -5.075 17.123 -2.644 1.00 95.06 376 VAL A C 1
ATOM 2864 O O . VAL A 1 376 ? -6.094 17.705 -2.283 1.00 95.06 376 VAL A O 1
ATOM 2867 N N . ALA A 1 377 ? -4.224 16.569 -1.774 1.00 94.06 377 ALA A N 1
ATOM 2868 C CA . ALA A 1 377 ? -4.461 16.556 -0.327 1.00 94.06 377 ALA A CA 1
ATOM 2869 C C . ALA A 1 377 ? -4.703 17.971 0.234 1.00 94.06 377 ALA A C 1
ATOM 2871 O O . ALA A 1 377 ? -5.614 18.202 1.028 1.00 94.06 377 ALA A O 1
ATOM 2872 N N . ASP A 1 378 ? -3.908 18.930 -0.237 1.00 90.19 378 ASP A N 1
ATOM 2873 C CA . ASP A 1 378 ? -3.889 20.316 0.215 1.00 90.19 378 ASP A CA 1
ATOM 2874 C C . ASP A 1 378 ? -5.154 21.109 -0.165 1.00 90.19 378 ASP A C 1
ATOM 2876 O O . ASP A 1 378 ? -5.625 21.914 0.641 1.00 90.19 378 ASP A O 1
ATOM 2880 N N . LEU A 1 379 ? -5.767 20.815 -1.324 1.00 89.94 379 LEU A N 1
ATOM 2881 C CA . LEU A 1 379 ? -7.073 21.365 -1.731 1.00 89.94 379 LEU A CA 1
ATOM 2882 C C . LEU A 1 379 ? -8.196 21.009 -0.745 1.00 89.94 379 LEU A C 1
ATOM 2884 O O . LEU A 1 379 ? -9.116 21.802 -0.552 1.00 89.94 379 LEU A O 1
ATOM 2888 N N . TYR A 1 380 ? -8.098 19.838 -0.112 1.00 90.62 380 TYR A N 1
ATOM 2889 C CA . TYR A 1 380 ? -9.055 19.321 0.868 1.00 90.62 380 TYR A CA 1
ATOM 2890 C C . TYR A 1 380 ? -8.582 19.500 2.321 1.00 90.62 380 TYR A C 1
ATOM 2892 O O . TYR A 1 380 ? -9.142 18.900 3.236 1.00 90.62 380 TYR A O 1
ATOM 2900 N N . GLY A 1 381 ? -7.536 20.302 2.559 1.00 88.62 381 GLY A N 1
ATOM 2901 C CA . GLY A 1 381 ? -7.003 20.549 3.903 1.00 88.62 381 GLY A CA 1
ATOM 2902 C C . GLY A 1 381 ? -6.399 19.317 4.590 1.00 88.62 381 GLY A C 1
ATOM 2903 O O . GLY A 1 381 ? -6.188 19.341 5.799 1.00 88.62 381 GLY A O 1
ATOM 2904 N N . CYS A 1 382 ? -6.112 18.248 3.850 1.00 91.75 382 CYS A N 1
ATOM 2905 C CA . CYS A 1 382 ? -5.464 17.041 4.356 1.00 91.75 382 CYS A CA 1
ATOM 2906 C C . CYS A 1 382 ? -3.934 17.139 4.235 1.00 91.75 382 CYS A C 1
ATOM 2908 O O . CYS A 1 382 ? -3.397 17.979 3.508 1.00 91.75 382 CYS A O 1
ATOM 2910 N N . SER A 1 383 ? -3.229 16.259 4.947 1.00 92.00 383 SER A N 1
ATOM 2911 C CA . SER A 1 383 ? -1.765 16.162 4.924 1.00 92.00 383 SER A CA 1
ATOM 2912 C C . SER A 1 383 ? -1.315 14.773 4.477 1.00 92.00 383 SER A C 1
ATOM 2914 O O . SER A 1 383 ? -1.931 13.786 4.864 1.00 92.00 383 SER A O 1
ATOM 2916 N N . VAL A 1 384 ? -0.218 14.672 3.720 1.00 94.50 384 VAL A N 1
ATOM 2917 C CA . VAL A 1 384 ? 0.421 13.375 3.421 1.00 94.50 384 VAL A CA 1
ATOM 2918 C C . VAL A 1 384 ? 1.398 13.024 4.542 1.00 94.50 384 VAL A C 1
ATOM 2920 O O . VAL A 1 384 ? 2.287 13.827 4.853 1.00 94.50 384 VAL A O 1
ATOM 2923 N N . VAL A 1 385 ? 1.243 11.841 5.139 1.00 94.56 385 VAL A N 1
ATOM 2924 C CA . VAL A 1 385 ? 2.143 11.325 6.179 1.00 94.56 385 VAL A CA 1
ATOM 2925 C C . VAL A 1 385 ? 3.503 11.009 5.533 1.00 94.56 385 VAL A C 1
ATOM 2927 O O . VAL A 1 385 ? 3.550 10.222 4.590 1.00 94.56 385 VAL A O 1
ATOM 2930 N N . PRO A 1 386 ? 4.608 11.643 5.968 1.00 92.69 386 PRO A N 1
ATOM 2931 C CA . PRO A 1 386 ? 5.937 11.364 5.438 1.00 92.69 386 PRO A CA 1
ATOM 2932 C C . PRO A 1 386 ? 6.467 10.022 5.956 1.00 92.69 386 PRO A C 1
ATOM 2934 O O . PRO A 1 386 ? 6.099 9.589 7.044 1.00 92.69 386 PRO A O 1
ATOM 2937 N N . GLY A 1 387 ? 7.383 9.405 5.214 1.00 91.62 387 GLY A N 1
ATOM 2938 C CA . GLY A 1 387 ? 8.059 8.158 5.584 1.00 91.62 387 GLY A CA 1
ATOM 2939 C C . GLY A 1 387 ? 7.316 6.885 5.174 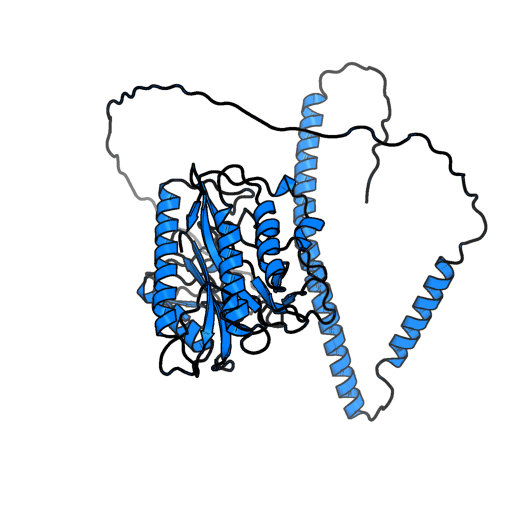1.00 91.62 387 GLY A C 1
ATOM 2940 O O . GLY A 1 387 ? 7.867 5.803 5.335 1.00 91.62 387 GLY A O 1
ATOM 2941 N N . ILE A 1 388 ? 6.109 7.014 4.613 1.00 94.69 388 ILE A N 1
ATOM 2942 C CA . ILE A 1 388 ? 5.367 5.930 3.955 1.00 94.69 388 ILE A CA 1
ATOM 2943 C C . ILE A 1 388 ? 5.562 6.113 2.446 1.00 94.69 388 ILE A C 1
ATOM 2945 O O . ILE A 1 388 ? 5.131 7.118 1.864 1.00 94.69 388 ILE A O 1
ATOM 2949 N N . ARG A 1 389 ? 6.307 5.189 1.836 1.00 96.88 389 ARG A N 1
ATOM 2950 C CA . ARG A 1 389 ? 6.859 5.290 0.479 1.00 96.88 389 ARG A CA 1
ATOM 2951 C C . ARG A 1 389 ? 6.491 4.060 -0.319 1.00 96.88 389 ARG A C 1
ATOM 2953 O O . ARG A 1 389 ? 6.613 2.961 0.198 1.00 96.88 389 ARG A O 1
ATOM 2960 N N . GLY A 1 390 ? 6.171 4.275 -1.588 1.00 98.56 390 GLY A N 1
ATOM 2961 C CA . GLY A 1 390 ? 5.981 3.182 -2.525 1.00 98.56 390 GLY A CA 1
ATOM 2962 C C . GLY A 1 390 ? 7.305 2.560 -2.932 1.00 98.56 390 GLY A C 1
ATOM 2963 O O . GLY A 1 390 ? 8.376 3.140 -2.724 1.00 98.56 390 GLY A O 1
ATOM 2964 N N . HIS A 1 391 ? 7.224 1.383 -3.527 1.00 98.69 391 HIS A N 1
ATOM 2965 C CA . HIS A 1 391 ? 8.371 0.555 -3.863 1.00 98.69 391 HIS A CA 1
ATOM 2966 C C . HIS A 1 391 ? 8.167 -0.165 -5.197 1.00 98.69 391 HIS A C 1
ATOM 2968 O O . HIS A 1 391 ? 7.047 -0.418 -5.634 1.00 98.69 391 HIS A O 1
ATOM 2974 N N . GLY A 1 392 ? 9.262 -0.537 -5.853 1.00 98.56 392 GLY A N 1
ATOM 2975 C CA . GLY A 1 392 ? 9.241 -1.600 -6.852 1.00 98.56 392 GLY A CA 1
ATOM 2976 C C . GLY A 1 392 ? 8.968 -2.960 -6.207 1.00 98.56 392 GLY A C 1
ATOM 2977 O O . GLY A 1 392 ? 9.288 -3.182 -5.036 1.00 98.56 392 GLY A O 1
ATOM 2978 N N . LEU A 1 393 ? 8.413 -3.882 -6.992 1.00 98.25 393 LEU A N 1
ATOM 2979 C CA . LEU A 1 393 ? 8.100 -5.251 -6.579 1.00 98.25 393 LEU A CA 1
ATOM 2980 C C . LEU A 1 393 ? 8.275 -6.238 -7.741 1.00 98.25 393 LEU A C 1
ATOM 2982 O O . LEU A 1 393 ? 8.021 -5.915 -8.901 1.00 98.25 393 LEU A O 1
ATOM 2986 N N . ALA A 1 394 ? 8.738 -7.443 -7.418 1.00 97.62 394 ALA A N 1
ATOM 2987 C CA . ALA A 1 394 ? 9.005 -8.532 -8.355 1.00 97.62 394 ALA A CA 1
ATOM 2988 C C . ALA A 1 394 ? 8.952 -9.878 -7.601 1.00 97.62 394 ALA A C 1
ATOM 2990 O O . ALA A 1 394 ? 7.987 -10.148 -6.895 1.00 97.62 394 ALA A O 1
ATOM 2991 N N . ASP A 1 395 ? 9.990 -10.710 -7.701 1.00 95.69 395 ASP A N 1
ATOM 2992 C CA . ASP A 1 395 ? 10.270 -11.829 -6.786 1.00 95.69 395 ASP A CA 1
ATOM 2993 C C . ASP A 1 395 ? 10.712 -11.361 -5.379 1.00 95.69 395 ASP A C 1
ATOM 2995 O O . ASP A 1 395 ? 10.727 -12.142 -4.427 1.00 95.69 395 ASP A O 1
ATOM 2999 N N . PHE A 1 396 ? 11.021 -10.069 -5.232 1.00 96.31 396 PHE A N 1
ATOM 3000 C CA . PHE A 1 396 ? 11.110 -9.339 -3.967 1.00 96.31 396 PHE A CA 1
ATOM 3001 C C . PHE A 1 396 ? 9.837 -8.523 -3.704 1.00 96.31 396 PHE A C 1
ATOM 3003 O O . PHE A 1 396 ? 9.247 -7.973 -4.633 1.00 96.31 396 PHE A O 1
ATOM 3010 N N . LEU A 1 397 ? 9.434 -8.406 -2.434 1.00 97.19 397 LEU A N 1
ATOM 3011 C CA . LEU A 1 397 ? 8.269 -7.602 -2.046 1.00 97.19 397 LEU A CA 1
ATOM 3012 C C . LEU A 1 397 ? 8.564 -6.097 -2.160 1.00 97.19 397 LEU A C 1
ATOM 3014 O O . LEU A 1 397 ? 7.802 -5.378 -2.787 1.00 97.19 397 LEU A O 1
ATOM 3018 N N . HIS A 1 398 ? 9.702 -5.645 -1.620 1.00 97.62 398 HIS A N 1
ATOM 3019 C CA . HIS A 1 398 ? 10.137 -4.244 -1.664 1.00 97.62 398 HIS A CA 1
ATOM 3020 C C . HIS A 1 398 ? 11.499 -4.115 -2.362 1.00 97.62 398 HIS A C 1
ATOM 3022 O O . HIS A 1 398 ? 12.441 -4.840 -2.035 1.00 97.62 398 HIS A O 1
ATOM 3028 N N . GLY A 1 399 ? 11.619 -3.165 -3.288 1.00 96.75 399 GLY A N 1
ATOM 3029 C CA . GLY A 1 399 ? 12.863 -2.795 -3.967 1.00 96.75 399 GLY A CA 1
ATOM 3030 C C . GLY A 1 399 ? 12.732 -1.468 -4.728 1.00 96.75 399 GLY A C 1
ATOM 3031 O O . GLY A 1 399 ? 11.726 -0.778 -4.578 1.00 96.75 399 GLY A O 1
ATOM 3032 N N . PRO A 1 400 ? 13.726 -1.062 -5.538 1.00 96.88 400 PRO A N 1
ATOM 3033 C CA . PRO A 1 400 ? 13.655 0.193 -6.289 1.00 96.88 400 PRO A CA 1
ATOM 3034 C C . PRO A 1 400 ? 12.619 0.157 -7.428 1.00 96.88 400 PRO A C 1
ATOM 3036 O O . PRO A 1 400 ? 12.459 -0.887 -8.064 1.00 96.88 400 PRO A O 1
ATOM 3039 N N . PRO A 1 401 ? 11.982 1.292 -7.778 1.00 97.25 401 PRO A N 1
ATOM 3040 C CA . PRO A 1 401 ? 12.191 2.645 -7.242 1.00 97.25 401 PRO A CA 1
ATOM 3041 C C . PRO A 1 401 ? 11.606 2.826 -5.837 1.00 97.25 401 PRO A C 1
ATOM 3043 O O . PRO A 1 401 ? 10.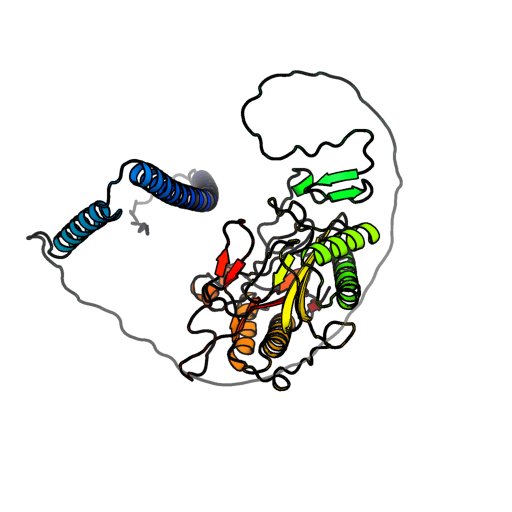574 2.246 -5.535 1.00 97.25 401 PRO A O 1
ATOM 3046 N N . GLU A 1 402 ? 12.196 3.701 -5.020 1.00 95.12 402 GLU A N 1
ATOM 3047 C CA . GLU A 1 402 ? 11.462 4.283 -3.888 1.00 95.12 402 GLU A CA 1
ATOM 3048 C C . GLU A 1 402 ? 10.577 5.437 -4.385 1.00 95.12 402 GLU A C 1
ATOM 3050 O O . GLU A 1 402 ? 11.049 6.347 -5.075 1.00 95.12 402 GLU A O 1
ATOM 3055 N N . ILE A 1 403 ? 9.301 5.431 -4.005 1.00 98.06 403 ILE A N 1
ATOM 3056 C CA . ILE A 1 403 ? 8.299 6.421 -4.402 1.00 98.06 403 ILE A CA 1
ATOM 3057 C C . ILE A 1 403 ? 7.943 7.288 -3.199 1.00 98.06 403 ILE A C 1
ATOM 3059 O O . ILE A 1 403 ? 7.202 6.894 -2.301 1.00 98.06 403 ILE A O 1
ATOM 3063 N N . ILE A 1 404 ? 8.470 8.509 -3.180 1.00 97.31 404 ILE A N 1
ATOM 3064 C CA . ILE A 1 404 ? 8.153 9.484 -2.136 1.00 97.31 404 ILE A CA 1
ATOM 3065 C C . ILE A 1 404 ? 6.771 10.091 -2.414 1.00 97.31 404 ILE A C 1
ATOM 3067 O O . ILE A 1 404 ? 6.511 10.574 -3.517 1.00 97.31 404 ILE A O 1
ATOM 3071 N N . HIS A 1 405 ? 5.909 10.128 -1.391 1.00 96.75 405 HIS A N 1
ATOM 3072 C CA . HIS A 1 405 ? 4.570 10.735 -1.456 1.00 96.75 405 HIS A CA 1
ATOM 3073 C C . HIS A 1 405 ? 4.477 12.118 -0.798 1.00 96.75 405 HIS A C 1
ATOM 3075 O O . HIS A 1 405 ? 3.583 12.897 -1.129 1.00 96.75 405 HIS A O 1
ATOM 3081 N N . SER A 1 406 ? 5.382 12.450 0.130 1.00 93.75 406 SER A N 1
ATOM 3082 C CA . SER A 1 406 ? 5.348 13.715 0.868 1.00 93.75 406 SER A CA 1
ATOM 3083 C C . SER A 1 406 ? 6.410 14.697 0.370 1.00 93.75 406 SER A C 1
ATOM 3085 O O . SER A 1 406 ? 7.611 14.437 0.448 1.00 93.75 406 SER A O 1
ATOM 3087 N N . VAL A 1 407 ? 5.996 15.900 -0.046 1.00 91.50 407 VAL A N 1
ATOM 3088 C CA . VAL A 1 407 ? 6.934 16.988 -0.408 1.00 91.50 407 VAL A CA 1
ATOM 3089 C C . VAL A 1 407 ? 7.847 17.413 0.748 1.00 91.50 407 VAL A C 1
ATOM 3091 O O . VAL A 1 407 ? 8.863 18.064 0.520 1.00 91.50 407 VAL A O 1
ATOM 3094 N N . ASN A 1 408 ? 7.509 17.055 1.992 1.00 86.38 408 ASN A N 1
ATOM 3095 C CA . ASN A 1 408 ? 8.365 17.304 3.149 1.00 86.38 408 ASN A CA 1
ATOM 3096 C C . ASN A 1 408 ? 9.637 16.437 3.132 1.00 86.38 408 ASN A C 1
ATOM 3098 O O . ASN A 1 408 ? 10.669 16.905 3.602 1.00 86.38 408 ASN A O 1
ATOM 3102 N N . GLU A 1 409 ? 9.596 15.240 2.541 1.00 88.31 409 GLU A N 1
ATOM 3103 C CA . GLU A 1 409 ? 10.769 14.369 2.368 1.00 88.31 409 GLU A CA 1
ATOM 3104 C C . GLU A 1 409 ? 11.618 14.773 1.158 1.00 88.31 409 GLU A C 1
ATOM 3106 O O . GLU A 1 409 ? 12.847 14.697 1.211 1.00 88.31 409 GLU A O 1
ATOM 3111 N N . LEU A 1 410 ? 10.987 15.277 0.088 1.00 85.75 410 LEU A N 1
ATOM 3112 C CA . LEU A 1 410 ? 11.710 15.794 -1.082 1.00 85.75 410 LEU A CA 1
ATOM 3113 C C . LEU A 1 410 ? 12.683 16.925 -0.710 1.00 85.75 410 LEU A C 1
ATOM 3115 O O . LEU A 1 410 ? 13.749 17.030 -1.301 1.00 85.75 410 LEU A O 1
ATOM 3119 N N . ARG A 1 411 ? 12.368 17.745 0.305 1.00 78.44 411 ARG A N 1
ATOM 3120 C CA . ARG A 1 411 ? 13.239 18.850 0.765 1.00 78.44 411 ARG A CA 1
ATOM 3121 C C . ARG A 1 411 ? 14.605 18.397 1.292 1.00 78.44 411 ARG A C 1
ATOM 3123 O O . ARG A 1 411 ? 15.520 19.214 1.346 1.00 78.44 411 ARG A O 1
ATOM 3130 N N . SER A 1 412 ? 14.728 17.140 1.713 1.00 75.94 412 SER A N 1
ATOM 3131 C CA . SER A 1 412 ? 15.969 16.528 2.205 1.00 75.94 412 SER A CA 1
ATOM 3132 C C . SER A 1 412 ? 16.509 15.435 1.278 1.00 75.94 412 SER A C 1
ATOM 3134 O O . SER A 1 412 ? 17.446 14.737 1.657 1.00 75.94 412 SER A O 1
ATOM 3136 N N . THR A 1 413 ? 15.924 15.271 0.089 1.00 80.50 413 THR A N 1
ATOM 3137 C CA . THR A 1 413 ? 16.272 14.219 -0.872 1.00 80.50 413 THR A CA 1
ATOM 3138 C C . THR A 1 413 ? 16.886 14.841 -2.121 1.00 80.50 413 THR A C 1
ATOM 3140 O O . THR A 1 413 ? 16.371 15.829 -2.639 1.00 80.50 413 THR A O 1
ATOM 3143 N N . ASP A 1 414 ? 17.965 14.250 -2.634 1.00 83.12 414 ASP A N 1
ATOM 3144 C CA . ASP A 1 414 ? 18.484 14.602 -3.954 1.00 83.12 414 ASP A CA 1
ATOM 3145 C C . ASP A 1 414 ? 17.548 14.037 -5.034 1.00 83.12 414 ASP A C 1
ATOM 3147 O O . ASP A 1 414 ? 17.573 12.846 -5.358 1.00 83.12 414 ASP A O 1
ATOM 3151 N N . THR A 1 415 ? 16.682 14.895 -5.573 1.00 80.12 415 THR A N 1
ATOM 3152 C CA . THR A 1 415 ? 15.652 14.498 -6.539 1.00 80.12 415 THR A CA 1
ATOM 3153 C C . THR A 1 415 ? 16.214 13.974 -7.857 1.00 80.12 415 THR A C 1
ATOM 3155 O O . THR A 1 415 ? 15.502 13.248 -8.546 1.00 80.12 415 THR A O 1
ATOM 3158 N N . GLU A 1 416 ? 17.465 14.292 -8.212 1.00 77.62 416 GLU A N 1
ATOM 3159 C CA . GLU A 1 416 ? 18.093 13.746 -9.423 1.00 77.62 416 GLU A CA 1
ATOM 3160 C C . GLU A 1 416 ? 18.397 12.250 -9.262 1.00 77.62 416 GLU A C 1
ATOM 3162 O O . GLU A 1 416 ? 18.271 11.485 -10.219 1.00 77.62 416 GLU A O 1
ATOM 3167 N N . THR A 1 417 ? 18.702 11.800 -8.037 1.00 82.81 417 THR A N 1
ATOM 3168 C CA . THR A 1 417 ? 19.022 10.388 -7.752 1.00 82.81 417 THR A CA 1
ATOM 3169 C C . THR A 1 417 ? 17.807 9.456 -7.768 1.00 82.81 417 THR A C 1
ATOM 3171 O O . THR A 1 417 ? 17.975 8.253 -7.958 1.00 82.81 417 THR A O 1
ATOM 3174 N N . LEU A 1 418 ? 16.587 9.993 -7.632 1.00 87.38 418 LEU A N 1
ATOM 3175 C CA . LEU A 1 418 ? 15.342 9.225 -7.780 1.00 87.38 418 LEU A CA 1
ATOM 3176 C C . LEU A 1 418 ? 15.114 8.784 -9.237 1.00 87.38 418 LEU A C 1
ATOM 3178 O O . LEU A 1 418 ? 14.584 7.705 -9.488 1.00 87.38 418 LEU A O 1
ATOM 3182 N N . GLY A 1 419 ? 15.534 9.607 -10.204 1.00 94.25 419 GLY A N 1
ATOM 3183 C CA . GLY A 1 419 ? 15.404 9.333 -11.635 1.00 94.25 419 GLY A CA 1
ATOM 3184 C C . GLY A 1 419 ? 13.980 9.465 -12.200 1.00 94.25 419 GLY A C 1
ATOM 3185 O O . GLY A 1 419 ? 13.087 10.081 -11.607 1.00 94.25 419 GLY A O 1
ATOM 3186 N N . CYS A 1 420 ? 13.778 8.881 -13.386 1.00 97.56 420 CYS A N 1
ATOM 3187 C CA . CYS A 1 420 ? 12.524 8.941 -14.140 1.00 97.56 420 CYS A CA 1
ATOM 3188 C C . CYS A 1 420 ? 11.965 7.552 -14.469 1.00 97.56 420 CYS A C 1
ATOM 3190 O O . CYS A 1 420 ? 12.704 6.579 -14.648 1.00 97.56 420 CYS A O 1
ATOM 3192 N N . MET A 1 421 ? 10.646 7.505 -14.637 1.00 98.50 421 MET A N 1
ATOM 3193 C CA . MET A 1 421 ? 9.891 6.350 -15.112 1.00 98.50 421 MET A CA 1
ATOM 3194 C C . MET A 1 421 ? 10.316 5.939 -16.528 1.00 98.50 421 MET A C 1
ATOM 3196 O O . MET A 1 421 ? 10.585 6.786 -17.385 1.00 98.50 421 MET A O 1
ATOM 3200 N N . LYS A 1 422 ? 10.325 4.633 -16.801 1.00 98.50 422 LYS A N 1
ATOM 3201 C CA . LYS A 1 422 ? 10.537 4.046 -18.131 1.00 98.50 422 LYS A CA 1
ATOM 3202 C C . LYS A 1 422 ? 9.501 2.952 -18.353 1.00 98.50 422 LYS A C 1
ATOM 3204 O O . LYS A 1 422 ? 9.050 2.345 -17.384 1.00 98.50 422 LYS A O 1
ATOM 3209 N N . SER A 1 423 ? 9.159 2.690 -19.613 1.00 98.62 423 SER A N 1
ATOM 3210 C CA . SER A 1 423 ? 8.308 1.551 -19.977 1.00 98.62 423 SER A CA 1
ATOM 3211 C C . SER A 1 423 ? 8.877 0.249 -19.402 1.00 98.62 423 SER A C 1
ATOM 3213 O O . SER A 1 423 ? 10.094 0.046 -19.407 1.00 98.62 423 SER A O 1
ATOM 3215 N N . GLY A 1 424 ? 8.004 -0.592 -18.853 1.00 98.56 424 GLY A N 1
ATOM 3216 C CA . GLY A 1 424 ? 8.359 -1.829 -18.162 1.00 98.56 424 GLY A CA 1
ATOM 3217 C C . GLY A 1 424 ? 8.750 -1.678 -16.687 1.00 98.56 424 GLY A C 1
ATOM 3218 O O . GLY A 1 424 ? 8.979 -2.700 -16.052 1.00 98.56 424 GLY A O 1
ATOM 3219 N N . HIS A 1 425 ? 8.823 -0.471 -16.110 1.00 98.81 425 HIS A N 1
ATOM 3220 C CA . HIS A 1 425 ? 8.928 -0.323 -14.648 1.00 98.81 425 HIS A CA 1
ATOM 3221 C C . HIS A 1 425 ? 7.596 -0.690 -13.971 1.00 98.81 425 HIS A C 1
ATOM 3223 O O . HIS A 1 425 ? 6.541 -0.270 -14.450 1.00 98.81 425 HIS A O 1
ATOM 3229 N N . VAL A 1 426 ? 7.647 -1.394 -12.834 1.00 98.81 426 VAL A N 1
ATOM 3230 C CA . VAL A 1 426 ? 6.481 -1.689 -11.979 1.00 98.81 426 VAL A CA 1
ATOM 3231 C C . VAL A 1 426 ? 6.759 -1.235 -10.545 1.00 98.81 426 VAL A C 1
ATOM 3233 O O . VAL A 1 426 ? 7.844 -1.497 -10.025 1.00 98.81 426 VAL A O 1
ATOM 3236 N N . PHE A 1 427 ? 5.819 -0.513 -9.927 1.00 98.88 427 PHE A N 1
ATOM 3237 C CA . PHE A 1 427 ? 5.950 0.015 -8.561 1.00 98.88 427 PHE A CA 1
ATOM 3238 C C . PHE A 1 427 ? 4.601 0.377 -7.919 1.00 98.88 427 PHE A C 1
ATOM 3240 O O . PHE A 1 427 ? 3.604 0.549 -8.621 1.00 98.88 427 PHE A O 1
ATOM 3247 N N . THR A 1 428 ? 4.576 0.528 -6.594 1.00 98.94 428 THR A N 1
ATOM 3248 C CA . THR A 1 428 ? 3.399 0.925 -5.807 1.00 98.94 428 THR A CA 1
ATOM 3249 C C . THR A 1 428 ? 3.272 2.452 -5.689 1.00 98.94 428 THR A C 1
ATOM 3251 O O . THR A 1 428 ? 4.261 3.191 -5.684 1.00 98.94 428 THR A O 1
ATOM 3254 N N . ILE A 1 429 ? 2.037 2.958 -5.613 1.00 98.88 429 ILE A N 1
ATOM 3255 C CA . ILE A 1 429 ? 1.733 4.362 -5.274 1.00 98.88 429 ILE A CA 1
ATOM 3256 C C . ILE A 1 429 ? 0.745 4.355 -4.113 1.00 98.88 429 ILE A C 1
ATOM 3258 O O . ILE A 1 429 ? -0.456 4.233 -4.335 1.00 98.88 429 ILE A O 1
ATOM 3262 N N . GLU A 1 430 ? 1.259 4.493 -2.894 1.00 98.69 430 GLU A N 1
ATOM 3263 C CA . GLU A 1 430 ? 0.591 4.146 -1.628 1.00 98.69 430 GLU A CA 1
ATOM 3264 C C . GLU A 1 430 ? 0.459 5.307 -0.611 1.00 98.69 430 GLU A C 1
ATOM 3266 O O . GLU A 1 430 ? 0.770 5.143 0.574 1.00 98.69 430 GLU A O 1
ATOM 3271 N N . PRO A 1 431 ? 0.032 6.521 -1.008 1.00 98.31 431 PRO A N 1
ATOM 3272 C CA . PRO A 1 431 ? 0.001 7.655 -0.093 1.00 98.31 431 PRO A CA 1
ATOM 3273 C C . PRO A 1 431 ? -0.922 7.410 1.109 1.00 98.31 431 PRO A C 1
ATOM 3275 O O . PRO A 1 431 ? -2.137 7.266 0.966 1.00 98.31 431 PRO A O 1
ATOM 3278 N N . CYS A 1 432 ? -0.354 7.479 2.315 1.00 97.56 432 CYS A N 1
ATOM 3279 C CA . CYS A 1 432 ? -1.124 7.611 3.546 1.00 97.56 432 CYS A CA 1
ATOM 3280 C C . CYS A 1 432 ? -1.463 9.089 3.798 1.00 97.56 432 CYS A C 1
ATOM 3282 O O . CYS A 1 432 ? -0.584 9.948 3.937 1.00 97.56 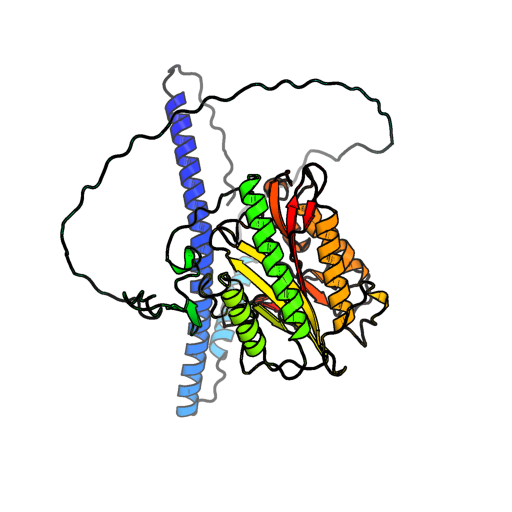432 CYS A O 1
ATOM 3284 N N . LEU A 1 433 ? -2.754 9.392 3.889 1.00 96.62 433 LEU A N 1
ATOM 3285 C CA . LEU A 1 433 ? -3.293 10.716 4.175 1.00 96.62 433 LEU A CA 1
ATOM 3286 C C . LEU A 1 433 ? -3.705 10.797 5.640 1.00 96.62 433 LEU A C 1
ATOM 3288 O O . LEU A 1 433 ? -4.197 9.827 6.201 1.00 96.62 433 LEU A O 1
ATOM 3292 N N . ALA A 1 434 ? -3.554 11.975 6.238 1.00 94.62 434 ALA A N 1
ATOM 3293 C CA . ALA A 1 434 ? -4.014 12.298 7.579 1.00 94.62 434 ALA A CA 1
ATOM 3294 C C . ALA A 1 434 ? -4.922 13.535 7.554 1.00 94.62 434 ALA A C 1
ATOM 3296 O O . ALA A 1 434 ? -4.601 14.545 6.915 1.00 94.62 434 ALA A O 1
ATOM 3297 N N . LEU A 1 435 ? -6.028 13.489 8.301 1.00 89.38 435 LEU A N 1
ATOM 3298 C CA . LEU A 1 435 ? -6.916 14.638 8.463 1.00 89.38 435 LEU A CA 1
ATOM 3299 C C . LEU A 1 435 ? -6.221 15.715 9.309 1.00 89.38 435 LEU A C 1
ATOM 3301 O O . LEU A 1 435 ? -5.855 15.478 10.468 1.00 89.38 435 LEU A O 1
ATOM 3305 N N . SER A 1 436 ? -6.022 16.907 8.742 1.00 74.50 436 SER A N 1
ATOM 3306 C CA . SER A 1 436 ? -5.337 18.002 9.431 1.00 74.50 436 SER A CA 1
ATOM 3307 C C . SER A 1 436 ? -6.307 18.784 10.311 1.00 74.50 436 SER A C 1
ATOM 3309 O O . SER A 1 436 ? -7.217 19.451 9.821 1.00 74.50 436 SER A O 1
ATOM 3311 N N . LYS A 1 437 ? -6.078 18.778 11.628 1.00 61.91 437 LYS A N 1
ATOM 3312 C CA . LYS A 1 437 ? -6.773 19.666 12.575 1.00 61.91 437 LYS A CA 1
ATOM 3313 C C . LYS A 1 437 ? -6.168 21.075 12.502 1.00 61.91 437 LYS A C 1
ATOM 3315 O O . LYS A 1 437 ? -5.486 21.508 13.428 1.00 61.91 437 LYS A O 1
ATOM 3320 N N . SER A 1 438 ? -6.358 21.771 11.378 1.00 53.38 438 SER A N 1
ATOM 3321 C CA . SER A 1 438 ? -5.855 23.139 11.193 1.00 53.38 438 SER A CA 1
ATOM 3322 C C . SER A 1 438 ? -6.644 24.123 12.061 1.00 53.38 438 SER A C 1
ATOM 3324 O O . SER A 1 438 ? -7.775 24.481 11.749 1.00 53.38 438 SER A O 1
ATOM 3326 N N . THR A 1 439 ? -6.043 24.573 13.162 1.00 44.12 439 THR A N 1
ATOM 3327 C CA . THR A 1 439 ? -6.678 25.463 14.151 1.00 44.12 439 THR A CA 1
ATOM 3328 C C . THR A 1 439 ? -6.700 26.944 13.758 1.00 44.12 439 THR A C 1
ATOM 3330 O O . THR A 1 439 ? -7.248 27.754 14.500 1.00 44.12 439 THR A O 1
ATOM 3333 N N . ASP A 1 440 ? -6.084 27.321 12.633 1.00 46.34 440 ASP A N 1
ATOM 3334 C CA . ASP A 1 440 ? -5.643 28.705 12.383 1.00 46.34 440 ASP A CA 1
ATOM 3335 C C . ASP A 1 440 ? -6.166 29.303 11.059 1.00 46.34 440 ASP A C 1
ATOM 3337 O O . ASP A 1 440 ? -5.713 30.358 10.619 1.00 46.34 440 ASP A O 1
ATOM 3341 N N . GLY A 1 441 ? -7.089 28.618 10.367 1.00 48.19 441 GLY A N 1
ATOM 3342 C CA . GLY A 1 441 ? -7.775 29.116 9.156 1.00 48.19 441 GLY A CA 1
ATOM 3343 C C . GLY A 1 441 ? -6.877 29.433 7.945 1.00 48.19 441 GLY A C 1
ATOM 3344 O O . GLY A 1 441 ? -7.356 29.910 6.912 1.00 48.19 441 GLY A O 1
ATOM 3345 N N . ARG A 1 442 ? -5.566 29.191 8.045 1.00 49.66 442 ARG A N 1
ATOM 3346 C CA . ARG A 1 442 ? -4.588 29.467 6.992 1.00 49.66 442 ARG A CA 1
ATOM 3347 C C . ARG A 1 442 ? -4.666 28.406 5.904 1.00 49.66 442 ARG A C 1
ATOM 3349 O O . ARG A 1 442 ? -4.542 27.213 6.168 1.00 49.66 442 ARG A O 1
ATOM 3356 N N . LYS A 1 443 ? -4.833 28.872 4.664 1.00 49.59 443 LYS A N 1
ATOM 3357 C CA . LYS A 1 443 ? -4.872 28.018 3.476 1.00 49.59 443 LYS A CA 1
ATOM 3358 C C . LYS A 1 443 ? -3.527 27.321 3.296 1.00 49.59 443 LYS A C 1
ATOM 3360 O O . LYS A 1 443 ? -2.493 27.972 3.116 1.00 49.59 443 LYS A O 1
ATOM 3365 N N . ASN A 1 444 ? -3.603 26.001 3.374 1.00 51.56 444 ASN A N 1
ATOM 3366 C CA . ASN A 1 444 ? -2.538 25.048 3.123 1.00 51.56 444 ASN A CA 1
ATOM 3367 C C . ASN A 1 444 ? -1.939 25.307 1.708 1.00 51.56 444 ASN A C 1
ATOM 3369 O O . ASN A 1 444 ? -2.626 25.862 0.846 1.00 51.56 444 ASN A O 1
ATOM 3373 N N . ARG A 1 445 ? -0.630 25.061 1.525 1.00 57.78 445 ARG A N 1
ATOM 3374 C CA . ARG A 1 445 ? 0.109 25.195 0.240 1.00 57.78 445 ARG A CA 1
ATOM 3375 C C . ARG A 1 445 ? 1.218 24.140 0.125 1.00 57.78 445 ARG A C 1
ATOM 3377 O O . ARG A 1 445 ? 2.396 24.457 -0.023 1.00 57.78 445 ARG A O 1
ATOM 3384 N N . TYR A 1 446 ? 0.803 22.888 0.244 1.00 61.00 446 TYR A N 1
ATOM 3385 C CA . TYR A 1 446 ? 1.569 21.640 0.285 1.00 61.00 446 TYR A CA 1
ATOM 3386 C C . TYR A 1 446 ? 2.250 21.374 1.647 1.00 61.00 446 TYR A C 1
ATOM 3388 O O . TYR A 1 446 ? 3.466 21.214 1.748 1.00 61.00 446 TYR A O 1
ATOM 3396 N N . CYS A 1 447 ? 1.420 21.291 2.700 1.00 56.88 447 CYS A N 1
ATOM 3397 C CA . CYS A 1 447 ? 1.746 20.775 4.049 1.00 56.88 447 CYS A CA 1
ATOM 3398 C C . CYS A 1 447 ? 2.824 21.552 4.863 1.00 56.88 447 CYS A C 1
ATOM 3400 O O . CYS A 1 447 ? 3.973 21.111 4.951 1.00 56.88 447 CYS A O 1
ATOM 3402 N N . PRO A 1 448 ? 2.464 22.669 5.535 1.00 51.31 448 PRO A N 1
ATOM 3403 C CA . PRO A 1 448 ? 3.371 23.517 6.318 1.00 51.31 448 PRO A CA 1
ATOM 3404 C C . PRO A 1 448 ? 3.678 23.006 7.738 1.00 51.31 448 PRO A C 1
ATOM 3406 O O . PRO A 1 448 ? 4.574 23.544 8.381 1.00 51.31 448 PRO A O 1
ATOM 3409 N N . SER A 1 449 ? 2.962 21.992 8.234 1.00 62.81 449 SER A N 1
ATOM 3410 C CA . SER A 1 449 ? 3.299 21.283 9.474 1.00 62.81 449 SER A CA 1
ATOM 3411 C C . SER A 1 449 ? 3.111 19.779 9.239 1.00 62.81 449 SER A C 1
ATOM 3413 O O . SER A 1 449 ? 1.979 19.361 8.972 1.00 62.81 449 SER A O 1
ATOM 3415 N N . PRO A 1 450 ? 4.184 18.966 9.226 1.00 70.12 450 PRO A N 1
ATOM 3416 C CA . PRO A 1 450 ? 4.079 17.543 8.929 1.00 70.12 450 PRO A CA 1
ATOM 3417 C C . PRO A 1 450 ? 3.361 16.794 10.057 1.00 70.12 450 PRO A C 1
ATOM 3419 O O . PRO A 1 450 ? 3.616 17.014 11.241 1.00 70.12 450 PRO A O 1
ATOM 3422 N N . VAL A 1 451 ? 2.488 15.860 9.684 1.00 82.75 451 VAL A N 1
ATOM 3423 C CA . VAL A 1 451 ? 1.955 14.874 10.627 1.00 82.75 451 VAL A CA 1
ATOM 3424 C C . VAL A 1 451 ? 3.056 13.846 10.860 1.00 82.75 451 VAL A C 1
ATOM 3426 O O . VAL A 1 451 ? 3.406 13.106 9.950 1.00 82.75 451 VAL A O 1
ATOM 3429 N N . HIS A 1 452 ? 3.654 13.844 12.049 1.00 87.75 452 HIS A N 1
ATOM 3430 C CA . HIS A 1 452 ? 4.788 12.971 12.347 1.00 87.75 452 HIS A CA 1
ATOM 3431 C C . HIS A 1 452 ? 4.327 11.522 12.591 1.00 87.75 452 HIS A C 1
ATOM 3433 O O . HIS A 1 452 ? 3.507 11.320 13.494 1.00 87.75 452 HIS A O 1
ATOM 3439 N N . PRO A 1 453 ? 4.839 10.524 11.846 1.00 93.00 453 PRO A N 1
ATOM 3440 C CA . PRO A 1 453 ? 4.631 9.116 12.167 1.00 93.00 453 PRO A CA 1
ATOM 3441 C C . PRO A 1 453 ? 5.458 8.706 13.394 1.00 93.00 453 PRO A C 1
ATOM 3443 O O . PRO A 1 453 ? 6.525 9.264 13.660 1.00 93.00 453 PRO A O 1
ATOM 3446 N N . VAL A 1 454 ? 4.977 7.703 14.123 1.00 95.75 454 VAL A N 1
ATOM 3447 C CA . VAL A 1 454 ? 5.671 7.045 15.235 1.00 95.75 454 VAL A CA 1
ATOM 3448 C C . VAL A 1 454 ? 5.387 5.548 15.155 1.00 95.75 454 VAL A C 1
ATOM 3450 O O . VAL A 1 454 ? 4.229 5.152 15.056 1.00 95.75 454 VAL A O 1
ATOM 3453 N N . VAL A 1 455 ? 6.432 4.723 15.218 1.00 97.31 455 VAL A N 1
ATOM 3454 C CA . VAL A 1 455 ? 6.300 3.262 15.335 1.00 97.31 455 VAL A CA 1
ATOM 3455 C C . VAL A 1 455 ? 6.041 2.905 16.801 1.00 97.31 455 VAL A C 1
ATOM 3457 O O . VAL A 1 455 ? 6.711 3.441 17.688 1.00 97.31 455 VAL A O 1
ATOM 3460 N N . LEU A 1 456 ? 5.068 2.034 17.068 1.00 97.12 456 LEU A N 1
ATOM 3461 C CA . LEU A 1 456 ? 4.754 1.559 18.418 1.00 97.12 456 LEU A CA 1
ATOM 3462 C C . LEU A 1 456 ? 5.782 0.535 18.942 1.00 97.12 456 LEU A C 1
ATOM 3464 O O . LEU A 1 456 ? 6.623 0.021 18.207 1.00 97.12 456 LEU A O 1
ATOM 3468 N N . ASP A 1 457 ? 5.679 0.202 20.234 1.00 96.75 457 ASP A N 1
ATOM 3469 C CA . ASP A 1 457 ? 6.548 -0.770 20.924 1.00 96.75 457 ASP A CA 1
ATOM 3470 C C . ASP A 1 457 ? 6.496 -2.200 20.330 1.00 96.75 457 ASP A C 1
ATOM 3472 O O . ASP A 1 457 ? 7.340 -3.032 20.666 1.00 96.75 457 ASP A O 1
ATOM 3476 N N . ASP A 1 458 ? 5.523 -2.503 19.461 1.00 96.06 458 ASP A N 1
ATOM 3477 C CA . ASP A 1 458 ? 5.451 -3.763 18.705 1.00 96.06 458 ASP A CA 1
ATOM 3478 C C . ASP A 1 458 ? 6.448 -3.836 17.529 1.00 96.06 458 ASP A C 1
ATOM 3480 O O . ASP A 1 458 ? 6.671 -4.918 16.983 1.00 96.06 458 ASP A O 1
ATOM 3484 N N . GLY A 1 459 ? 7.085 -2.712 17.181 1.00 96.69 459 GLY A N 1
ATOM 3485 C CA . GLY A 1 459 ? 8.081 -2.595 16.117 1.00 96.69 459 GLY A CA 1
ATOM 3486 C C . GLY A 1 459 ? 7.509 -2.444 14.706 1.00 96.69 459 GLY A C 1
ATOM 3487 O O . GLY A 1 459 ? 8.297 -2.377 13.765 1.00 96.69 459 GLY A O 1
ATOM 3488 N N . TRP A 1 460 ? 6.183 -2.373 14.553 1.00 98.12 460 TRP A N 1
ATOM 3489 C CA . TRP A 1 460 ? 5.504 -2.384 13.255 1.00 98.12 460 TRP A CA 1
ATOM 3490 C C . TRP A 1 460 ? 4.450 -1.296 13.117 1.00 98.12 460 TRP A C 1
ATOM 3492 O O . TRP A 1 460 ? 4.524 -0.507 12.179 1.00 98.12 460 TRP A O 1
ATOM 3502 N N . THR A 1 461 ? 3.488 -1.240 14.040 1.00 98.50 461 THR A N 1
ATOM 3503 C CA . THR A 1 461 ? 2.298 -0.394 13.915 1.00 98.50 461 THR A CA 1
ATOM 3504 C C . THR A 1 461 ? 2.714 1.075 13.865 1.00 98.50 461 THR A C 1
ATOM 3506 O O . THR A 1 461 ? 3.255 1.606 14.838 1.00 98.50 461 THR A O 1
ATOM 3509 N N . VAL A 1 462 ? 2.448 1.751 12.744 1.00 98.31 462 VAL A N 1
ATOM 3510 C CA . VAL A 1 462 ? 2.762 3.173 12.570 1.00 98.31 462 VAL A CA 1
ATOM 3511 C C . VAL A 1 462 ? 1.526 3.997 12.902 1.00 98.31 462 VAL A C 1
ATOM 3513 O O . VAL A 1 462 ? 0.490 3.846 12.265 1.00 98.31 462 VAL A O 1
ATOM 3516 N N . VAL A 1 463 ? 1.625 4.906 13.869 1.00 97.12 463 VAL A N 1
ATOM 3517 C CA . VAL A 1 463 ? 0.552 5.848 14.231 1.00 97.12 463 VAL A CA 1
ATOM 3518 C C . VAL A 1 463 ? 0.976 7.289 13.990 1.00 97.12 463 VAL A C 1
ATOM 3520 O O . VAL A 1 463 ? 2.163 7.615 13.975 1.00 97.12 463 VAL A O 1
ATOM 3523 N N . THR A 1 464 ? 0.008 8.191 13.861 1.00 91.81 464 THR A N 1
ATOM 3524 C CA . THR A 1 464 ? 0.294 9.631 13.866 1.00 91.81 464 THR A CA 1
ATOM 3525 C C . THR A 1 464 ? 0.494 10.150 15.298 1.00 91.81 464 THR A C 1
ATOM 3527 O O . THR A 1 464 ? -0.307 9.878 16.193 1.00 91.81 464 THR A O 1
ATOM 3530 N N . LEU A 1 465 ? 1.546 10.943 15.542 1.00 90.62 465 LEU A N 1
ATOM 3531 C CA . LEU A 1 465 ? 1.891 11.472 16.877 1.00 90.62 465 LEU A CA 1
ATOM 3532 C C . LEU A 1 465 ? 0.747 12.277 17.524 1.00 90.62 465 LEU A C 1
ATOM 3534 O O . LEU A 1 465 ? 0.590 12.289 18.744 1.00 90.62 465 LEU A O 1
ATOM 3538 N N . ASN A 1 466 ? -0.051 12.963 16.707 1.00 89.56 466 ASN A N 1
ATOM 3539 C CA . ASN A 1 466 ? -1.201 13.761 17.131 1.00 89.56 466 ASN A CA 1
ATOM 3540 C C . ASN A 1 466 ? -2.529 12.973 17.147 1.00 89.56 466 ASN A C 1
ATOM 3542 O O . ASN A 1 466 ? -3.572 13.571 17.429 1.00 89.56 466 ASN A O 1
ATOM 3546 N N . ARG A 1 467 ? -2.500 11.671 16.821 1.00 92.19 467 ARG A N 1
ATOM 3547 C CA . ARG A 1 467 ? -3.669 10.796 16.625 1.00 92.19 467 ARG A CA 1
ATOM 3548 C C . ARG A 1 467 ? -4.710 11.432 15.692 1.00 92.19 467 ARG A C 1
ATOM 3550 O O . ARG A 1 467 ? -5.902 11.502 15.998 1.00 92.19 467 ARG A O 1
ATOM 3557 N N . SER A 1 468 ? -4.232 11.986 14.577 1.00 92.44 468 SER A N 1
ATOM 3558 C CA . SER A 1 468 ? -5.075 12.316 13.426 1.00 92.44 468 SER A CA 1
ATOM 3559 C C . SER A 1 468 ? -5.594 11.029 12.796 1.00 92.44 468 SER A C 1
ATOM 3561 O O . SER A 1 468 ? -4.851 10.059 12.679 1.00 92.44 468 SER A O 1
ATOM 3563 N N . LEU A 1 469 ? -6.848 11.066 12.348 1.00 95.88 469 LEU A N 1
ATOM 3564 C CA . LEU A 1 469 ? -7.433 10.032 11.501 1.00 95.88 469 LEU A CA 1
ATOM 3565 C C . LEU A 1 469 ? -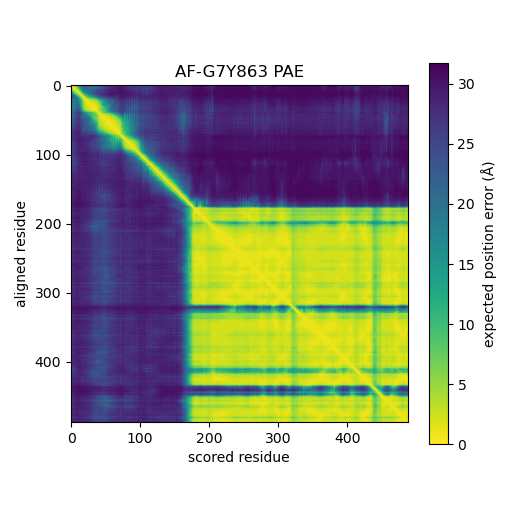6.610 9.893 10.208 1.00 95.88 469 LEU A C 1
ATOM 3567 O O . LEU A 1 469 ? -6.213 10.919 9.642 1.00 95.88 469 LEU A O 1
ATOM 3571 N N . THR A 1 470 ? -6.376 8.663 9.758 1.00 97.75 470 THR A N 1
ATOM 3572 C CA . THR A 1 470 ? -5.566 8.302 8.590 1.00 97.75 470 THR A CA 1
ATOM 3573 C C . THR A 1 470 ? -6.300 7.375 7.623 1.00 97.75 470 THR A C 1
ATOM 3575 O O . THR A 1 470 ? -7.150 6.585 8.023 1.00 97.75 470 THR A O 1
ATOM 3578 N N . ALA A 1 471 ? -5.963 7.482 6.338 1.00 98.06 471 ALA A N 1
ATOM 3579 C CA . ALA A 1 471 ? -6.449 6.616 5.266 1.00 98.06 471 ALA A CA 1
ATOM 3580 C C . ALA A 1 471 ? -5.334 6.368 4.250 1.00 98.06 471 ALA A C 1
ATOM 3582 O O . ALA A 1 471 ? -4.666 7.318 3.834 1.00 98.06 471 ALA A O 1
ATOM 3583 N N . GLN A 1 472 ? -5.178 5.124 3.809 1.00 98.44 472 GLN A N 1
ATOM 3584 C CA . GLN A 1 472 ? -4.242 4.740 2.756 1.00 98.44 472 GLN A CA 1
ATOM 3585 C C . GLN A 1 472 ? -4.992 4.109 1.575 1.00 98.44 472 GLN A C 1
ATOM 3587 O O . GLN A 1 472 ? -5.951 3.352 1.743 1.00 98.44 472 GLN A O 1
ATOM 3592 N N . PHE A 1 473 ? -4.551 4.445 0.367 1.00 98.62 473 PHE A N 1
ATOM 3593 C CA . PHE A 1 473 ? -4.911 3.750 -0.865 1.00 98.62 473 PHE A CA 1
ATOM 3594 C C . PHE A 1 473 ? -3.641 3.509 -1.654 1.00 98.62 473 PHE A C 1
ATOM 3596 O O . PHE A 1 473 ? -2.784 4.388 -1.724 1.00 98.62 473 PHE A O 1
ATOM 3603 N N . GLU A 1 474 ? -3.561 2.344 -2.279 1.00 98.88 474 GLU A N 1
ATOM 3604 C CA . GLU A 1 474 ? -2.393 1.929 -3.035 1.00 98.88 474 GLU A CA 1
ATOM 3605 C C . GLU A 1 474 ? -2.778 1.154 -4.280 1.00 98.88 474 GLU A C 1
ATOM 3607 O O . GLU A 1 474 ? -3.701 0.346 -4.250 1.00 98.88 474 GLU A O 1
ATOM 3612 N N . ASN A 1 475 ? -2.023 1.340 -5.355 1.00 98.56 475 ASN A N 1
ATOM 3613 C CA . ASN A 1 475 ? -2.072 0.444 -6.499 1.00 98.56 475 ASN A CA 1
ATOM 3614 C C . ASN A 1 475 ? -0.665 0.043 -6.925 1.00 98.56 475 ASN A C 1
ATOM 3616 O O . ASN A 1 475 ? 0.222 0.899 -6.963 1.00 98.56 475 ASN A O 1
ATOM 3620 N N . THR A 1 476 ? -0.508 -1.209 -7.355 1.00 98.88 476 THR A N 1
ATOM 3621 C CA . THR A 1 476 ? 0.626 -1.616 -8.189 1.00 98.88 476 THR A CA 1
ATOM 3622 C C . THR A 1 476 ? 0.412 -1.080 -9.610 1.00 98.88 476 THR A C 1
ATOM 3624 O O . THR A 1 476 ? -0.608 -1.356 -10.250 1.00 98.88 476 THR A O 1
ATOM 3627 N N . VAL A 1 477 ? 1.377 -0.314 -10.119 1.00 98.75 477 VAL A N 1
ATOM 3628 C CA . VAL A 1 477 ? 1.315 0.392 -11.405 1.00 98.75 477 VAL A CA 1
ATOM 3629 C C . VAL A 1 477 ? 2.449 -0.070 -12.318 1.00 98.75 477 VAL A C 1
ATOM 3631 O O . VAL A 1 477 ? 3.616 -0.032 -11.935 1.00 98.75 477 VAL A O 1
ATOM 3634 N N . LEU A 1 478 ? 2.110 -0.462 -13.546 1.00 98.81 478 LEU A N 1
ATOM 3635 C CA . LEU A 1 478 ? 3.048 -0.726 -14.639 1.00 98.81 478 LEU A CA 1
ATOM 3636 C C . LEU A 1 478 ? 3.146 0.509 -15.533 1.00 98.81 478 LEU A C 1
ATOM 3638 O O . LEU A 1 478 ? 2.128 1.007 -15.999 1.00 98.81 478 LEU A O 1
ATOM 3642 N N . ILE A 1 479 ? 4.356 0.956 -15.860 1.00 98.88 479 ILE A N 1
ATOM 3643 C CA . ILE A 1 479 ? 4.577 1.972 -16.896 1.00 98.88 479 ILE A CA 1
ATOM 3644 C C . ILE A 1 479 ? 4.575 1.308 -18.274 1.00 98.88 479 ILE A C 1
ATOM 3646 O O . ILE A 1 479 ? 5.330 0.368 -18.521 1.00 98.88 479 ILE A O 1
ATOM 3650 N N . THR A 1 480 ? 3.761 1.829 -19.188 1.00 98.50 480 THR A N 1
ATOM 3651 C CA . THR A 1 480 ? 3.663 1.383 -20.586 1.00 98.50 480 THR A CA 1
ATOM 3652 C C . THR A 1 480 ? 4.293 2.416 -21.523 1.00 98.50 480 THR A C 1
ATOM 3654 O O . THR A 1 480 ? 4.624 3.522 -21.101 1.00 98.50 480 THR A O 1
ATOM 3657 N N . ASP A 1 481 ? 4.445 2.103 -22.813 1.00 97.69 481 ASP A N 1
ATOM 3658 C CA . ASP A 1 481 ? 5.085 3.004 -23.792 1.00 97.69 481 ASP A CA 1
ATOM 3659 C C . ASP A 1 481 ? 4.391 4.374 -23.945 1.00 97.69 481 ASP A C 1
ATOM 3661 O O . ASP A 1 481 ? 5.005 5.328 -24.423 1.00 97.69 481 ASP A O 1
ATOM 3665 N N . SER A 1 482 ? 3.120 4.487 -23.545 1.00 96.00 482 SER A N 1
ATOM 3666 C CA . SER A 1 482 ? 2.295 5.695 -23.688 1.00 96.00 482 SER A CA 1
ATOM 3667 C C . SER A 1 482 ? 1.639 6.182 -22.388 1.00 96.00 482 SER A C 1
ATOM 3669 O O . SER A 1 482 ? 0.885 7.155 -22.427 1.00 96.00 482 SER A O 1
ATOM 3671 N N . GLY A 1 483 ? 1.902 5.540 -21.246 1.00 98.06 483 GLY A N 1
ATOM 3672 C CA . GLY A 1 483 ? 1.200 5.827 -19.996 1.00 98.06 483 GLY A CA 1
ATOM 3673 C C . GLY A 1 483 ? 1.479 4.796 -18.908 1.00 98.06 483 GLY A C 1
ATOM 3674 O O . GLY A 1 483 ? 2.633 4.468 -18.632 1.00 98.06 483 GLY A O 1
ATOM 3675 N N . HIS A 1 484 ? 0.410 4.292 -18.297 1.00 98.69 484 HIS A N 1
ATOM 3676 C CA . HIS A 1 484 ? 0.454 3.270 -17.258 1.00 98.69 484 HIS A CA 1
ATOM 3677 C C . HIS A 1 484 ? -0.760 2.335 -17.324 1.00 98.69 484 HIS A C 1
ATOM 3679 O O . HIS A 1 484 ? -1.837 2.749 -17.753 1.00 98.69 484 HIS A O 1
ATOM 3685 N N . ASP A 1 485 ? -0.585 1.117 -16.815 1.00 98.62 485 ASP A N 1
ATOM 3686 C CA . ASP A 1 485 ? -1.656 0.195 -16.439 1.00 98.62 485 ASP A CA 1
ATOM 3687 C C . ASP A 1 485 ? -1.697 0.086 -14.904 1.00 98.62 485 ASP A C 1
ATOM 3689 O O . ASP A 1 485 ? -0.652 0.010 -14.253 1.00 98.62 485 ASP A O 1
ATOM 3693 N N . VAL A 1 486 ? -2.893 0.022 -14.318 1.00 98.62 486 VAL A N 1
ATOM 3694 C CA . VAL A 1 486 ? -3.082 -0.391 -12.916 1.00 98.62 486 VAL A CA 1
ATOM 3695 C C . VAL A 1 486 ? -3.283 -1.904 -12.891 1.00 98.62 486 VAL A C 1
ATOM 3697 O O . VAL A 1 486 ? -4.129 -2.414 -13.625 1.00 98.62 486 VAL A O 1
ATOM 3700 N N . LEU A 1 487 ? -2.502 -2.622 -12.079 1.00 98.69 487 LEU A N 1
ATOM 3701 C CA . LEU A 1 487 ? -2.521 -4.091 -12.051 1.00 98.69 487 LEU A CA 1
ATOM 3702 C C . LEU A 1 487 ? -3.501 -4.680 -11.013 1.00 98.69 487 LEU A C 1
ATOM 3704 O O . LEU A 1 487 ? -3.757 -5.882 -11.058 1.00 98.69 487 LEU A O 1
ATOM 3708 N N . THR A 1 488 ? -4.030 -3.853 -10.100 1.00 97.38 488 THR A N 1
ATOM 3709 C CA . THR A 1 488 ? -4.736 -4.221 -8.847 1.00 97.38 488 THR A CA 1
ATOM 3710 C C . THR A 1 488 ? -6.056 -3.479 -8.643 1.00 97.38 488 THR A C 1
ATOM 3712 O O . THR A 1 488 ? -6.021 -2.231 -8.699 1.00 97.38 488 THR A O 1
#

Foldseek 3Di:
DDDDDDDDDDDDDDDPPCPVVVVVVVVVVVVVVVVVVVVVVVVVVVVVVVVVVVVVVVVVVLVVVVVVCVVVVDDDDPCPVVVVVVVVVVVVVVVVVVDDPDDDDDDDDDDDDDDDDDDYDDYDDDDDDDDDDDDDDDDDDDDDDDDDDDDDDDDDDDDDDDDDDDDDPQDPDVPDQFTDALNDTAGPLAAAACLVVVHDDDFDQAFDQDDPVLVVVQLVQLVLVVVLVVVLQQVDAFFDFLVVVQVSLCVSCSVVSWQQNQGCDVHRNTSKWKAKWQFQTQHHTDPPGTGHQQIKIKIKTWIGRNWWIFIWIAIFGHHPPPGGTDPQDLDLVVADCVPNVRSNQRSLQVVLLVQLQQPFAFPAQLVVSLVRSLVSCLVSQKAWAWPDWKAFIGSHRHHDDTRTNAVVVVVVDPSVVSPTDDARGKMKRKTKIFRDPPPDPDRGDRPPDHQYWDDDPVRGGIGGPVSTTIDITMFIWGHHNGGIDTSD

Secondary structure (DSSP, 8-state):
-PPPP-PPP------TTSHHHHHHHHHHHHHHHHHHHHHHHHHHHHHHHHHHHHHHHHHHHHHHHHHHHHHHT--S-TTHHHHHHHHHHHHHHHHHSSPPS--PPPPP---------------------------------------------------------SS------TT-SEEEETTEEEETTS---HHHHTPPP---SS-----HHHHHHHHHHHHHHHHHHHHHHHH--TT-BHHHHHHHHHHHHHHTT-EETTTTGGG--SSSEEEETTEEE-PPP-SS-B--TT-EEEEE--EE-SS-EE--EEEEE--SSTTS-----S-GGGS-TTT-HHHHHHHHHHHHHHHHHHT--TT-BTHHHHHHHHHHHHHTTEEEPTT-EEEE-SSSSSEEEEEE--HHHHTTS-HHHH-B--TT-EEEE-PEEEE---TT-PPPSS-SS---EEE-TTSS-EEETT---EEE-BEEEEEETTEEEE--

Nearest PDB structures (foldseek):
  8kho-assembly1_A  TM=9.380E-01  e=1.301E-26  Homo sapiens
  4a6v-assembly1_A  TM=9.348E-01  e=3.719E-24  Escherichia coli BL21(DE3)
  1o0x-assembly1_A  TM=9.328E-01  e=3.629E-22  Thermotoga maritima
  6j0a-assembly1_P  TM=9.227E-01  e=8.342E-23  Escherichia coli K-12
  3tav-assembly1_A  TM=8.777E-01  e=1.190E-21  Mycobacteroides abscessus ATCC 19977

InterPro domains:
  IPR000994 Peptidase M24 [PF00557] (216-481)
  IPR001714 Peptidase M24, methionine aminopeptidase [PR00599] (272-285)
  IPR001714 Peptidase M24, methionine aminopeptidase [PR00599] (295-311)
  IPR036005 Creatinase/aminopeptidase-like [G3DSA:3.90.230.10] (205-488)
  IPR036005 Creatinase/aminopeptidase-like [SSF55920] (205-488)

Organism: Clonorchis sinensis (NCBI:txid79923)

Radius of gyration: 29.4 Å; Cα contacts (8 Å, |Δi|>4): 790; chains: 1; bounding box: 86×83×96 Å

Mean predicted aligned error: 17.67 Å

pLDDT: mean 73.15, std 28.08, range [21.5, 98.94]

Sequence (488 aa):
MVVRQRSIGVEHGSHAVDDDVSVYLLDLFTELVALLRQMDNEFICLAAQLHTTYEQVKVLKARYVRNIRALSGDTRSPFAEVEASSLKLRQLDGIMDNGVPGLRKPTSKTPYGPSPFTSLSISPMFPLAALGTQPNPSAVMPQATSLSFLTPSSTISSSKLCLLHRLTSCRFHPFARTLKLCGRDIPSSIIPPPYVLNEKVTVPNVPLVHSSESIEQLRHAGSIVHQLFEELRQFLKPGLTTQDVDNFIFAACIAKHVYPSPLGYCGFPKSVCTSVNEVACHGIPSVEQSLRAGDLLSVDISIFTGTVHGDACRSYVLSDASDHVDVLHSDPSKYDPETDPARFLCAVAENCCAAGTRICLPGTPYAEIATTICKVADLYGCSVVPGIRGHGLADFLHGPPEIIHSVNELRSTDTETLGCMKSGHVFTIEPCLALSKSTDGRKNRYCPSPVHPVVLDDGWTVVTLNRSLTAQFENTVLITDSGHDVLT

Solvent-accessible surface area (backbone atoms only — not comparable to full-atom values): 28508 Å² total; per-residue (Å²): 136,89,82,78,88,76,89,76,91,79,80,97,74,94,72,101,71,56,68,68,57,53,52,54,52,49,52,53,49,48,52,49,51,50,51,50,50,54,46,48,53,54,48,50,53,50,50,50,52,50,50,53,50,51,53,50,51,50,51,51,50,52,51,52,51,50,55,53,29,70,76,66,75,61,85,72,72,94,50,60,69,57,54,56,50,51,52,53,49,56,57,51,54,60,53,63,74,59,62,81,91,85,78,85,84,85,82,93,78,87,91,85,85,83,90,87,90,79,89,91,84,84,88,89,89,86,88,90,89,79,88,82,83,89,83,87,86,82,90,85,85,87,82,89,84,88,88,76,92,87,85,82,90,87,84,92,85,89,89,81,90,80,92,84,88,88,70,85,74,77,65,83,49,98,83,54,66,43,48,65,55,79,91,44,77,44,50,66,88,41,47,73,60,46,73,78,75,74,45,87,76,86,72,58,98,51,62,54,68,52,51,73,69,56,47,51,50,36,41,51,29,10,50,49,45,40,51,52,51,61,54,44,47,64,69,41,46,49,73,42,27,40,32,52,51,33,52,48,52,42,53,51,28,57,75,70,54,28,31,42,46,42,48,48,47,99,65,38,71,41,38,38,32,43,12,52,34,29,24,49,39,55,15,73,54,31,81,85,48,61,41,42,57,67,40,27,37,24,41,38,45,37,35,25,64,63,68,33,33,22,48,37,29,46,52,45,45,26,42,82,71,85,70,44,47,62,86,78,60,85,51,38,88,82,32,50,69,87,85,34,44,48,61,16,45,40,24,45,16,46,52,20,25,53,48,31,56,74,66,41,27,54,67,39,46,47,66,54,32,6,50,46,23,27,51,50,30,21,78,72,52,30,33,48,36,51,93,45,60,18,28,4,56,37,77,43,74,72,38,32,44,76,32,54,34,21,55,77,55,53,78,81,45,69,67,76,80,68,38,56,42,44,52,36,28,44,32,37,44,43,36,26,30,28,54,52,86,74,88,73,88,69,81,61,83,56,57,94,70,76,58,48,66,41,69,43,98,86,75,51,32,23,29,34,77,82,60,35,48,27,23,26,16,29,34,27,34,36,26,33,92,87,21,60,46,76,35,77